Protein 1B77 (pdb70)

Structure (mmCIF, N/CA/C/O backbone):
data_1B77
#
_entry.id   1B77
#
_cell.length_a   65.900
_cell.length_b   87.600
_cell.length_c   138.200
_cell.angle_alpha   90.00
_cell.angle_beta   90.00
_cell.angle_gamma   90.00
#
_symmetry.space_group_name_H-M   'P 21 21 21'
#
loop_
_entity.id
_entity.type
_entity.pdbx_description
1 polymer 'PROTEIN (SLIDING CLAMP)'
2 water water
#
loop_
_atom_site.group_PDB
_atom_site.id
_atom_site.type_symbol
_atom_site.label_atom_id
_atom_site.label_alt_id
_atom_site.label_comp_id
_atom_site.label_asym_id
_atom_site.label_entity_id
_atom_site.label_seq_id
_atom_site.pdbx_PDB_ins_code
_atom_site.Cartn_x
_atom_site.Cartn_y
_atom_site.Cartn_z
_atom_site.occupancy
_atom_site.B_iso_or_equiv
_atom_site.auth_seq_id
_atom_site.auth_comp_id
_atom_site.auth_asym_id
_atom_site.auth_atom_id
_atom_site.pdbx_PDB_model_num
ATOM 1 N N . MET A 1 1 ? 23.505 26.478 155.892 1.00 40.19 1 MET A N 1
ATOM 2 C CA . MET A 1 1 ? 22.684 27.632 156.353 1.00 40.16 1 MET A CA 1
ATOM 3 C C . MET A 1 1 ? 22.169 28.441 155.171 1.00 39.84 1 MET A C 1
ATOM 4 O O . MET A 1 1 ? 22.648 28.295 154.049 1.00 39.28 1 MET A O 1
ATOM 9 N N . LYS A 1 2 ? 21.192 29.300 155.439 1.00 39.62 2 LYS A N 1
ATOM 10 C CA . LYS A 1 2 ? 20.625 30.153 154.412 1.00 39.47 2 LYS A CA 1
ATOM 11 C C . LYS A 1 2 ? 20.581 31.591 154.902 1.00 39.19 2 LYS A C 1
ATOM 12 O O . LYS A 1 2 ? 20.380 31.845 156.085 1.00 39.23 2 LYS A O 1
ATOM 18 N N . LEU A 1 3 ? 20.789 32.533 153.991 1.00 38.82 3 LEU A N 1
ATOM 19 C CA . LEU A 1 3 ? 20.743 33.941 154.344 1.00 38.48 3 LEU A CA 1
ATOM 20 C C . LEU A 1 3 ? 19.609 34.624 153.594 1.00 38.24 3 LEU A C 1
ATOM 21 O O . LEU A 1 3 ? 19.603 34.664 152.366 1.00 37.86 3 LEU A O 1
ATOM 26 N N . SER A 1 4 ? 18.645 35.148 154.342 1.00 38.19 4 SER A N 1
ATOM 27 C CA . SER A 1 4 ? 17.509 35.845 153.751 1.00 38.33 4 SER A CA 1
ATOM 28 C C . SER A 1 4 ? 17.940 37.262 153.382 1.00 38.37 4 SER A C 1
ATOM 29 O O . SER A 1 4 ? 18.992 37.733 153.822 1.00 38.16 4 SER A O 1
ATOM 32 N N . LYS A 1 5 ? 17.123 37.937 152.578 1.00 38.54 5 LYS A N 1
ATOM 33 C CA . LYS A 1 5 ? 17.424 39.296 152.143 1.00 38.58 5 LYS A CA 1
ATOM 34 C C . LYS A 1 5 ? 17.490 40.299 153.293 1.00 37.69 5 LYS A C 1
ATOM 35 O O . LYS A 1 5 ? 18.241 41.273 153.228 1.00 37.55 5 LYS A O 1
ATOM 41 N N . ASP A 1 6 ? 16.700 40.072 154.338 1.00 36.76 6 ASP A N 1
ATOM 42 C CA . ASP A 1 6 ? 16.715 40.963 155.497 1.00 35.86 6 ASP A CA 1
ATOM 43 C C . ASP A 1 6 ? 18.065 40.850 156.201 1.00 34.83 6 ASP A C 1
ATOM 44 O O . ASP A 1 6 ? 18.686 41.855 156.560 1.00 34.58 6 ASP A O 1
ATOM 49 N N . THR A 1 7 ? 18.500 39.611 156.411 1.00 33.23 7 THR A N 1
ATOM 50 C CA . THR A 1 7 ? 19.779 39.359 157.047 1.00 31.73 7 THR A CA 1
ATOM 51 C C . THR A 1 7 ? 20.879 39.956 156.176 1.00 30.60 7 THR A C 1
ATOM 52 O O . THR A 1 7 ? 21.751 40.661 156.668 1.00 30.19 7 THR A O 1
ATOM 56 N N . ILE A 1 8 ? 20.811 39.677 154.876 1.00 29.44 8 ILE A N 1
ATOM 57 C CA . ILE A 1 8 ? 21.784 40.178 153.916 1.00 28.25 8 ILE A CA 1
ATOM 58 C C . ILE A 1 8 ? 21.882 41.695 153.948 1.00 27.47 8 ILE A C 1
ATOM 59 O O . ILE A 1 8 ? 22.976 42.257 153.855 1.00 26.92 8 ILE A O 1
ATOM 64 N N . ALA A 1 9 ? 20.739 42.360 154.078 1.00 26.58 9 ALA A N 1
ATOM 65 C CA . ALA A 1 9 ? 20.726 43.817 154.120 1.00 25.96 9 ALA A CA 1
ATOM 66 C C . ALA A 1 9 ? 21.434 44.333 155.371 1.00 25.55 9 ALA A C 1
ATOM 67 O O . ALA A 1 9 ? 22.129 45.345 155.318 1.00 25.34 9 ALA A O 1
ATOM 69 N N . ILE A 1 10 ? 21.271 43.643 156.495 1.00 24.83 10 ILE A N 1
ATOM 70 C CA . ILE A 1 10 ? 21.934 44.097 157.706 1.00 24.58 10 ILE A CA 1
ATOM 71 C C . ILE A 1 10 ? 23.426 43.810 157.616 1.00 24.16 10 ILE A C 1
ATOM 72 O O . ILE A 1 10 ? 24.246 44.603 158.091 1.00 23.92 10 ILE A O 1
ATOM 77 N N . LEU A 1 11 ? 23.782 42.687 156.998 1.00 23.10 11 LEU A N 1
ATOM 78 C CA . LEU A 1 11 ? 25.190 42.340 156.839 1.00 22.68 11 LEU A CA 1
ATOM 79 C C . LEU A 1 11 ? 25.894 43.356 155.946 1.00 22.47 11 LEU A C 1
ATOM 80 O O . LEU A 1 11 ? 27.093 43.605 156.092 1.00 22.42 11 LEU A O 1
ATOM 85 N N . LYS A 1 12 ? 25.142 43.938 155.019 1.00 22.39 12 LYS A N 1
ATOM 86 C CA . LYS A 1 12 ? 25.696 44.933 154.117 1.00 22.76 12 LYS A CA 1
ATOM 87 C C . LYS A 1 12 ? 25.999 46.216 154.905 1.00 22.42 12 LYS A C 1
ATOM 88 O O . LYS A 1 12 ? 26.977 46.904 154.616 1.00 21.92 12 LYS A O 1
ATOM 94 N N . ASN A 1 13 ? 25.176 46.535 155.904 1.00 21.73 13 ASN A N 1
ATOM 95 C CA . ASN A 1 13 ? 25.435 47.722 156.723 1.00 21.77 13 ASN A CA 1
ATOM 96 C C . ASN A 1 13 ? 26.693 47.462 157.555 1.00 21.78 13 ASN A C 1
ATOM 97 O O . ASN A 1 13 ? 27.517 48.353 157.737 1.00 22.01 13 ASN A O 1
ATOM 102 N N . PHE A 1 14 ? 26.839 46.231 158.040 1.00 21.51 14 PHE A N 1
ATOM 103 C CA . PHE A 1 14 ? 28.009 45.838 158.830 1.00 21.51 14 PHE A CA 1
ATOM 104 C C . PHE A 1 14 ? 29.310 45.946 158.013 1.00 21.21 14 PHE A C 1
ATOM 105 O O . PHE A 1 14 ? 30.331 46.420 158.521 1.00 21.24 14 PHE A O 1
ATOM 113 N N . ALA A 1 15 ? 29.274 45.522 156.750 1.00 20.65 15 ALA A N 1
ATOM 114 C CA . ALA A 1 15 ? 30.460 45.583 155.894 1.00 20.57 15 ALA A CA 1
ATOM 115 C C . ALA A 1 15 ? 30.969 47.012 155.718 1.00 21.10 15 ALA A C 1
ATOM 116 O O . ALA A 1 15 ? 32.141 47.224 155.400 1.00 21.14 15 ALA A O 1
ATOM 118 N N . SER A 1 16 ? 30.096 47.996 155.911 1.00 21.11 16 SER A N 1
ATOM 119 C CA . SER A 1 16 ? 30.523 49.377 155.780 1.00 21.57 16 SER A CA 1
ATOM 120 C C . SER A 1 16 ? 31.245 49.787 157.071 1.00 21.36 16 SER A C 1
ATOM 121 O O . SER A 1 16 ? 31.946 50.797 157.110 1.00 21.38 16 SER A O 1
ATOM 124 N N . ILE A 1 17 ? 31.065 49.002 158.129 1.00 21.21 17 ILE A N 1
ATOM 125 C CA . ILE A 1 17 ? 31.733 49.292 159.395 1.00 20.82 17 ILE A CA 1
ATOM 126 C C . ILE A 1 17 ? 33.098 48.604 159.431 1.00 20.67 17 ILE A C 1
ATOM 127 O O . ILE A 1 17 ? 34.074 49.172 159.912 1.00 20.57 17 ILE A O 1
ATOM 132 N N . ASN A 1 18 ? 33.143 47.379 158.920 1.00 20.55 18 ASN A N 1
ATOM 133 C CA . ASN A 1 18 ? 34.364 46.568 158.855 1.00 20.97 18 ASN A CA 1
ATOM 134 C C . ASN A 1 18 ? 34.163 45.710 157.600 1.00 21.07 18 ASN A C 1
ATOM 135 O O . ASN A 1 18 ? 33.175 44.982 157.495 1.00 21.11 18 ASN A O 1
ATOM 140 N N . SER A 1 19 ? 35.084 45.802 156.647 1.00 21.48 19 SER A N 1
ATOM 141 C CA . SER A 1 19 ? 34.965 45.042 155.405 1.00 21.59 19 SER A CA 1
ATOM 142 C C . SER A 1 19 ? 34.975 43.528 155.612 1.00 21.61 19 SER A C 1
ATOM 143 O O . SER A 1 19 ? 34.593 42.767 154.713 1.00 22.28 19 SER A O 1
ATOM 146 N N . GLY A 1 20 ? 35.413 43.086 156.785 1.00 21.25 20 GLY A N 1
ATOM 147 C CA . GLY A 1 20 ? 35.447 41.662 157.056 1.00 20.96 20 GLY A CA 1
ATOM 148 C C . GLY A 1 20 ? 34.595 41.325 158.259 1.00 20.94 20 GLY A C 1
ATOM 149 O O . GLY A 1 20 ? 34.125 42.222 158.955 1.00 21.25 20 GLY A O 1
ATOM 150 N N . ILE A 1 21 ? 34.374 40.043 158.510 1.00 20.44 21 ILE A N 1
ATOM 151 C CA . ILE A 1 21 ? 33.570 39.663 159.662 1.00 20.63 21 ILE A CA 1
ATOM 152 C C . ILE A 1 21 ? 33.754 38.208 160.079 1.00 20.66 21 ILE A C 1
ATOM 153 O O . ILE A 1 21 ? 34.211 37.368 159.300 1.00 19.77 21 ILE A O 1
ATOM 158 N N . LEU A 1 22 ? 33.428 37.920 161.330 1.00 21.08 22 LEU A N 1
ATOM 159 C CA . LEU A 1 22 ? 33.494 36.549 161.804 1.00 21.92 22 LEU A CA 1
ATOM 160 C C . LEU A 1 22 ? 32.054 36.157 162.114 1.00 22.36 22 LEU A C 1
ATOM 161 O O . LEU A 1 22 ? 31.405 36.784 162.950 1.00 21.96 22 LEU A O 1
ATOM 166 N N . LEU A 1 23 ? 31.543 35.149 161.416 1.00 22.95 23 LEU A N 1
ATOM 167 C CA . LEU A 1 23 ? 30.185 34.682 161.668 1.00 23.74 23 LEU A CA 1
ATOM 168 C C . LEU A 1 23 ? 30.296 33.497 162.619 1.00 24.60 23 LEU A C 1
ATOM 169 O O . LEU A 1 23 ? 31.144 32.625 162.424 1.00 24.71 23 LEU A O 1
ATOM 174 N N . SER A 1 24 ? 29.449 33.484 163.646 1.00 25.22 24 SER A N 1
ATOM 175 C CA . SER A 1 24 ? 29.437 32.414 164.645 1.00 26.15 24 SER A CA 1
ATOM 176 C C . SER A 1 24 ? 28.069 31.748 164.677 1.00 26.44 24 SER A C 1
ATOM 177 O O . SER A 1 24 ? 27.040 32.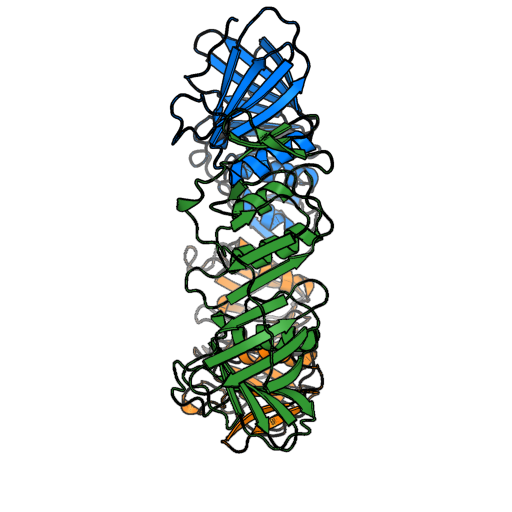399 164.474 1.00 26.42 24 SER A O 1
ATOM 180 N N . GLN A 1 25 ? 28.060 30.448 164.938 1.00 26.81 25 GLN A N 1
ATOM 181 C CA . GLN A 1 25 ? 26.810 29.703 164.990 1.00 27.46 25 GLN A CA 1
ATOM 182 C C . GLN A 1 25 ? 25.807 30.369 165.937 1.00 27.32 25 GLN A C 1
ATOM 183 O O . GLN A 1 25 ? 26.172 30.834 167.016 1.00 27.04 25 GLN A O 1
ATOM 189 N N . GLY A 1 26 ? 24.548 30.422 165.509 1.00 27.43 26 GLY A N 1
ATOM 190 C CA . GLY A 1 26 ? 23.500 31.041 166.298 1.00 27.40 26 GLY A CA 1
ATOM 191 C C . GLY A 1 26 ? 22.692 31.973 165.424 1.00 27.74 26 GLY A C 1
ATOM 192 O O . GLY A 1 26 ? 22.884 31.995 164.213 1.00 27.79 26 GLY A O 1
ATOM 193 N N . LYS A 1 27 ? 21.780 32.736 166.021 1.00 27.84 27 LYS A N 1
ATOM 194 C CA . LYS A 1 27 ? 20.981 33.684 165.251 1.00 27.83 27 LYS A CA 1
ATOM 195 C C . LYS A 1 27 ? 21.418 35.076 165.616 1.00 27.25 27 LYS A C 1
ATOM 196 O O . LYS A 1 27 ? 20.599 35.984 165.696 1.00 27.12 27 LYS A O 1
ATOM 202 N N . PHE A 1 28 ? 22.725 35.238 165.805 1.00 26.69 28 PHE A N 1
ATOM 203 C CA . PHE A 1 28 ? 23.282 36.515 166.209 1.00 26.18 28 PHE A CA 1
ATOM 204 C C . PHE A 1 28 ? 24.541 36.915 165.414 1.00 26.03 28 PHE A C 1
ATOM 205 O O . PHE A 1 28 ? 25.417 36.092 165.130 1.00 25.57 28 PHE A O 1
ATOM 213 N N . ILE A 1 29 ? 24.613 38.193 165.055 1.00 25.52 29 ILE A N 1
ATOM 214 C CA . ILE A 1 29 ? 25.755 38.714 164.325 1.00 25.26 29 ILE A CA 1
ATOM 215 C C . ILE A 1 29 ? 26.247 40.012 164.959 1.00 25.48 29 ILE A C 1
ATOM 216 O O . ILE A 1 29 ? 25.470 40.776 165.548 1.00 25.41 29 ILE A O 1
ATOM 221 N N . MET A 1 30 ? 27.547 40.245 164.855 1.00 25.54 30 MET A N 1
ATOM 222 C CA . MET A 1 30 ? 28.144 41.454 165.387 1.00 25.83 30 MET A CA 1
ATOM 223 C C . MET A 1 30 ? 29.451 41.755 164.665 1.00 25.98 30 MET A C 1
ATOM 224 O O . MET A 1 30 ? 30.060 40.879 164.048 1.00 25.29 30 MET A O 1
ATOM 229 N N . THR A 1 31 ? 29.874 43.007 164.748 1.00 26.09 31 THR A N 1
ATOM 230 C CA . THR A 1 31 ? 31.108 43.421 164.118 1.00 26.43 31 THR A CA 1
ATOM 231 C C . THR A 1 31 ? 31.612 44.658 164.838 1.00 26.63 31 THR A C 1
ATOM 232 O O . THR A 1 31 ? 30.877 45.301 165.597 1.00 26.37 31 THR A O 1
ATOM 236 N N . ARG A 1 32 ? 32.874 44.982 164.609 1.00 26.53 32 ARG A N 1
ATOM 237 C CA . ARG A 1 32 ? 33.464 46.158 165.216 1.00 26.73 32 ARG A CA 1
ATOM 238 C C . ARG A 1 32 ? 34.517 46.697 164.259 1.00 25.93 32 ARG A C 1
ATOM 239 O O . ARG A 1 32 ? 35.236 45.924 163.625 1.00 25.72 32 ARG A O 1
ATOM 247 N N . ALA A 1 33 ? 34.594 48.020 164.151 1.00 25.01 33 ALA A N 1
ATOM 248 C CA . ALA A 1 33 ? 35.548 48.662 163.259 1.00 24.56 33 ALA A CA 1
ATOM 249 C C . ALA A 1 33 ? 36.994 48.368 163.659 1.00 24.62 33 ALA A C 1
ATOM 250 O O . ALA A 1 33 ? 37.297 48.121 164.829 1.00 24.50 33 ALA A O 1
ATOM 252 N N . VAL A 1 34 ? 37.877 48.383 162.671 1.00 24.61 34 VAL A N 1
ATOM 253 C CA . VAL A 1 34 ? 39.286 48.143 162.912 1.00 24.52 34 VAL A CA 1
ATOM 254 C C . VAL A 1 34 ? 39.811 49.141 163.937 1.00 24.61 34 VAL A C 1
ATOM 255 O O . VAL A 1 34 ? 40.605 48.784 164.798 1.00 24.52 34 VAL A O 1
ATOM 259 N N . ASN A 1 35 ? 39.355 50.390 163.851 1.00 25.03 35 ASN A N 1
ATOM 260 C CA . ASN A 1 35 ? 39.802 51.436 164.772 1.00 25.29 35 ASN A CA 1
ATOM 261 C C . ASN A 1 35 ? 39.010 51.445 166.079 1.00 26.13 35 ASN A C 1
ATOM 262 O O . ASN A 1 35 ? 39.188 52.331 166.916 1.00 26.11 35 ASN A O 1
ATOM 267 N N . GLY A 1 36 ? 38.133 50.457 166.244 1.00 26.86 36 GLY A N 1
ATOM 268 C CA . GLY A 1 36 ? 37.351 50.335 167.464 1.00 27.48 36 GLY A CA 1
ATOM 269 C C . GLY A 1 36 ? 36.315 51.389 167.804 1.00 28.14 36 GLY A C 1
ATOM 270 O O . GLY A 1 36 ? 35.708 51.320 168.875 1.00 28.51 36 GLY A O 1
ATOM 271 N N . THR A 1 37 ? 36.087 52.351 166.917 1.00 28.76 37 THR A N 1
ATOM 272 C CA . THR A 1 37 ? 35.117 53.412 167.174 1.00 29.49 37 THR A CA 1
ATOM 273 C C . THR A 1 37 ? 33.640 53.009 167.069 1.00 29.72 37 THR A C 1
ATOM 274 O O . THR A 1 37 ? 32.799 53.515 167.816 1.00 30.54 37 THR A O 1
ATOM 278 N N . THR A 1 38 ? 33.322 52.104 166.148 1.00 29.45 38 THR A N 1
ATOM 279 C CA . THR A 1 38 ? 31.938 51.684 165.955 1.00 28.85 38 THR A CA 1
ATOM 280 C C . THR A 1 38 ? 31.674 50.186 166.118 1.00 28.03 38 THR A C 1
ATOM 281 O O . THR A 1 38 ? 32.378 49.354 165.550 1.00 27.97 38 THR A O 1
ATOM 285 N N . TYR A 1 39 ? 30.644 49.855 166.892 1.00 27.11 39 TYR A N 1
ATOM 286 C CA . TYR A 1 39 ? 30.245 48.463 167.126 1.00 26.64 39 TYR A CA 1
ATOM 287 C C . TYR A 1 39 ? 28.802 48.262 166.655 1.00 26.48 39 TYR A C 1
ATOM 288 O O . TYR A 1 39 ? 27.977 49.166 166.772 1.00 26.64 39 TYR A O 1
ATOM 297 N N . ALA A 1 40 ? 28.498 47.078 166.133 1.00 26.04 40 ALA A N 1
ATOM 298 C CA . ALA A 1 40 ? 27.149 46.772 165.676 1.00 25.99 40 ALA A CA 1
ATOM 299 C C . ALA A 1 40 ? 26.791 45.322 165.974 1.00 26.33 40 ALA A C 1
ATOM 300 O O . ALA A 1 40 ? 27.646 44.429 165.918 1.00 25.78 40 ALA A O 1
ATOM 302 N N . GLU A 1 41 ? 25.519 45.096 166.289 1.00 26.62 41 GLU A N 1
ATOM 303 C CA . GLU A 1 41 ? 25.033 43.761 166.588 1.00 27.33 41 GLU A CA 1
ATOM 304 C C . GLU A 1 41 ? 23.556 43.661 166.257 1.00 27.70 41 GLU A C 1
ATOM 305 O O . GLU A 1 41 ? 22.833 44.662 166.251 1.00 27.14 41 GLU A O 1
ATOM 311 N N . ALA A 1 42 ? 23.107 42.441 165.997 1.00 28.21 42 ALA A N 1
ATOM 312 C CA . ALA A 1 42 ? 21.713 42.229 165.661 1.00 29.05 42 ALA A CA 1
ATOM 313 C C . ALA A 1 42 ? 21.305 40.773 165.733 1.00 29.62 42 ALA A C 1
ATOM 314 O O . ALA A 1 42 ? 22.110 39.877 165.472 1.00 29.61 42 ALA A O 1
ATOM 316 N N . ASN A 1 43 ? 20.043 40.554 166.092 1.00 30.55 43 ASN A N 1
ATOM 317 C CA . ASN A 1 43 ? 19.464 39.218 166.148 1.00 31.31 43 ASN A CA 1
ATOM 318 C C . ASN A 1 43 ? 18.870 39.016 164.764 1.00 31.53 43 ASN A C 1
ATOM 319 O O . ASN A 1 43 ? 18.220 39.913 164.237 1.00 31.43 43 ASN A O 1
ATOM 324 N N . ILE A 1 44 ? 19.103 37.850 164.174 1.00 32.18 44 ILE A N 1
ATOM 325 C CA . ILE A 1 44 ? 18.593 37.562 162.839 1.00 32.88 44 ILE A CA 1
ATOM 326 C C . ILE A 1 44 ? 17.658 36.358 162.847 1.00 33.50 44 ILE A C 1
ATOM 327 O O . ILE A 1 44 ? 17.622 35.598 163.816 1.00 33.78 44 ILE A O 1
ATOM 332 N N . SER A 1 45 ? 16.906 36.181 161.765 1.00 34.14 45 SER A N 1
ATOM 333 C CA . SER A 1 45 ? 15.963 35.071 161.678 1.00 35.12 45 SER A CA 1
ATOM 334 C C . SER A 1 45 ? 16.584 33.812 161.082 1.00 35.26 45 SER A C 1
ATOM 335 O O . SER A 1 45 ? 15.957 32.749 161.072 1.00 35.61 45 SER A O 1
ATOM 338 N N . ASP A 1 46 ? 17.811 33.935 160.584 1.00 35.19 46 ASP A N 1
ATOM 339 C CA . ASP A 1 46 ? 18.517 32.804 159.995 1.00 35.18 46 ASP A CA 1
ATOM 340 C C . ASP A 1 46 ? 19.450 32.183 161.021 1.00 35.29 46 ASP A C 1
ATOM 341 O O . ASP A 1 46 ? 19.962 32.870 161.909 1.00 35.75 46 ASP A O 1
ATOM 346 N N . GLU A 1 47 ? 19.682 30.882 160.897 1.00 35.25 47 GLU A N 1
ATOM 347 C CA . GLU A 1 47 ? 20.559 30.196 161.829 1.00 35.14 47 GLU A CA 1
ATOM 348 C C . GLU A 1 47 ? 21.919 29.925 161.202 1.00 34.64 47 GLU A C 1
ATOM 349 O O . GLU A 1 47 ? 22.006 29.216 160.205 1.00 34.97 47 GLU A O 1
ATOM 355 N N . ILE A 1 48 ? 22.976 30.495 161.773 1.00 33.83 48 ILE A N 1
ATOM 356 C CA . ILE A 1 48 ? 24.320 30.260 161.257 1.00 33.13 48 ILE A CA 1
ATOM 357 C C . ILE A 1 48 ? 24.751 28.896 161.801 1.00 32.90 48 ILE A C 1
ATOM 358 O O . ILE A 1 48 ? 24.798 28.702 163.019 1.00 32.25 48 ILE A O 1
ATOM 363 N N . ASP A 1 49 ? 25.064 27.958 160.906 1.00 32.66 49 ASP A N 1
ATOM 364 C CA . ASP A 1 49 ? 25.432 26.607 161.327 1.00 32.35 49 ASP A CA 1
ATOM 365 C C . ASP A 1 49 ? 26.890 26.188 161.215 1.00 32.15 49 ASP A C 1
ATOM 366 O O . ASP A 1 49 ? 27.207 25.004 161.278 1.00 32.54 49 ASP A O 1
ATOM 371 N N . PHE A 1 50 ? 27.782 27.149 161.030 1.00 31.62 50 PHE A N 1
ATOM 372 C CA . PHE A 1 50 ? 29.208 26.856 161.001 1.00 30.89 50 PHE A CA 1
ATOM 373 C C . PHE A 1 50 ? 29.951 28.163 161.202 1.00 30.34 50 PHE A C 1
ATOM 374 O O . PHE A 1 50 ? 29.449 29.228 160.843 1.00 30.17 50 PHE A O 1
ATOM 382 N N . ASP A 1 51 ? 31.121 28.093 161.821 1.00 29.72 51 ASP A N 1
ATOM 383 C CA . ASP A 1 51 ? 31.902 29.293 162.065 1.00 29.31 51 ASP A CA 1
ATOM 384 C C . ASP A 1 51 ? 32.870 29.528 160.913 1.00 28.81 51 ASP A C 1
ATOM 385 O O . ASP A 1 51 ? 33.532 28.601 160.435 1.00 28.63 51 ASP A O 1
ATOM 390 N N . VAL A 1 52 ? 32.936 30.771 160.452 1.00 27.91 52 VAL A N 1
ATOM 391 C CA . VAL A 1 52 ? 33.817 31.095 159.343 1.00 27.02 52 VAL A CA 1
ATOM 392 C C . VAL A 1 52 ? 34.062 32.593 159.266 1.00 26.47 52 VAL A C 1
ATOM 393 O O . VAL A 1 52 ? 33.163 33.400 159.500 1.00 26.10 52 VAL A O 1
ATOM 397 N N . ALA A 1 53 ? 35.298 32.952 158.948 1.00 25.80 53 ALA A N 1
ATOM 398 C CA . ALA A 1 53 ? 35.676 34.341 158.833 1.00 25.19 53 ALA A CA 1
ATOM 399 C C . ALA A 1 53 ? 35.664 34.751 157.368 1.00 24.66 53 ALA A C 1
ATOM 400 O O . ALA A 1 53 ? 36.129 34.013 156.501 1.00 25.24 53 ALA A O 1
ATOM 402 N N . LEU A 1 54 ? 35.130 35.932 157.099 1.00 23.67 54 LEU A N 1
ATOM 403 C CA . LEU A 1 54 ? 35.071 36.466 155.745 1.00 22.87 54 LEU A CA 1
ATOM 404 C C . LEU A 1 54 ? 35.931 37.730 155.671 1.00 22.46 54 LEU A C 1
ATOM 405 O O . LEU A 1 54 ? 35.745 38.660 156.456 1.00 22.36 54 LEU A O 1
ATOM 410 N N . TYR A 1 55 ? 36.876 37.744 154.736 1.00 21.93 55 TYR A N 1
ATOM 411 C CA . TYR A 1 55 ? 37.784 38.876 154.542 1.00 21.90 55 TYR A CA 1
ATOM 412 C C . TYR A 1 55 ? 37.085 40.026 153.814 1.00 21.71 55 TYR A C 1
ATOM 413 O O . TYR A 1 55 ? 37.294 41.192 154.144 1.00 21.67 55 TYR A O 1
ATOM 422 N N . ASP A 1 56 ? 36.263 39.688 152.823 1.00 21.17 56 ASP A N 1
ATOM 423 C CA . ASP A 1 56 ? 35.549 40.685 152.026 1.00 21.44 56 ASP A CA 1
ATOM 424 C C . ASP A 1 56 ? 34.053 40.393 152.036 1.00 21.51 56 ASP A C 1
ATOM 425 O O . ASP A 1 56 ? 33.500 39.877 151.064 1.00 21.16 56 ASP A O 1
ATOM 430 N N . LEU A 1 57 ? 33.409 40.738 153.144 1.00 21.82 57 LEU A N 1
ATOM 431 C CA . LEU A 1 57 ? 31.986 40.509 153.331 1.00 22.29 57 LEU A CA 1
ATOM 432 C C . LEU A 1 57 ? 31.114 41.111 152.239 1.00 22.94 57 LEU A C 1
ATOM 433 O O . LEU A 1 57 ? 30.169 40.475 151.774 1.00 23.10 57 LEU A O 1
ATOM 438 N N . ASN A 1 58 ? 31.425 42.329 151.817 1.00 23.31 58 ASN A N 1
ATOM 439 C CA . ASN A 1 58 ? 30.601 42.959 150.799 1.00 24.42 58 ASN A CA 1
ATOM 440 C C . ASN A 1 58 ? 30.543 42.204 149.481 1.00 24.19 58 ASN A C 1
ATOM 441 O O . ASN A 1 58 ? 29.460 42.043 148.913 1.00 24.04 58 ASN A O 1
ATOM 446 N N . SER A 1 59 ? 31.700 41.749 148.992 1.00 24.03 59 SER A N 1
ATOM 447 C CA . SER A 1 59 ? 31.749 41.010 147.727 1.00 23.96 59 SER A CA 1
ATOM 448 C C . SER A 1 59 ? 31.062 39.655 147.870 1.00 23.71 59 SER A C 1
ATOM 449 O O . SER A 1 59 ? 30.491 39.133 146.913 1.00 23.97 59 SER A O 1
ATOM 452 N N . PHE A 1 60 ? 31.136 39.081 149.065 1.00 23.65 60 PHE A N 1
ATOM 453 C CA . PHE A 1 60 ? 30.483 37.806 149.346 1.00 23.30 60 PHE A CA 1
ATOM 454 C C . PHE A 1 60 ? 28.975 38.013 149.193 1.00 23.50 60 PHE A C 1
ATOM 455 O O . PHE A 1 60 ? 28.308 37.283 148.458 1.00 23.50 60 PHE A O 1
ATOM 463 N N . LEU A 1 61 ? 28.442 39.014 149.892 1.00 23.65 61 LEU A N 1
ATOM 464 C CA . LEU A 1 61 ? 27.015 39.321 149.822 1.00 24.01 61 LEU A CA 1
ATOM 465 C C . LEU A 1 61 ? 26.560 39.573 148.382 1.00 24.21 61 LEU A C 1
ATOM 466 O O . LEU A 1 61 ? 25.512 39.075 147.966 1.00 24.08 61 LEU A O 1
ATOM 471 N N . SER A 1 62 ? 27.345 40.337 147.624 1.00 24.34 62 SER A N 1
ATOM 472 C CA . SER A 1 62 ? 26.997 40.615 146.231 1.00 25.03 62 SER A CA 1
ATOM 473 C C . SER A 1 62 ? 26.887 39.309 145.443 1.00 25.47 62 SER A C 1
ATOM 474 O O . SER A 1 62 ? 26.010 39.149 144.596 1.00 25.33 62 SER A O 1
ATOM 477 N N . ILE A 1 63 ? 27.781 38.372 145.731 1.00 25.84 63 ILE A N 1
ATOM 478 C CA . ILE A 1 63 ? 27.753 37.086 145.052 1.00 26.62 63 ILE A CA 1
ATOM 479 C C . ILE A 1 63 ? 26.448 36.324 145.332 1.00 26.63 63 ILE A C 1
ATOM 480 O O . ILE A 1 63 ? 25.954 35.587 144.475 1.00 26.05 63 ILE A O 1
ATOM 485 N N . LEU A 1 64 ? 25.885 36.511 146.522 1.00 26.76 64 LEU A N 1
ATOM 486 C CA . LEU A 1 64 ? 24.645 35.820 146.869 1.00 27.28 64 LEU A CA 1
ATOM 487 C C . LEU A 1 64 ? 23.485 36.350 146.037 1.00 27.47 64 LEU A C 1
ATOM 488 O O . LEU A 1 64 ? 22.488 35.662 145.836 1.00 27.58 64 LEU A O 1
ATOM 493 N N . SER A 1 65 ? 23.620 37.570 145.541 1.00 27.91 65 SER A N 1
ATOM 494 C CA . SER A 1 65 ? 22.555 38.160 144.741 1.00 28.79 65 SER A CA 1
ATOM 495 C C . SER A 1 65 ? 22.449 37.486 143.374 1.00 29.01 65 SER A C 1
ATOM 496 O O . SER A 1 65 ? 21.435 37.628 142.693 1.00 29.00 65 SER A O 1
ATOM 499 N N . LEU A 1 66 ? 23.487 36.743 142.991 1.00 29.65 66 LEU A N 1
ATOM 500 C CA . LEU A 1 66 ? 23.531 36.066 141.694 1.00 30.37 66 LEU A CA 1
ATOM 501 C C . LEU A 1 66 ? 23.023 34.629 141.695 1.00 31.22 66 LEU A C 1
ATOM 502 O O . LEU A 1 66 ? 22.984 33.992 140.646 1.00 31.26 66 LEU A O 1
ATOM 507 N N . VAL A 1 67 ? 22.648 34.110 142.863 1.00 32.45 67 VAL A N 1
ATOM 508 C CA . VAL A 1 67 ? 22.144 32.736 142.958 1.00 33.43 67 VAL A CA 1
ATOM 509 C C . VAL A 1 67 ? 20.732 32.685 143.547 1.00 34.45 67 VAL A C 1
ATOM 510 O O . VAL A 1 67 ? 20.203 33.701 143.995 1.00 34.47 67 VAL A O 1
ATOM 514 N N . SER A 1 68 ? 20.126 31.501 143.544 1.00 35.57 68 SER A N 1
ATOM 515 C CA . SER A 1 68 ? 18.780 31.333 144.086 1.00 37.07 68 SER A CA 1
ATOM 516 C C . SER A 1 68 ? 18.718 31.827 145.526 1.00 37.98 68 SER A C 1
ATOM 517 O O . SER A 1 68 ? 19.610 31.537 146.332 1.00 38.01 68 SER A O 1
ATOM 520 N N . ASP A 1 69 ? 17.657 32.563 145.846 1.00 38.96 69 ASP A N 1
ATOM 521 C CA . ASP A 1 69 ? 17.472 33.110 147.185 1.00 40.24 69 ASP A CA 1
ATOM 522 C C . ASP A 1 69 ? 17.549 32.049 148.286 1.00 40.64 69 ASP A C 1
ATOM 523 O O . ASP A 1 69 ? 17.807 32.374 149.444 1.00 40.91 69 ASP A O 1
ATOM 528 N N . ASP A 1 70 ? 17.327 30.787 147.934 1.00 40.90 70 ASP A N 1
ATOM 529 C CA . ASP A 1 70 ? 17.377 29.722 148.925 1.00 41.27 70 ASP A CA 1
ATOM 530 C C . ASP A 1 70 ? 18.651 28.890 148.799 1.00 41.17 70 ASP A C 1
ATOM 531 O O . ASP A 1 70 ? 18.717 27.755 149.282 1.00 41.19 70 ASP A O 1
ATOM 536 N N . ALA A 1 71 ? 19.664 29.459 148.154 1.00 40.53 71 ALA A N 1
ATOM 537 C CA . ALA A 1 71 ? 20.927 28.759 147.985 1.00 39.98 71 ALA A CA 1
ATOM 538 C C . ALA A 1 71 ? 21.446 28.325 149.354 1.00 39.50 71 ALA A C 1
ATOM 539 O O . ALA A 1 71 ? 21.496 29.117 150.294 1.00 39.64 71 ALA A O 1
ATOM 541 N N . GLU A 1 72 ? 21.820 27.057 149.459 1.00 38.88 72 GLU A N 1
ATOM 542 C CA . GLU A 1 72 ? 22.329 26.510 150.704 1.00 38.45 72 GLU A CA 1
ATOM 543 C C . GLU A 1 72 ? 23.826 26.781 150.776 1.00 37.97 72 GLU A C 1
ATOM 544 O O . GLU A 1 72 ? 24.561 26.498 149.828 1.00 37.76 72 GLU A O 1
ATOM 550 N N . ILE A 1 73 ? 24.279 27.346 151.888 1.00 37.37 73 ILE A N 1
ATOM 551 C CA . ILE A 1 73 ? 25.699 27.623 152.043 1.00 36.95 73 ILE A CA 1
ATOM 552 C C . ILE A 1 73 ? 26.273 26.862 153.230 1.00 36.67 73 ILE A C 1
ATOM 553 O O . ILE A 1 73 ? 25.680 26.830 154.306 1.00 36.46 73 ILE A O 1
ATOM 558 N N . SER A 1 74 ? 27.433 26.248 153.017 1.00 36.26 74 SER A N 1
ATOM 559 C CA . SER A 1 74 ? 28.093 25.457 154.046 1.00 36.22 74 SER A CA 1
ATOM 560 C C . SER A 1 74 ? 29.597 25.461 153.827 1.00 36.28 74 SER A C 1
ATOM 561 O O . SER A 1 74 ? 30.094 26.060 152.871 1.00 35.80 74 SER A O 1
ATOM 564 N N . MET A 1 75 ? 30.322 24.784 154.709 1.00 36.39 75 MET A N 1
ATOM 565 C CA . MET A 1 75 ? 31.765 24.721 154.579 1.00 37.09 75 MET A CA 1
ATOM 566 C C . MET A 1 75 ? 32.160 23.543 153.693 1.00 36.87 75 MET A C 1
ATOM 567 O O . MET A 1 75 ? 31.720 22.417 153.892 1.00 36.60 75 MET A O 1
ATOM 572 N N . HIS A 1 76 ? 32.993 23.825 152.704 1.00 36.89 76 HIS A N 1
ATOM 573 C CA . HIS A 1 76 ? 33.440 22.813 151.764 1.00 36.90 76 HIS A CA 1
ATOM 574 C C . HIS A 1 76 ? 34.566 21.950 152.322 1.00 37.06 76 HIS A C 1
ATOM 575 O O . HIS A 1 76 ? 35.171 22.267 153.344 1.00 36.91 76 HIS A O 1
ATOM 582 N N . THR A 1 77 ? 34.849 20.866 151.611 1.00 37.36 77 THR A N 1
ATOM 583 C CA . THR A 1 77 ? 35.893 19.920 151.975 1.00 37.83 77 THR A CA 1
ATOM 584 C C . THR A 1 77 ? 37.260 20.556 152.198 1.00 37.74 77 THR A C 1
ATOM 585 O O . THR A 1 77 ? 38.049 20.061 153.002 1.00 37.71 77 THR A O 1
ATOM 589 N N . ASP A 1 78 ? 37.549 21.644 151.491 1.00 37.74 78 ASP A N 1
ATOM 590 C CA . ASP A 1 78 ? 38.846 22.300 151.639 1.00 37.61 78 ASP A CA 1
ATOM 591 C C . ASP A 1 78 ? 38.906 23.384 152.720 1.00 37.43 78 ASP A C 1
ATOM 592 O O . ASP A 1 78 ? 39.920 24.069 152.860 1.00 37.70 78 ASP A O 1
ATOM 597 N N . GLY A 1 79 ? 37.835 23.529 153.496 1.00 37.02 79 GLY A N 1
ATOM 598 C CA . GLY A 1 79 ? 37.814 24.543 154.539 1.00 36.17 79 GLY A CA 1
ATOM 599 C C . GLY A 1 79 ? 37.226 25.868 154.072 1.00 35.73 79 GLY A C 1
ATOM 600 O O . GLY A 1 79 ? 37.057 26.793 154.866 1.00 36.01 79 GLY A O 1
ATOM 601 N N . ASN A 1 80 ? 36.921 25.961 152.779 1.00 35.03 80 ASN A N 1
ATOM 602 C CA . ASN A 1 80 ? 36.338 27.169 152.200 1.00 34.35 80 ASN A CA 1
ATOM 603 C C . ASN A 1 80 ? 34.825 27.074 152.201 1.00 33.46 80 ASN A C 1
ATOM 604 O O . ASN A 1 80 ? 34.264 26.067 152.623 1.00 33.71 80 ASN A O 1
ATOM 609 N N . ILE A 1 81 ? 34.167 28.117 151.714 1.00 32.23 81 ILE A N 1
ATOM 610 C CA . ILE A 1 81 ? 32.715 28.149 151.689 1.00 31.19 81 ILE A CA 1
ATOM 611 C C . ILE A 1 81 ? 32.123 27.682 150.376 1.00 30.93 81 ILE A C 1
ATOM 612 O O . ILE A 1 81 ? 32.609 28.048 149.302 1.00 30.85 81 ILE A O 1
ATOM 617 N N . LYS A 1 82 ? 31.056 26.893 150.471 1.00 30.50 82 LYS A N 1
ATOM 618 C CA . LYS A 1 82 ? 30.354 26.399 149.299 1.00 30.28 82 LYS A CA 1
ATOM 619 C C . LYS A 1 82 ? 28.938 26.964 149.236 1.00 29.75 82 LYS A C 1
ATOM 620 O O . LYS A 1 82 ? 28.209 26.947 150.222 1.00 29.52 82 LYS A O 1
ATOM 626 N N . ILE A 1 83 ? 28.559 27.461 148.065 1.00 29.23 83 ILE A N 1
ATOM 627 C CA . ILE A 1 83 ? 27.230 28.015 147.857 1.00 28.77 83 ILE A CA 1
ATOM 628 C C . ILE A 1 83 ? 26.544 27.154 146.803 1.00 29.23 83 ILE A C 1
ATOM 629 O O . ILE A 1 83 ? 26.861 27.236 145.609 1.00 28.95 83 ILE A O 1
ATOM 634 N N . ALA A 1 84 ? 25.608 26.323 147.255 1.00 29.15 84 ALA A N 1
ATOM 635 C CA . ALA A 1 84 ? 24.890 25.409 146.374 1.00 29.54 84 ALA A CA 1
ATOM 636 C C . ALA A 1 84 ? 23.644 26.007 145.735 1.00 29.75 84 ALA A C 1
ATOM 637 O O . ALA A 1 84 ? 22.676 26.330 146.423 1.00 29.73 84 ALA A O 1
ATOM 639 N N . ASP A 1 85 ? 23.679 26.144 144.412 1.00 29.91 85 ASP A N 1
ATOM 640 C CA . ASP A 1 85 ? 22.551 26.694 143.656 1.00 30.32 85 ASP A CA 1
ATOM 641 C C . ASP A 1 85 ? 21.918 25.563 142.827 1.00 30.04 85 ASP A C 1
ATOM 642 O O . ASP A 1 85 ? 22.412 24.437 142.840 1.00 29.76 85 ASP A O 1
ATOM 647 N N . THR A 1 86 ? 20.833 25.855 142.114 1.00 30.20 86 THR A N 1
ATOM 648 C CA . THR A 1 86 ? 20.142 24.835 141.319 1.00 30.29 86 THR A CA 1
ATOM 649 C C . THR A 1 86 ? 21.054 23.965 140.439 1.00 30.23 86 THR A C 1
ATOM 650 O O . THR A 1 86 ? 21.157 22.760 140.662 1.00 30.06 86 THR A O 1
ATOM 654 N N . ARG A 1 87 ? 21.710 24.563 139.446 1.00 30.38 87 ARG A N 1
ATOM 655 C CA . ARG A 1 87 ? 22.599 23.800 138.562 1.00 30.27 87 ARG A CA 1
ATOM 656 C C . ARG A 1 87 ? 24.062 24.213 138.679 1.00 29.27 87 ARG A C 1
ATOM 657 O O . ARG A 1 87 ? 24.892 23.779 137.884 1.00 28.94 87 ARG A O 1
ATOM 665 N N . SER A 1 88 ? 24.386 25.056 139.645 1.00 28.19 88 SER A N 1
ATOM 666 C CA . SER A 1 88 ? 25.759 25.509 139.780 1.00 27.34 88 SER A CA 1
ATOM 667 C C . SER A 1 88 ? 26.204 25.580 141.223 1.00 27.10 88 SER A C 1
ATOM 668 O O . SER A 1 88 ? 25.399 25.419 142.147 1.00 27.31 88 SER A O 1
ATOM 671 N N . THR A 1 89 ? 27.494 25.835 141.405 1.00 26.59 89 THR A N 1
ATOM 672 C CA . THR A 1 89 ? 28.091 25.936 142.728 1.00 26.25 89 THR A CA 1
ATOM 673 C C . THR A 1 89 ? 29.099 27.092 142.731 1.00 26.25 89 THR A C 1
ATOM 674 O O . THR A 1 89 ? 29.844 27.290 141.769 1.00 26.32 89 THR A O 1
ATOM 678 N N . VAL A 1 90 ? 29.106 27.866 143.806 1.00 26.02 90 VAL A N 1
ATOM 679 C CA . VAL A 1 90 ? 30.043 28.968 143.931 1.00 25.95 90 VAL A CA 1
ATOM 680 C C 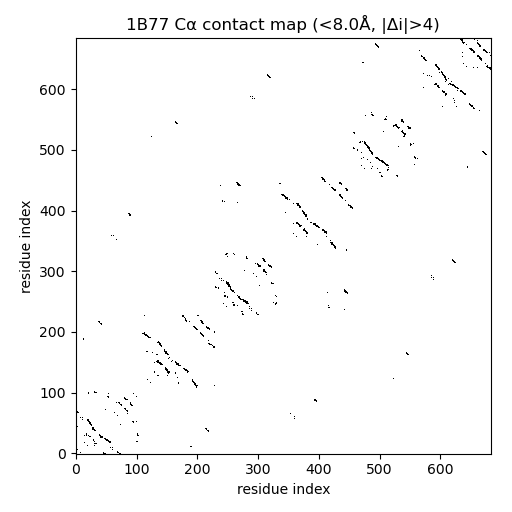. VAL A 1 90 ? 30.881 28.725 145.172 1.00 26.30 90 VAL A C 1
ATOM 681 O O . VAL A 1 90 ? 30.342 28.491 146.251 1.00 26.43 90 VAL A O 1
ATOM 685 N N . TYR A 1 91 ? 32.200 28.770 145.023 1.00 26.66 91 TYR A N 1
ATOM 686 C CA . TYR A 1 91 ? 33.079 28.590 146.165 1.00 26.93 91 TYR A CA 1
ATOM 687 C C . TYR A 1 91 ? 33.636 29.955 146.540 1.00 27.00 91 TYR A C 1
ATOM 688 O O . TYR A 1 91 ? 33.996 30.743 145.666 1.00 27.28 91 TYR A O 1
ATOM 697 N N . TRP A 1 92 ? 33.684 30.241 147.839 1.00 26.57 92 TRP A N 1
ATOM 698 C CA . TRP A 1 92 ? 34.197 31.516 148.325 1.00 26.18 92 TRP A CA 1
ATOM 699 C C . TRP A 1 92 ? 35.241 31.244 149.405 1.00 25.95 92 TRP A C 1
ATOM 700 O O . TRP A 1 92 ? 35.054 30.390 150.266 1.00 25.91 92 TRP A O 1
ATOM 711 N N . PRO A 1 93 ? 36.363 31.969 149.370 1.00 25.66 93 PRO A N 1
ATOM 712 C CA . PRO A 1 93 ? 37.405 31.745 150.371 1.00 25.36 93 PRO A CA 1
ATOM 713 C C . PRO A 1 93 ? 37.056 32.045 151.823 1.00 25.34 93 PRO A C 1
ATOM 714 O O . PRO A 1 93 ? 36.405 33.044 152.132 1.00 24.67 93 PRO A O 1
ATOM 718 N N . ALA A 1 94 ? 37.503 31.149 152.699 1.00 25.30 94 ALA A N 1
ATOM 719 C CA . ALA A 1 94 ? 37.326 31.283 154.138 1.00 25.32 94 ALA A CA 1
ATOM 720 C C . ALA A 1 94 ? 38.614 31.945 154.598 1.00 25.22 94 ALA A C 1
ATOM 721 O O . ALA A 1 94 ? 39.702 31.461 154.295 1.00 25.59 94 ALA A O 1
ATOM 723 N N . ALA A 1 95 ? 38.501 33.047 155.325 1.00 24.92 95 ALA A N 1
ATOM 724 C CA . ALA A 1 95 ? 39.678 33.764 155.779 1.00 24.53 95 ALA A CA 1
ATOM 725 C C . ALA A 1 95 ? 40.266 33.232 157.081 1.00 24.55 95 ALA A C 1
ATOM 726 O O . ALA A 1 95 ? 39.563 32.669 157.919 1.00 23.92 95 ALA A O 1
ATOM 728 N N . ASP A 1 96 ? 41.571 33.393 157.243 1.00 24.33 96 ASP A N 1
ATOM 729 C CA . ASP A 1 96 ? 42.174 32.968 158.483 1.00 24.90 96 ASP A CA 1
ATOM 730 C C . ASP A 1 96 ? 41.807 34.097 159.435 1.00 25.16 96 ASP A C 1
ATOM 731 O O . ASP A 1 96 ? 41.959 35.275 159.092 1.00 25.17 96 ASP A O 1
ATOM 736 N N . LYS A 1 97 ? 41.314 33.735 160.615 1.00 25.35 97 LYS A N 1
ATOM 737 C CA . LYS A 1 97 ? 40.907 34.705 161.625 1.00 25.76 97 LYS A CA 1
ATOM 738 C C . LYS A 1 97 ? 41.884 35.855 161.823 1.00 25.31 97 LYS A C 1
ATOM 739 O O . LYS A 1 97 ? 41.465 36.986 162.045 1.00 25.31 97 LYS A O 1
ATOM 745 N N . SER A 1 98 ? 43.181 35.572 161.750 1.00 24.81 98 SER A N 1
ATOM 746 C CA . SER A 1 98 ? 44.173 36.613 161.986 1.00 24.63 98 SER A CA 1
ATOM 747 C C . SER A 1 98 ? 44.178 37.761 160.993 1.00 24.59 98 SER A C 1
ATOM 748 O O . SER A 1 98 ? 44.809 38.782 161.257 1.00 24.75 98 SER A O 1
ATOM 751 N N . THR A 1 99 ? 43.477 37.612 159.867 1.00 24.51 99 THR A N 1
ATOM 752 C CA . THR A 1 99 ? 43.454 38.667 158.844 1.00 24.30 99 THR A CA 1
ATOM 753 C C . THR A 1 99 ? 42.256 39.606 158.880 1.00 24.30 99 THR A C 1
ATOM 754 O O . THR A 1 99 ? 42.070 40.408 157.962 1.00 24.42 99 THR A O 1
ATOM 758 N N . ILE A 1 100 ? 41.435 39.498 159.917 1.00 24.28 100 ILE A N 1
ATOM 759 C CA . ILE A 1 100 ? 40.283 40.382 160.071 1.00 24.38 100 ILE A CA 1
ATOM 760 C C . ILE A 1 100 ? 40.189 40.769 161.534 1.00 24.79 100 ILE A C 1
ATOM 761 O O . ILE A 1 100 ? 40.709 40.060 162.393 1.00 24.59 100 ILE A O 1
ATOM 766 N N . VAL A 1 101 ? 39.539 41.894 161.820 1.00 25.10 101 VAL A N 1
ATOM 767 C CA . VAL A 1 101 ? 39.377 42.334 163.201 1.00 25.71 101 VAL A CA 1
ATOM 768 C C . VAL A 1 101 ? 37.937 42.055 163.594 1.00 26.37 101 VAL A C 1
ATOM 769 O O . VAL A 1 101 ? 37.018 42.356 162.831 1.00 26.27 101 VAL A O 1
ATOM 773 N N . PHE A 1 102 ? 37.734 41.481 164.775 1.00 27.18 102 PHE A N 1
ATOM 774 C CA . PHE A 1 102 ? 36.387 41.139 165.211 1.00 28.32 102 PHE A CA 1
ATOM 775 C C . PHE A 1 102 ? 36.222 41.133 166.728 1.00 29.63 102 PHE A C 1
ATOM 776 O O . PHE A 1 102 ? 37.187 40.945 167.467 1.00 29.97 102 PHE A O 1
ATOM 784 N N . PRO A 1 103 ? 34.988 41.337 167.209 1.00 30.75 103 PRO A N 1
ATOM 785 C CA . PRO A 1 103 ? 34.663 41.349 168.639 1.00 31.98 103 PRO A CA 1
ATOM 786 C C . PRO A 1 103 ? 34.727 39.911 169.165 1.00 33.37 103 PRO A C 1
ATOM 787 O O . PRO A 1 103 ? 34.122 39.013 168.574 1.00 33.33 103 PRO A O 1
ATOM 791 N N . ASN A 1 104 ? 35.445 39.677 170.261 1.00 35.16 104 ASN A N 1
ATOM 792 C CA . ASN A 1 104 ? 35.530 38.314 170.805 1.00 37.10 104 ASN A CA 1
ATOM 793 C C . ASN A 1 104 ? 34.297 38.002 171.653 1.00 37.52 104 ASN A C 1
ATOM 794 O O . ASN A 1 104 ? 34.010 36.847 171.956 1.00 37.52 104 ASN A O 1
ATOM 799 N N . LYS A 1 105 ? 33.565 39.051 172.013 1.00 38.17 105 LYS A N 1
ATOM 800 C CA . LYS A 1 105 ? 32.361 38.921 172.816 1.00 38.92 105 LYS A CA 1
ATOM 801 C C . LYS A 1 105 ? 31.510 40.175 172.624 1.00 39.14 105 LYS A C 1
ATOM 802 O O . LYS A 1 105 ? 32.036 41.270 172.429 1.00 39.33 105 LYS A O 1
ATOM 808 N N . PRO A 1 106 ? 30.182 40.031 172.668 1.00 39.34 106 PRO A N 1
ATOM 809 C CA . PRO A 1 106 ? 29.300 41.188 172.494 1.00 39.58 106 PRO A CA 1
ATOM 810 C C . PRO A 1 106 ? 29.537 42.279 173.530 1.00 39.81 106 PRO A C 1
ATOM 811 O O . PRO A 1 106 ? 30.080 42.023 174.601 1.00 39.78 106 PRO A O 1
ATOM 815 N N . ILE A 1 107 ? 29.130 43.499 173.204 1.00 40.14 107 ILE A N 1
ATOM 816 C CA . ILE A 1 107 ? 29.302 44.612 174.121 1.00 40.36 107 ILE A CA 1
ATOM 817 C C . ILE A 1 107 ? 28.122 44.710 175.071 1.00 40.62 107 ILE A C 1
ATOM 818 O O . ILE A 1 107 ? 26.962 44.635 174.657 1.00 40.83 107 ILE A O 1
ATOM 823 N N . GLN A 1 108 ? 28.423 44.858 176.353 1.00 40.70 108 GLN A N 1
ATOM 824 C CA . GLN A 1 108 ? 27.383 45.005 177.359 1.00 40.90 108 GLN A CA 1
ATOM 825 C C . GLN A 1 108 ? 27.428 46.484 177.724 1.00 40.17 108 GLN A C 1
ATOM 826 O O . GLN A 1 108 ? 28.290 46.917 178.485 1.00 40.18 108 GLN A O 1
ATOM 832 N N . PHE A 1 109 ? 26.513 47.254 177.144 1.00 39.41 109 PHE A N 1
ATOM 833 C CA . PHE A 1 109 ? 26.461 48.698 177.362 1.00 38.60 109 PHE A CA 1
ATOM 834 C C . PHE A 1 109 ? 26.019 49.082 178.774 1.00 38.54 109 PHE A C 1
ATOM 835 O O . PHE A 1 109 ? 25.026 48.572 179.286 1.00 38.17 109 PHE A O 1
ATOM 843 N N . PRO A 1 110 ? 26.757 49.992 179.418 1.00 38.56 110 PRO A N 1
ATOM 844 C CA . PRO A 1 110 ? 26.403 50.425 180.778 1.00 38.66 110 PRO A CA 1
ATOM 845 C C . PRO A 1 110 ? 25.045 51.116 180.867 1.00 38.45 110 PRO A C 1
ATOM 846 O O . PRO A 1 110 ? 24.442 51.456 179.851 1.00 38.50 110 PRO A O 1
ATOM 850 N N . VAL A 1 111 ? 24.558 51.315 182.091 1.00 38.25 111 VAL A N 1
ATOM 851 C CA . VAL A 1 111 ? 23.277 51.987 182.286 1.00 37.80 111 VAL A CA 1
ATOM 852 C C . VAL A 1 111 ? 23.422 53.420 181.778 1.00 37.34 111 VAL A C 1
ATOM 853 O O . VAL A 1 111 ? 24.375 54.121 182.123 1.00 37.07 111 VAL A O 1
ATOM 857 N N . ALA A 1 112 ? 22.473 53.850 180.957 1.00 37.02 112 ALA A N 1
ATOM 858 C CA . ALA A 1 112 ? 22.518 55.179 180.359 1.00 36.74 112 ALA A CA 1
ATOM 859 C C . ALA A 1 112 ? 22.449 56.352 181.330 1.00 36.37 112 ALA A C 1
ATOM 860 O O . ALA A 1 112 ? 21.766 56.300 182.352 1.00 36.46 112 ALA A O 1
ATOM 862 N N . SER A 1 113 ? 23.170 57.414 180.991 1.00 35.81 113 SER A N 1
ATOM 863 C CA . SER A 1 113 ? 23.193 58.617 181.800 1.00 35.23 113 SER A CA 1
ATOM 864 C C . SER A 1 113 ? 21.989 59.445 181.379 1.00 35.09 113 SER A C 1
ATOM 865 O O . SER A 1 113 ? 21.376 60.125 182.200 1.00 34.73 113 SER A O 1
ATOM 868 N N . VAL A 1 114 ? 21.661 59.388 180.087 1.00 34.74 114 VAL A N 1
ATOM 869 C CA . VAL A 1 114 ? 20.511 60.110 179.539 1.00 34.28 114 VAL A CA 1
ATOM 870 C C . VAL A 1 114 ? 19.981 59.352 178.331 1.00 34.15 114 VAL A C 1
ATOM 871 O O . VAL A 1 114 ? 20.756 58.769 177.567 1.00 34.66 114 VAL A O 1
ATOM 875 N N . ILE A 1 115 ? 18.668 59.381 178.140 1.00 33.44 115 ILE A N 1
ATOM 876 C CA . ILE A 1 115 ? 18.059 58.701 177.007 1.00 32.88 115 ILE A CA 1
ATOM 877 C C . ILE A 1 115 ? 17.277 59.671 176.140 1.00 32.74 115 ILE A C 1
ATOM 878 O O . ILE A 1 115 ? 16.539 60.508 176.648 1.00 32.89 115 ILE A O 1
ATOM 883 N N . THR A 1 116 ? 17.449 59.562 174.828 1.00 32.48 116 THR A N 1
ATOM 884 C CA . THR A 1 116 ? 16.713 60.400 173.882 1.00 32.53 116 THR A CA 1
ATOM 885 C C . THR A 1 116 ? 16.397 59.519 172.682 1.00 32.40 116 THR A C 1
ATOM 886 O O . THR A 1 116 ? 16.508 58.295 172.768 1.00 32.12 116 THR A O 1
ATOM 890 N N . GLU A 1 117 ? 16.002 60.128 171.569 1.00 32.56 117 GLU A N 1
ATOM 891 C CA . GLU A 1 117 ? 15.680 59.356 170.383 1.00 32.29 117 GLU A CA 1
ATOM 892 C C . GLU A 1 117 ? 15.649 60.212 169.130 1.00 31.59 117 GLU A C 1
ATOM 893 O O . GLU A 1 117 ? 15.419 61.413 169.192 1.00 31.25 117 GLU A O 1
ATOM 899 N N . ILE A 1 118 ? 15.889 59.580 167.990 1.00 30.74 118 ILE A N 1
ATOM 900 C CA . ILE A 1 118 ? 15.882 60.276 166.714 1.00 30.08 118 ILE A CA 1
ATOM 901 C C . ILE A 1 118 ? 15.000 59.495 165.737 1.00 29.95 118 ILE A C 1
ATOM 902 O O . ILE A 1 118 ? 15.104 58.273 165.635 1.00 29.13 118 ILE A O 1
ATOM 907 N N . LYS A 1 119 ? 14.118 60.209 165.045 1.00 29.74 119 LYS A N 1
ATOM 908 C CA . LYS A 1 119 ? 13.209 59.592 164.086 1.00 29.84 119 LYS A CA 1
ATOM 909 C C . LYS A 1 119 ? 13.919 59.355 162.761 1.00 29.77 119 LYS A C 1
ATOM 910 O O . LYS A 1 119 ? 14.928 60.000 162.469 1.00 29.34 119 LYS A O 1
ATOM 916 N N . ALA A 1 120 ? 13.371 58.443 161.962 1.00 29.74 120 ALA A N 1
ATOM 917 C CA . ALA A 1 120 ? 13.928 58.084 160.660 1.00 30.22 120 ALA A CA 1
ATOM 918 C C . ALA A 1 120 ? 14.241 59.256 159.721 1.00 30.73 120 ALA A C 1
ATOM 919 O O . ALA A 1 120 ? 15.334 59.319 159.163 1.00 30.76 120 ALA A O 1
ATOM 921 N N . GLU A 1 121 ? 13.300 60.179 159.534 1.00 31.43 121 GLU A N 1
ATOM 922 C CA . GLU A 1 121 ? 13.548 61.314 158.637 1.00 32.23 121 GLU A CA 1
ATOM 923 C C . GLU A 1 121 ? 14.605 62.258 159.206 1.00 31.97 121 GLU A C 1
ATOM 924 O O . GLU A 1 121 ? 15.478 62.748 158.480 1.00 31.95 121 GLU A O 1
ATOM 930 N N . ASP A 1 122 ? 14.515 62.520 160.505 1.00 31.60 122 ASP A N 1
ATOM 931 C CA . ASP A 1 122 ? 15.477 63.384 161.171 1.00 31.55 122 ASP A CA 1
ATOM 932 C C . ASP A 1 122 ? 16.887 62.810 160.984 1.00 30.91 122 ASP A C 1
ATOM 933 O O . ASP A 1 122 ? 17.810 63.536 160.620 1.00 30.67 122 ASP A O 1
ATOM 938 N N . LEU A 1 123 ? 17.048 61.509 161.219 1.00 30.41 123 LEU A N 1
ATOM 939 C CA . LEU A 1 123 ? 18.349 60.865 161.039 1.00 30.13 123 LEU A CA 1
ATOM 940 C C . LEU A 1 123 ? 18.775 61.020 159.584 1.00 29.98 123 LEU A C 1
ATOM 941 O O . LEU A 1 123 ? 19.907 61.403 159.285 1.00 29.50 123 LEU A O 1
ATOM 946 N N . GLN A 1 124 ? 17.850 60.719 158.681 1.00 29.99 124 GLN A N 1
ATOM 947 C CA . GLN A 1 124 ? 18.103 60.827 157.258 1.00 30.34 124 GLN A CA 1
ATOM 948 C C . GLN A 1 124 ? 18.551 62.247 156.883 1.00 30.53 124 GLN A C 1
ATOM 949 O O . GLN A 1 124 ? 19.461 62.417 156.067 1.00 30.58 124 GLN A O 1
ATOM 955 N N . GLN A 1 125 ? 17.921 63.265 157.473 1.00 30.37 125 GLN A N 1
ATOM 956 C CA . GLN A 1 125 ? 18.295 64.645 157.165 1.00 30.36 125 GLN A CA 1
ATOM 957 C C . GLN A 1 125 ? 19.678 64.989 157.698 1.00 30.42 125 GLN A C 1
ATOM 958 O O . GLN A 1 125 ? 20.465 65.644 157.014 1.00 30.41 125 GLN A O 1
ATOM 964 N N . LEU A 1 126 ? 19.963 64.563 158.924 1.00 30.52 126 LEU A N 1
ATOM 965 C CA . LEU A 1 126 ? 21.265 64.821 159.534 1.00 31.08 126 LEU A CA 1
ATOM 966 C C . LEU A 1 126 ? 22.381 64.247 158.655 1.00 31.63 126 LEU A C 1
ATOM 967 O O . LEU A 1 126 ? 23.389 64.902 158.404 1.00 31.23 126 LEU A O 1
ATOM 972 N N . LEU A 1 127 ? 22.191 63.017 158.193 1.00 32.43 127 LEU A N 1
ATOM 973 C CA . LEU A 1 127 ? 23.180 62.363 157.348 1.00 33.95 127 LEU A CA 1
ATOM 974 C C . LEU A 1 127 ? 23.263 63.009 155.960 1.00 34.74 127 LEU A C 1
ATOM 975 O O . LEU A 1 127 ? 24.349 63.164 155.404 1.00 34.74 127 LEU A O 1
ATOM 980 N N . ARG A 1 128 ? 22.115 63.396 155.414 1.00 36.00 128 ARG A N 1
ATOM 981 C CA . ARG A 1 128 ? 22.067 64.016 154.095 1.00 37.09 128 ARG A CA 1
ATOM 982 C C . ARG A 1 128 ? 22.759 65.373 154.084 1.00 37.59 128 ARG A C 1
ATOM 983 O O . ARG A 1 128 ? 23.626 65.630 153.253 1.00 37.70 128 ARG A O 1
ATOM 991 N N . VAL A 1 129 ? 22.371 66.247 155.006 1.00 38.16 129 VAL A N 1
ATOM 992 C CA . VAL A 1 129 ? 22.941 67.585 155.048 1.00 38.91 129 VAL A CA 1
ATOM 993 C C . VAL A 1 129 ? 24.377 67.655 155.587 1.00 39.37 129 VAL A C 1
ATOM 994 O O . VAL A 1 129 ? 25.144 68.538 155.201 1.00 39.21 129 VAL A O 1
ATOM 998 N N . SER A 1 130 ? 24.750 66.730 156.465 1.00 39.89 130 SER A N 1
ATOM 999 C CA . SER A 1 130 ? 26.106 66.736 157.009 1.00 40.52 130 SER A CA 1
ATOM 1000 C C . SER A 1 130 ? 27.148 66.714 155.894 1.00 40.88 130 SER A C 1
ATOM 1001 O O . SER A 1 130 ? 28.140 67.439 155.940 1.00 40.87 130 SER A O 1
ATOM 1004 N N . ARG A 1 131 ? 26.914 65.881 154.887 1.00 41.39 131 ARG A N 1
ATOM 1005 C CA . ARG A 1 131 ? 27.831 65.770 153.763 1.00 41.59 131 ARG A CA 1
ATOM 1006 C C . ARG A 1 131 ? 27.904 67.048 152.928 1.00 41.20 131 ARG A C 1
ATOM 1007 O O . ARG A 1 131 ? 28.958 67.392 152.400 1.00 41.19 131 ARG A O 1
ATOM 1015 N N . GLY A 1 132 ? 26.781 67.750 152.814 1.00 40.94 132 GLY A N 1
ATOM 1016 C CA . GLY A 1 132 ? 26.744 68.972 152.025 1.00 40.20 132 GLY A CA 1
ATOM 1017 C C . GLY A 1 132 ? 27.325 70.213 152.679 1.00 39.77 132 GLY A C 1
ATOM 1018 O O . GLY A 1 132 ? 27.656 71.180 151.989 1.00 39.64 132 GLY A O 1
ATOM 1019 N N . LEU A 1 133 ? 27.444 70.194 154.006 1.00 39.36 133 LEU A N 1
ATOM 1020 C CA . LEU A 1 133 ? 27.989 71.325 154.757 1.00 39.01 133 LEU A CA 1
ATOM 1021 C C . LEU A 1 133 ? 29.311 70.946 155.417 1.00 38.63 133 LEU A C 1
ATOM 1022 O O . LEU A 1 133 ? 29.785 71.641 156.312 1.00 38.66 133 LEU A O 1
ATOM 1027 N N . GLN A 1 134 ? 29.895 69.844 154.966 1.00 38.28 134 GLN A N 1
ATOM 1028 C CA . GLN A 1 134 ? 31.152 69.340 155.508 1.00 38.23 134 GLN A CA 1
ATOM 1029 C C . GLN A 1 134 ? 31.114 69.217 157.022 1.00 37.72 134 GLN A C 1
ATOM 1030 O O . GLN A 1 134 ? 32.052 69.620 157.712 1.00 37.60 134 GLN A O 1
ATOM 1036 N N . ILE A 1 135 ? 30.017 68.680 157.543 1.00 37.09 135 ILE A N 1
ATOM 1037 C CA . ILE A 1 135 ? 29.902 68.484 158.979 1.00 36.35 135 ILE A CA 1
ATOM 1038 C C . ILE A 1 135 ? 30.618 67.171 159.266 1.00 35.83 135 ILE A C 1
ATOM 1039 O O . ILE A 1 135 ? 30.187 66.112 158.813 1.00 35.67 135 ILE A O 1
ATOM 1044 N N . ASP A 1 136 ? 31.724 67.247 159.998 1.00 35.41 136 ASP A N 1
ATOM 1045 C CA . ASP A 1 136 ? 32.499 66.058 160.323 1.00 34.87 136 ASP A CA 1
ATOM 1046 C C . ASP A 1 136 ? 32.338 65.642 161.783 1.00 34.47 136 ASP A C 1
ATOM 1047 O O . ASP A 1 136 ? 32.872 64.611 162.208 1.00 34.29 136 ASP A O 1
ATOM 1052 N N . THR A 1 137 ? 31.598 66.434 162.550 1.00 33.59 137 THR A N 1
ATOM 1053 C CA . THR A 1 137 ? 31.395 66.131 163.956 1.00 33.29 137 THR A CA 1
ATOM 1054 C C . THR A 1 137 ? 30.099 66.732 164.470 1.00 32.91 137 THR A C 1
ATOM 1055 O O . THR A 1 137 ? 29.736 67.852 164.110 1.00 32.91 137 THR A O 1
ATOM 1059 N N . ILE A 1 138 ? 29.398 65.981 165.310 1.00 32.27 138 ILE A N 1
ATOM 1060 C CA . ILE A 1 138 ? 28.157 66.465 165.895 1.00 31.94 138 ILE A CA 1
ATOM 1061 C C . ILE A 1 138 ? 28.296 66.430 167.409 1.00 31.95 138 ILE A C 1
ATOM 1062 O O . ILE A 1 138 ? 29.137 65.711 167.947 1.00 31.88 138 ILE A O 1
ATOM 1067 N N . ALA A 1 139 ? 27.472 67.217 168.087 1.00 32.00 139 ALA A N 1
ATOM 1068 C CA . ALA A 1 139 ? 27.473 67.265 169.539 1.00 32.38 139 ALA A CA 1
ATOM 1069 C C . ALA A 1 139 ? 26.037 67.180 170.047 1.00 32.57 139 ALA A C 1
ATOM 1070 O O . ALA A 1 139 ? 25.175 67.955 169.631 1.00 32.57 139 ALA A O 1
ATOM 1072 N N . ILE A 1 140 ? 25.779 66.224 170.930 1.00 32.94 140 ILE A N 1
ATOM 1073 C CA . ILE A 1 140 ? 24.448 66.058 171.503 1.00 33.52 140 ILE A CA 1
ATOM 1074 C C . ILE A 1 140 ? 24.502 66.731 172.869 1.00 34.19 140 ILE A C 1
ATOM 1075 O O . ILE A 1 140 ? 25.262 66.320 173.750 1.00 34.11 140 ILE A O 1
ATOM 1080 N N . THR A 1 141 ? 23.707 67.781 173.039 1.00 35.06 141 THR A N 1
ATOM 1081 C CA . THR A 1 141 ? 23.729 68.530 174.285 1.00 36.05 141 THR A CA 1
ATOM 1082 C C . THR A 1 141 ? 22.358 68.944 174.818 1.00 36.95 141 THR A C 1
ATOM 1083 O O . THR A 1 141 ? 21.350 68.891 174.105 1.00 36.97 141 THR A O 1
ATOM 1087 N N . ASN A 1 142 ? 22.333 69.355 176.083 1.00 37.84 142 ASN A N 1
ATOM 1088 C CA . ASN A 1 142 ? 21.095 69.802 176.714 1.00 39.09 142 ASN A CA 1
ATOM 1089 C C . ASN A 1 142 ? 20.975 71.301 176.511 1.00 39.49 142 ASN A C 1
ATOM 1090 O O . ASN A 1 142 ? 21.890 72.057 176.838 1.00 39.78 142 ASN A O 1
ATOM 1095 N N . LYS A 1 143 ? 19.845 71.729 175.961 1.00 40.02 143 LYS A N 1
ATOM 1096 C CA . LYS A 1 143 ? 19.624 73.138 175.697 1.00 40.53 143 LYS A CA 1
ATOM 1097 C C . LYS A 1 143 ? 18.151 73.519 175.779 1.00 40.81 143 LYS A C 1
ATOM 1098 O O . LYS A 1 143 ? 17.298 72.864 175.184 1.00 40.45 143 LYS A O 1
ATOM 1104 N N . ASP A 1 144 ? 17.873 74.589 176.522 1.00 41.45 144 ASP A N 1
ATOM 1105 C CA . ASP A 1 144 ? 16.522 75.122 176.695 1.00 41.82 144 ASP A CA 1
ATOM 1106 C C . ASP A 1 144 ? 15.437 74.082 176.946 1.00 41.86 144 ASP A C 1
ATOM 1107 O O . ASP A 1 144 ? 14.351 74.149 176.358 1.00 41.94 144 ASP A O 1
ATOM 1112 N N . GLY A 1 145 ? 15.727 73.130 177.828 1.00 41.57 145 GLY A N 1
ATOM 1113 C CA . GLY A 1 145 ? 14.753 72.097 178.147 1.00 41.40 145 GLY A CA 1
ATOM 1114 C C . GLY A 1 145 ? 14.597 71.029 177.078 1.00 40.86 145 GLY A C 1
ATOM 1115 O O . GLY A 1 145 ? 13.613 70.288 177.070 1.00 40.93 145 GLY A O 1
ATOM 1116 N N . LYS A 1 146 ? 15.570 70.948 176.176 1.00 40.21 146 LYS A N 1
ATOM 1117 C CA . LYS A 1 146 ? 15.538 69.961 175.107 1.00 39.52 146 LYS A CA 1
ATOM 1118 C C . LYS A 1 146 ? 16.916 69.367 174.848 1.00 38.87 146 LYS A C 1
ATOM 1119 O O . LYS A 1 146 ? 17.936 69.935 175.245 1.00 38.85 146 LYS A O 1
ATOM 1125 N N . ILE A 1 147 ? 16.942 68.201 174.209 1.00 38.03 147 ILE A N 1
ATOM 1126 C CA . ILE A 1 147 ? 18.203 67.569 173.863 1.00 37.14 147 ILE A CA 1
ATOM 1127 C C . ILE A 1 147 ? 18.362 67.971 172.413 1.00 36.68 147 ILE A C 1
ATOM 1128 O O . ILE A 1 147 ? 17.421 67.837 171.627 1.00 36.43 147 ILE A O 1
ATOM 1133 N N . VAL A 1 148 ? 19.530 68.492 172.058 1.00 35.95 148 VAL A N 1
ATOM 1134 C CA . VAL A 1 148 ? 19.756 68.907 170.686 1.00 35.46 148 VAL A CA 1
ATOM 1135 C C . VAL A 1 148 ? 21.051 68.364 170.105 1.00 35.05 148 VAL A C 1
ATOM 1136 O O . VAL A 1 148 ? 21.988 68.043 170.832 1.00 35.12 148 VAL A O 1
ATOM 1140 N N . ILE A 1 149 ? 21.075 68.250 168.782 1.00 34.69 149 ILE A N 1
ATOM 1141 C CA . ILE A 1 149 ? 22.247 67.784 168.053 1.00 34.16 149 ILE A CA 1
ATOM 1142 C C . ILE A 1 149 ? 22.751 68.938 167.207 1.00 34.00 149 ILE A C 1
ATOM 1143 O O . ILE A 1 149 ? 22.032 69.425 166.337 1.00 34.09 149 ILE A O 1
ATOM 1148 N N . ASN A 1 150 ? 23.974 69.388 167.477 1.00 33.97 150 ASN A N 1
ATOM 1149 C CA . ASN A 1 150 ? 24.578 70.469 166.706 1.00 33.58 150 ASN A CA 1
ATOM 1150 C C . ASN A 1 150 ? 25.655 69.871 165.810 1.00 33.53 150 ASN A C 1
ATOM 1151 O O . ASN A 1 150 ? 26.415 69.000 166.242 1.00 33.36 150 ASN A O 1
ATOM 1156 N N . GLY A 1 151 ? 25.713 70.331 164.562 1.00 33.62 151 GLY A N 1
ATOM 1157 C CA . GLY A 1 151 ? 26.705 69.823 163.630 1.00 33.58 151 GLY A CA 1
ATOM 1158 C C . GLY A 1 151 ? 27.768 70.863 163.349 1.00 33.91 151 GLY A C 1
ATOM 1159 O O . GLY A 1 151 ? 27.450 72.027 163.110 1.00 33.35 151 GLY A O 1
ATOM 1160 N N . TYR A 1 152 ? 29.032 70.447 163.371 1.00 34.58 152 TYR A N 1
ATOM 1161 C CA . TYR A 1 152 ? 30.137 71.367 163.133 1.00 35.32 152 TYR A CA 1
ATOM 1162 C C . TYR A 1 152 ? 31.145 70.855 162.114 1.00 36.48 152 TYR A C 1
ATOM 1163 O O . TYR A 1 152 ? 31.115 69.695 161.706 1.00 36.33 152 TYR A O 1
ATOM 1172 N N . ASN A 1 153 ? 32.046 71.748 161.715 1.00 37.77 153 ASN A N 1
ATOM 1173 C CA . ASN A 1 153 ? 33.120 71.399 160.797 1.00 39.28 153 ASN A CA 1
ATOM 1174 C C . ASN A 1 153 ? 34.380 71.565 161.635 1.00 40.09 153 ASN A C 1
ATOM 1175 O O . ASN A 1 153 ? 34.985 72.637 161.659 1.00 40.06 153 ASN A O 1
ATOM 1180 N N . LYS A 1 154 ? 34.739 70.499 162.343 1.00 41.17 154 LYS A N 1
ATOM 1181 C CA . LYS A 1 154 ? 35.906 70.457 163.220 1.00 42.43 154 LYS A CA 1
ATOM 1182 C C . LYS A 1 154 ? 37.173 71.053 162.594 1.00 43.16 154 LYS A C 1
ATOM 1183 O O . LYS A 1 154 ? 37.972 71.702 163.275 1.00 43.06 154 LYS A O 1
ATOM 1189 N N . VAL A 1 155 ? 37.349 70.836 161.296 1.00 44.13 155 VAL A N 1
ATOM 1190 C CA . VAL A 1 155 ? 38.523 71.336 160.596 1.00 45.15 155 VAL A CA 1
ATOM 1191 C C . VAL A 1 155 ? 38.695 72.855 160.703 1.00 45.78 155 VAL A C 1
ATOM 1192 O O . VAL A 1 155 ? 39.748 73.343 161.124 1.00 45.74 155 VAL A O 1
ATOM 1196 N N . GLU A 1 156 ? 37.658 73.597 160.333 1.00 46.31 156 GLU A N 1
ATOM 1197 C CA . GLU A 1 156 ? 37.718 75.051 160.378 1.00 46.91 156 GLU A CA 1
ATOM 1198 C C . GLU A 1 156 ? 37.119 75.627 161.663 1.00 46.90 156 GLU A C 1
ATOM 1199 O O . GLU A 1 156 ? 37.089 76.843 161.848 1.00 46.93 156 GLU A O 1
ATOM 1205 N N . ASP A 1 157 ? 36.644 74.753 162.545 1.00 46.80 157 ASP A N 1
ATOM 1206 C CA . ASP A 1 157 ? 36.033 75.182 163.798 1.00 46.71 157 ASP A CA 1
ATOM 1207 C C . ASP A 1 157 ? 36.506 74.272 164.920 1.00 46.63 157 ASP A C 1
ATOM 1208 O O . ASP A 1 157 ? 35.716 73.615 165.597 1.00 46.66 157 ASP A O 1
ATOM 1213 N N . SER A 1 158 ? 37.819 74.257 165.105 1.00 46.46 158 SER A N 1
ATOM 1214 C CA . SER A 1 158 ? 38.487 73.443 166.114 1.00 46.12 158 SER A CA 1
ATOM 1215 C C . SER A 1 158 ? 37.818 73.393 167.494 1.00 45.61 158 SER A C 1
ATOM 1216 O O . SER A 1 158 ? 37.951 72.398 168.206 1.00 45.73 158 SER A O 1
ATOM 1219 N N . GLY A 1 159 ? 37.098 74.447 167.869 1.00 45.00 159 GLY A N 1
ATOM 1220 C CA . GLY A 1 159 ? 36.454 74.463 169.177 1.00 44.24 159 GLY A CA 1
ATOM 1221 C C . GLY A 1 159 ? 34.964 74.153 169.228 1.00 43.75 159 GLY A C 1
ATOM 1222 O O . GLY A 1 159 ? 34.354 74.188 170.303 1.00 43.51 159 GLY A O 1
ATOM 1223 N N . LEU A 1 160 ? 34.376 73.847 168.074 1.00 43.20 160 LEU A N 1
ATOM 1224 C CA . LEU A 1 160 ? 32.951 73.531 167.988 1.00 42.57 160 LEU A CA 1
ATOM 1225 C C . LEU A 1 160 ? 32.086 74.616 168.605 1.00 41.99 160 LEU A C 1
ATOM 1226 O O . LEU A 1 160 ? 31.345 74.361 169.552 1.00 41.76 160 LEU A O 1
ATOM 1231 N N . THR A 1 161 ? 32.174 75.824 168.061 1.00 41.58 161 THR A N 1
ATOM 1232 C CA . THR A 1 161 ? 31.394 76.944 168.578 1.00 41.19 161 THR A CA 1
ATOM 1233 C C . THR A 1 161 ? 30.521 77.577 167.503 1.00 40.86 161 THR A C 1
ATOM 1234 O O . THR A 1 161 ? 29.766 78.516 167.768 1.00 40.97 161 THR A O 1
ATOM 1238 N N . ARG A 1 162 ? 30.634 77.069 166.282 1.00 40.40 162 ARG A N 1
ATOM 1239 C CA . ARG A 1 162 ? 29.847 77.595 165.179 1.00 39.78 162 ARG A CA 1
ATOM 1240 C C . ARG A 1 162 ? 29.097 76.474 164.475 1.00 38.97 162 ARG A C 1
ATOM 1241 O O . ARG A 1 162 ? 29.573 75.904 163.496 1.00 38.73 162 ARG A O 1
ATOM 1249 N N . PRO A 1 163 ? 27.903 76.134 164.979 1.00 38.27 163 PRO A N 1
ATOM 1250 C CA . PRO A 1 163 ? 27.121 75.067 164.354 1.00 37.55 163 PRO A CA 1
ATOM 1251 C C . PRO A 1 163 ? 26.595 75.476 162.987 1.00 36.95 163 PRO A C 1
ATOM 1252 O O . PRO A 1 163 ? 26.119 76.596 162.798 1.00 36.83 163 PRO A O 1
ATOM 1256 N N . LYS A 1 164 ? 26.692 74.560 162.035 1.00 36.36 164 LYS A N 1
ATOM 1257 C CA . LYS A 1 164 ? 26.217 74.800 160.683 1.00 35.87 164 LYS A CA 1
ATOM 1258 C C . LYS A 1 164 ? 24.845 74.153 160.552 1.00 35.31 164 LYS A C 1
ATOM 1259 O O . LYS A 1 164 ? 24.107 74.408 159.599 1.00 34.76 164 LYS A O 1
ATOM 1265 N N . TYR A 1 165 ? 24.514 73.320 161.535 1.00 35.09 165 TYR A N 1
ATOM 1266 C CA . TYR A 1 165 ? 23.238 72.620 161.560 1.00 34.88 165 TYR A CA 1
ATOM 1267 C C . TYR A 1 165 ? 22.783 72.321 162.988 1.00 34.84 165 TYR A C 1
ATOM 1268 O O . TYR A 1 165 ? 23.603 72.142 163.899 1.00 34.93 165 TYR A O 1
ATOM 1277 N N . SER A 1 166 ? 21.471 72.259 163.178 1.00 34.31 166 SER A N 1
ATOM 1278 C CA . SER A 1 166 ? 20.924 71.981 164.494 1.00 34.08 166 SER A CA 1
ATOM 1279 C C . SER A 1 166 ? 19.597 71.240 164.408 1.00 33.52 166 SER A C 1
ATOM 1280 O O . SER A 1 166 ? 18.690 71.655 163.699 1.00 33.02 166 SER A O 1
ATOM 1283 N N . LEU A 1 167 ? 19.496 70.142 165.148 1.00 33.15 167 LEU A N 1
ATOM 1284 C CA . LEU A 1 167 ? 18.294 69.320 165.165 1.00 32.85 167 LEU A CA 1
ATOM 1285 C C . LEU A 1 167 ? 17.825 69.086 166.598 1.00 33.03 167 LEU A C 1
ATOM 1286 O O . LEU A 1 167 ? 18.592 68.626 167.448 1.00 33.14 167 LEU A O 1
ATOM 1291 N N . THR A 1 168 ? 16.561 69.398 166.858 1.00 33.22 168 THR A N 1
ATOM 1292 C CA . THR A 1 168 ? 15.963 69.220 168.180 1.00 33.57 168 THR A CA 1
ATOM 1293 C C . THR A 1 168 ? 15.383 67.805 168.283 1.00 34.04 168 THR A C 1
ATOM 1294 O O . THR A 1 168 ? 14.679 67.341 167.383 1.00 33.43 168 THR A O 1
ATOM 1298 N N . LEU A 1 169 ? 15.673 67.117 169.381 1.00 34.68 169 LEU A N 1
ATOM 1299 C CA . LEU A 1 169 ? 15.170 65.761 169.552 1.00 35.72 169 LEU A CA 1
ATOM 1300 C C . LEU A 1 169 ? 13.989 65.667 170.511 1.00 36.67 169 LEU A C 1
ATOM 1301 O O . LEU A 1 169 ? 12.834 65.778 170.093 1.00 36.98 169 LEU A O 1
ATOM 1306 N N . THR A 1 170 ? 14.277 65.471 171.795 1.00 37.64 170 THR A N 1
ATOM 1307 C CA . THR A 1 170 ? 13.241 65.343 172.817 1.00 38.73 170 THR A CA 1
ATOM 1308 C C . THR A 1 170 ? 13.386 66.368 173.940 1.00 39.73 170 THR A C 1
ATOM 1309 O O . THR A 1 170 ? 14.368 67.120 173.990 1.00 39.82 170 THR A O 1
ATOM 1313 N N . ASP A 1 171 ? 12.406 66.382 174.842 1.00 40.73 171 ASP A N 1
ATOM 1314 C CA . ASP A 1 171 ? 12.419 67.305 175.970 1.00 41.96 171 ASP A CA 1
ATOM 1315 C C . ASP A 1 171 ? 13.334 66.761 177.051 1.00 42.59 171 ASP A C 1
ATOM 1316 O O . ASP A 1 171 ? 13.421 65.555 177.247 1.00 42.35 171 ASP A O 1
ATOM 1321 N N . TYR A 1 172 ? 14.022 67.657 177.748 1.00 43.57 172 TYR A N 1
ATOM 1322 C CA . TYR A 1 172 ? 14.922 67.249 178.818 1.00 44.79 172 TYR A CA 1
ATOM 1323 C C . TYR A 1 172 ? 14.716 68.126 180.038 1.00 45.90 172 TYR A C 1
ATOM 1324 O O . TYR A 1 172 ? 15.074 69.306 180.033 1.00 46.22 172 TYR A O 1
ATOM 1333 N N . ASP A 1 173 ? 14.152 67.534 181.086 1.00 47.20 173 ASP A N 1
ATOM 1334 C CA . ASP A 1 173 ? 13.880 68.249 182.326 1.00 48.41 173 ASP A CA 1
ATOM 1335 C C . ASP A 1 173 ? 14.911 67.899 183.384 1.00 48.66 173 ASP A C 1
ATOM 1336 O O . ASP A 1 173 ? 14.828 68.361 184.523 1.00 49.05 173 ASP A O 1
ATOM 1341 N N . GLY A 1 174 ? 15.886 67.087 182.991 1.00 48.60 174 GLY A N 1
ATOM 1342 C CA . GLY A 1 174 ? 16.924 66.656 183.898 1.00 48.69 174 GLY A CA 1
ATOM 1343 C C . GLY A 1 174 ? 17.732 67.748 184.568 1.00 48.89 174 GLY A C 1
ATOM 1344 O O . GLY A 1 174 ? 17.659 68.935 184.231 1.00 48.78 174 GLY A O 1
ATOM 1345 N N . SER A 1 175 ? 18.528 67.303 185.530 1.00 48.94 175 SER A N 1
ATOM 1346 C CA . SER A 1 175 ? 19.393 68.149 186.326 1.00 48.73 175 SER A CA 1
ATOM 1347 C C . SER A 1 175 ? 20.798 68.323 185.742 1.00 48.41 175 SER A C 1
ATOM 1348 O O . SER A 1 175 ? 21.373 69.406 185.821 1.00 48.93 175 SER A O 1
ATOM 1351 N N . ASN A 1 176 ? 21.352 67.266 185.152 1.00 47.44 176 ASN A N 1
ATOM 1352 C CA . ASN A 1 176 ? 22.701 67.301 184.584 1.00 46.41 176 ASN A CA 1
ATOM 1353 C C . ASN A 1 176 ? 22.882 68.120 183.307 1.00 45.56 176 ASN A C 1
ATOM 1354 O O . ASN A 1 176 ? 21.903 68.525 182.667 1.00 45.66 176 ASN A O 1
ATOM 1359 N N . ASN A 1 177 ? 24.147 68.367 182.957 1.00 44.52 177 ASN A N 1
ATOM 1360 C CA . ASN A 1 177 ? 24.550 69.114 181.752 1.00 43.21 177 ASN A CA 1
ATOM 1361 C C . ASN A 1 177 ? 25.532 68.230 180.979 1.00 42.11 177 ASN A C 1
ATOM 1362 O O . ASN A 1 177 ? 26.238 67.420 181.578 1.00 41.92 177 ASN A O 1
ATOM 1367 N N . PHE A 1 178 ? 25.589 68.383 179.662 1.00 40.76 178 PHE A N 1
ATOM 1368 C CA . PHE A 1 178 ? 26.481 67.549 178.867 1.00 39.37 178 PHE A CA 1
ATOM 1369 C C . PHE A 1 178 ? 26.600 68.014 177.425 1.00 38.62 178 PHE A C 1
ATOM 1370 O O . PHE A 1 178 ? 25.701 68.655 176.884 1.00 38.35 178 PHE A O 1
ATOM 1378 N N . ASN A 1 179 ? 27.734 67.686 176.818 1.00 37.79 179 ASN A N 1
ATOM 1379 C CA . ASN A 1 179 ? 28.018 68.018 175.428 1.00 36.79 179 ASN A CA 1
ATOM 1380 C C . ASN A 1 179 ? 28.823 66.846 174.870 1.00 36.35 179 ASN A C 1
ATOM 1381 O O . ASN A 1 179 ? 30.061 66.886 174.827 1.00 36.26 179 ASN A O 1
ATOM 1386 N N . PHE A 1 180 ? 28.108 65.791 174.478 1.00 35.39 180 PHE A N 1
ATOM 1387 C CA . PHE A 1 180 ? 28.741 64.591 173.941 1.00 34.79 180 PHE A CA 1
ATOM 1388 C C . PHE A 1 180 ? 29.090 64.785 172.473 1.00 34.37 180 PHE A C 1
ATOM 1389 O O . PHE A 1 180 ? 28.220 65.067 171.650 1.00 34.38 180 PHE A O 1
ATOM 1397 N N . VAL A 1 181 ? 30.371 64.621 172.158 1.00 33.90 181 VAL A N 1
ATOM 1398 C CA . VAL A 1 181 ? 30.873 64.800 170.801 1.00 33.40 181 VAL A CA 1
ATOM 1399 C C . VAL A 1 181 ? 31.072 63.490 170.041 1.00 33.26 181 VAL A C 1
ATOM 1400 O O . VAL A 1 181 ? 31.710 62.557 170.540 1.00 33.39 181 VAL A O 1
ATOM 1404 N N . ILE A 1 182 ? 30.541 63.434 168.823 1.00 32.85 182 ILE A N 1
ATOM 1405 C CA . ILE A 1 182 ? 30.656 62.241 167.992 1.00 32.77 182 ILE A CA 1
ATOM 1406 C C . ILE A 1 182 ? 31.259 62.530 166.620 1.00 33.31 182 ILE A C 1
ATOM 1407 O O . ILE A 1 182 ? 30.863 63.479 165.947 1.00 33.28 182 ILE A O 1
ATOM 1412 N N . ASN A 1 183 ? 32.229 61.715 166.220 1.00 33.80 183 ASN A N 1
ATOM 1413 C CA . ASN A 1 183 ? 32.862 61.865 164.918 1.00 34.67 183 ASN A CA 1
ATOM 1414 C C . ASN A 1 183 ? 31.851 61.329 163.906 1.00 34.96 183 ASN A C 1
ATOM 1415 O O . ASN A 1 183 ? 31.524 60.146 163.912 1.00 34.90 183 ASN A O 1
ATOM 1420 N N . MET A 1 184 ? 31.354 62.209 163.048 1.00 35.49 184 MET A N 1
ATOM 1421 C CA . MET A 1 184 ? 30.353 61.809 162.077 1.00 36.26 184 MET A CA 1
ATOM 1422 C C . MET A 1 184 ? 30.748 60.617 161.220 1.00 36.11 184 MET A C 1
ATOM 1423 O O . MET A 1 184 ? 29.892 59.922 160.684 1.00 35.79 184 MET A O 1
ATOM 1428 N N . ALA A 1 185 ? 32.046 60.376 161.094 1.00 36.09 185 ALA A N 1
ATOM 1429 C CA . ALA A 1 185 ? 32.519 59.264 160.282 1.00 36.29 185 ALA A CA 1
ATOM 1430 C C . ALA A 1 185 ? 32.163 57.917 160.897 1.00 35.48 185 ALA A C 1
ATOM 1431 O O . ALA A 1 185 ? 32.268 56.885 160.229 1.00 35.17 185 ALA A O 1
ATOM 1433 N N . ASN A 1 186 ? 31.753 57.913 162.163 1.00 34.23 186 ASN A N 1
ATOM 1434 C CA . ASN A 1 186 ? 31.404 56.661 162.823 1.00 33.45 186 ASN A CA 1
ATOM 1435 C C . ASN A 1 186 ? 29.900 56.390 162.830 1.00 32.78 186 ASN A C 1
ATOM 1436 O O . ASN A 1 186 ? 29.462 55.365 163.347 1.00 32.44 186 ASN A O 1
ATOM 1441 N N . MET A 1 187 ? 29.122 57.309 162.259 1.00 32.12 187 MET A N 1
ATOM 1442 C CA . MET A 1 187 ? 27.663 57.163 162.224 1.00 31.61 187 MET A CA 1
ATOM 1443 C C . MET A 1 187 ? 27.177 56.317 161.052 1.00 31.11 187 MET A C 1
ATOM 1444 O O . MET A 1 187 ? 26.377 56.781 160.236 1.00 31.06 187 MET A O 1
ATOM 1449 N N . LYS A 1 188 ? 27.661 55.081 160.982 1.00 30.65 188 LYS A N 1
ATOM 1450 C CA . LYS A 1 188 ? 27.291 54.147 159.914 1.00 30.35 188 LYS A CA 1
ATOM 1451 C C . LYS A 1 188 ? 25.953 53.488 160.264 1.00 29.74 188 LYS A C 1
ATOM 1452 O O . LYS A 1 188 ? 25.794 52.278 160.131 1.00 29.50 188 LYS A O 1
ATOM 1458 N N . ILE A 1 189 ? 25.007 54.298 160.719 1.00 28.96 189 ILE A N 1
ATOM 1459 C CA . ILE A 1 189 ? 23.686 53.820 161.113 1.00 28.78 189 ILE A CA 1
ATOM 1460 C C . ILE A 1 189 ? 22.731 53.715 159.926 1.00 27.91 189 ILE A C 1
ATOM 1461 O O . ILE A 1 189 ? 22.498 54.701 159.233 1.00 27.69 189 ILE A O 1
ATOM 1466 N N . GLN A 1 190 ? 22.163 52.535 159.700 1.00 27.40 190 GLN A N 1
ATOM 1467 C CA . GLN A 1 190 ? 21.224 52.371 158.590 1.00 27.24 190 GLN A CA 1
ATOM 1468 C C . GLN A 1 190 ? 19.926 53.135 158.894 1.00 26.94 190 GLN A C 1
ATOM 1469 O O . GLN A 1 190 ? 19.620 53.398 160.047 1.00 27.07 190 GLN A O 1
ATOM 1475 N N . PRO A 1 191 ? 19.153 53.510 157.864 1.00 26.86 191 PRO A N 1
ATOM 1476 C CA . PRO 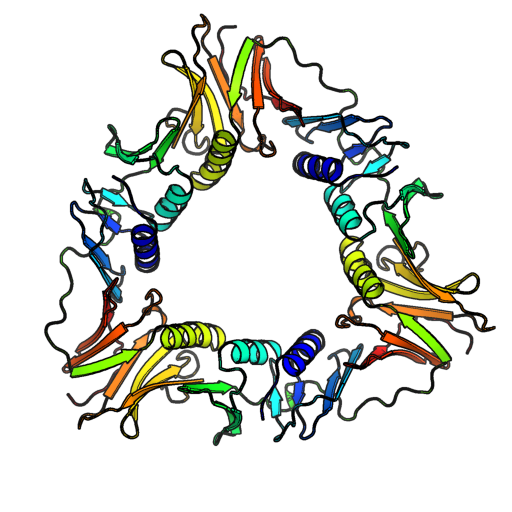A 1 191 ? 17.906 54.246 158.115 1.00 26.82 191 PRO A CA 1
ATOM 1477 C C . PRO A 1 191 ? 16.915 53.585 159.078 1.00 26.54 191 PRO A C 1
ATOM 1478 O O . PRO A 1 191 ? 16.740 52.374 159.072 1.00 26.07 191 PRO A O 1
ATOM 1482 N N . GLY A 1 192 ? 16.280 54.404 159.914 1.00 26.74 192 GLY A N 1
ATOM 1483 C CA . GLY A 1 192 ? 15.316 53.897 160.882 1.00 26.67 192 GLY A CA 1
ATOM 1484 C C . GLY A 1 192 ? 15.134 54.805 162.091 1.00 26.72 192 GLY A C 1
ATOM 1485 O O . GLY A 1 192 ? 15.758 55.868 162.179 1.00 26.14 192 GLY A O 1
ATOM 1486 N N . ASN A 1 193 ? 14.267 54.385 163.015 1.00 26.77 193 ASN A N 1
ATOM 1487 C CA . ASN A 1 193 ? 13.992 55.126 164.244 1.00 26.92 193 ASN A CA 1
ATOM 1488 C C . ASN A 1 193 ? 14.880 54.540 165.340 1.00 27.30 193 ASN A C 1
ATOM 1489 O O . ASN A 1 193 ? 14.967 53.317 165.495 1.00 27.58 193 ASN A O 1
ATOM 1494 N N . TYR A 1 194 ? 15.536 55.401 166.107 1.00 26.92 194 TYR A N 1
ATOM 1495 C CA . TYR A 1 194 ? 16.419 54.912 167.144 1.00 27.04 194 TYR A CA 1
ATOM 1496 C C . TYR A 1 194 ? 16.244 55.516 168.524 1.00 27.45 194 TYR A C 1
ATOM 1497 O O . TYR A 1 194 ? 15.958 56.699 168.671 1.00 26.71 194 TYR A O 1
ATOM 1506 N N . LYS A 1 195 ? 16.422 54.668 169.528 1.00 28.24 195 LYS A N 1
ATOM 1507 C CA . LYS A 1 195 ? 16.397 55.094 170.915 1.00 29.65 195 LYS A CA 1
ATOM 1508 C C . LYS A 1 195 ? 17.874 55.425 171.135 1.00 29.97 195 LYS A C 1
ATOM 1509 O O . LYS A 1 195 ? 18.737 54.595 170.863 1.00 29.88 195 LYS A O 1
ATOM 1515 N N . VAL A 1 196 ? 18.168 56.630 171.603 1.00 30.75 196 VAL A N 1
ATOM 1516 C CA . VAL A 1 196 ? 19.554 57.038 171.816 1.00 31.70 196 VAL A CA 1
ATOM 1517 C C . VAL A 1 196 ? 19.938 57.080 173.285 1.00 32.27 196 VAL A C 1
ATOM 1518 O O . VAL A 1 196 ? 19.419 57.888 174.045 1.00 32.26 196 VAL A O 1
ATOM 1522 N N . MET A 1 197 ? 20.861 56.214 173.675 1.00 32.97 197 MET A N 1
ATOM 1523 C CA . MET A 1 197 ? 21.312 56.159 175.058 1.00 33.96 197 MET A CA 1
ATOM 1524 C C . MET A 1 197 ? 22.746 56.670 175.190 1.00 33.88 197 MET A C 1
ATOM 1525 O O . MET A 1 197 ? 23.681 56.096 174.626 1.00 33.64 197 MET A O 1
ATOM 1530 N N . LEU A 1 198 ? 22.902 57.753 175.943 1.00 33.78 198 LEU A N 1
ATOM 1531 C CA . LEU A 1 198 ? 24.201 58.381 176.143 1.00 33.97 198 LEU A CA 1
ATOM 1532 C C . LEU A 1 198 ? 24.783 58.070 177.522 1.00 34.21 198 LEU A C 1
ATOM 1533 O O . LEU A 1 198 ? 24.078 58.112 178.534 1.00 34.02 198 LEU A O 1
ATOM 1538 N N . TRP A 1 199 ? 26.076 57.765 177.557 1.00 34.34 199 TRP A N 1
ATOM 1539 C CA . TRP A 1 199 ? 26.737 57.421 178.807 1.00 34.61 199 TRP A CA 1
ATOM 1540 C C . TRP A 1 199 ? 28.076 58.091 179.020 1.00 35.07 199 TRP A C 1
ATOM 1541 O O . TRP A 1 199 ? 28.921 58.126 178.126 1.00 34.77 199 TRP A O 1
ATOM 1552 N N . GLY A 1 200 ? 28.268 58.587 180.236 1.00 35.64 200 GLY A N 1
ATOM 1553 C CA . GLY A 1 200 ? 29.508 59.246 180.588 1.00 36.48 200 GLY A CA 1
ATOM 1554 C C . GLY A 1 200 ? 29.903 58.908 182.012 1.00 36.98 200 GLY A C 1
ATOM 1555 O O . GLY A 1 200 ? 29.089 58.997 182.926 1.00 36.90 200 GLY A O 1
ATOM 1556 N N . ALA A 1 201 ? 31.152 58.500 182.192 1.00 37.70 201 ALA A N 1
ATOM 1557 C CA . ALA A 1 201 ? 31.685 58.157 183.508 1.00 38.69 201 ALA A CA 1
ATOM 1558 C C . ALA A 1 201 ? 33.134 58.598 183.499 1.00 39.12 201 ALA A C 1
ATOM 1559 O O . ALA A 1 201 ? 34.020 57.845 183.098 1.00 39.25 201 ALA A O 1
ATOM 1561 N N . GLY A 1 202 ? 33.370 59.829 183.936 1.00 39.83 202 GLY A N 1
ATOM 1562 C CA . GLY A 1 202 ? 34.720 60.351 183.938 1.00 40.48 202 GLY A CA 1
ATOM 1563 C C . GLY A 1 202 ? 35.176 60.579 182.508 1.00 41.03 202 GLY A C 1
ATOM 1564 O O . GLY A 1 202 ? 34.466 61.195 181.703 1.00 41.19 202 GLY A O 1
ATOM 1565 N N . ASP A 1 203 ? 36.357 60.061 182.189 1.00 41.44 203 ASP A N 1
ATOM 1566 C CA . ASP A 1 203 ? 36.951 60.198 180.866 1.00 41.80 203 ASP A CA 1
ATOM 1567 C C . ASP A 1 203 ? 36.350 59.209 179.862 1.00 41.30 203 ASP A C 1
ATOM 1568 O O . ASP A 1 203 ? 36.765 59.159 178.703 1.00 41.40 203 ASP A O 1
ATOM 1573 N N . LYS A 1 204 ? 35.380 58.416 180.301 1.00 40.42 204 LYS A N 1
ATOM 1574 C CA . LYS A 1 204 ? 34.764 57.442 179.411 1.00 39.42 204 LYS A CA 1
ATOM 1575 C C . LYS A 1 204 ? 33.389 57.880 178.944 1.00 38.30 204 LYS A C 1
ATOM 1576 O O . LYS A 1 204 ? 32.499 58.145 179.750 1.00 38.45 204 LYS A O 1
ATOM 1582 N N . VAL A 1 205 ? 33.232 57.962 177.628 1.00 36.73 205 VAL A N 1
ATOM 1583 C CA . VAL A 1 205 ? 31.972 58.366 177.027 1.00 35.05 205 VAL A CA 1
ATOM 1584 C C . VAL A 1 205 ? 31.644 57.471 175.844 1.00 34.19 205 VAL A C 1
ATOM 1585 O O . VAL A 1 205 ? 32.522 57.097 175.074 1.00 33.72 205 VAL A O 1
ATOM 1589 N N . ALA A 1 206 ? 30.372 57.120 175.714 1.00 33.49 206 ALA A N 1
ATOM 1590 C CA . ALA A 1 206 ? 29.926 56.275 174.617 1.00 32.80 206 ALA A CA 1
ATOM 1591 C C . ALA A 1 206 ? 28.449 56.505 174.376 1.00 32.40 206 ALA A C 1
ATOM 1592 O O . ALA A 1 206 ? 27.746 57.053 175.228 1.00 32.28 206 ALA A O 1
ATOM 1594 N N . ALA A 1 207 ? 27.983 56.085 173.208 1.00 31.92 207 ALA A N 1
ATOM 1595 C CA . ALA A 1 207 ? 26.588 56.244 172.835 1.00 31.65 207 ALA A CA 1
ATOM 1596 C C . ALA A 1 207 ? 26.066 54.954 172.233 1.00 31.54 207 ALA A C 1
ATOM 1597 O O . ALA A 1 207 ? 26.810 54.199 171.604 1.00 31.82 207 ALA A O 1
ATOM 1599 N N . LYS A 1 208 ? 24.780 54.703 172.424 1.00 31.36 208 LYS A N 1
ATOM 1600 C CA . LYS A 1 208 ? 24.156 53.521 171.871 1.00 31.09 208 LYS A CA 1
ATOM 1601 C C . LYS A 1 208 ? 22.902 53.930 171.116 1.00 31.17 208 LYS A C 1
ATOM 1602 O O . LYS A 1 208 ? 22.074 54.683 171.631 1.00 30.61 208 LYS A O 1
ATOM 1608 N N . PHE A 1 209 ? 22.788 53.461 169.878 1.00 31.22 209 PHE A N 1
ATOM 1609 C CA . PHE A 1 209 ? 21.617 53.752 169.058 1.00 31.40 209 PHE A CA 1
ATOM 1610 C C . PHE A 1 209 ? 20.924 52.425 168.834 1.00 31.57 209 PHE A C 1
ATOM 1611 O O . PHE A 1 209 ? 21.495 51.502 168.240 1.00 31.05 209 PHE A O 1
ATOM 1619 N N . GLU A 1 210 ? 19.690 52.333 169.309 1.00 31.88 210 GLU A N 1
ATOM 1620 C CA . GLU A 1 210 ? 18.956 51.098 169.178 1.00 32.79 210 GLU A CA 1
ATOM 1621 C C . GLU A 1 210 ? 17.633 51.188 168.437 1.00 32.98 210 GLU A C 1
ATOM 1622 O O . GLU A 1 210 ? 16.794 52.050 168.717 1.00 33.05 210 GLU A O 1
ATOM 1628 N N . SER A 1 211 ? 17.463 50.283 167.480 1.00 32.79 211 SER A N 1
ATOM 1629 C CA . SER A 1 211 ? 16.241 50.201 166.699 1.00 32.76 211 SER A CA 1
ATOM 1630 C C . SER A 1 211 ? 15.727 48.790 166.910 1.00 32.47 211 SER A C 1
ATOM 1631 O O . SER A 1 211 ? 16.339 48.001 167.627 1.00 32.30 211 SER A O 1
ATOM 1634 N N . SER A 1 212 ? 14.607 48.471 166.282 1.00 32.41 212 SER A N 1
ATOM 1635 C CA . SER A 1 212 ? 14.036 47.142 166.411 1.00 32.52 212 SER A CA 1
ATOM 1636 C C . SER A 1 212 ? 14.859 46.135 165.618 1.00 32.41 212 SER A C 1
ATOM 1637 O O . SER A 1 212 ? 14.712 44.930 165.800 1.00 32.69 212 SER A O 1
ATOM 1640 N N . GLN A 1 213 ? 15.729 46.634 164.745 1.00 32.02 213 GLN A N 1
ATOM 1641 C CA . GLN A 1 213 ? 16.559 45.772 163.906 1.00 31.89 213 GLN A CA 1
ATOM 1642 C C . GLN A 1 213 ? 18.036 45.693 164.268 1.00 31.21 213 GLN A C 1
ATOM 1643 O O . GLN A 1 213 ? 18.642 44.630 164.191 1.00 31.15 213 GLN A O 1
ATOM 1649 N N . VAL A 1 214 ? 18.626 46.814 164.654 1.00 30.56 214 VAL A N 1
ATOM 1650 C CA . VAL A 1 214 ? 20.048 46.822 164.973 1.00 29.64 214 VAL A CA 1
ATOM 1651 C C . VAL A 1 214 ? 20.409 47.741 166.142 1.00 28.92 214 VAL A C 1
ATOM 1652 O O . VAL A 1 214 ? 19.721 48.727 166.402 1.00 28.53 214 VAL A O 1
ATOM 1656 N N . SER A 1 215 ? 21.491 47.403 166.840 1.00 27.87 215 SER A N 1
ATOM 1657 C CA . SER A 1 215 ? 21.982 48.211 167.950 1.00 27.45 215 SER A CA 1
ATOM 1658 C C . SER A 1 215 ? 23.416 48.606 167.647 1.00 26.38 215 SER A C 1
ATOM 1659 O O . SER A 1 215 ? 24.219 47.759 167.288 1.00 26.17 215 SER A O 1
ATOM 1662 N N . TYR A 1 216 ? 23.731 49.890 167.776 1.00 25.67 216 TYR A N 1
ATOM 1663 C CA . TYR A 1 216 ? 25.089 50.358 167.526 1.00 25.31 216 TYR A CA 1
ATOM 1664 C C . TYR A 1 216 ? 25.654 51.010 168.772 1.00 25.58 216 TYR A C 1
ATOM 1665 O O . TYR A 1 216 ? 24.922 51.649 169.530 1.00 25.91 216 TYR A O 1
ATOM 1674 N N . VAL A 1 217 ? 26.953 50.834 168.986 1.00 25.57 217 VAL A N 1
ATOM 1675 C CA . VAL A 1 217 ? 27.644 51.464 170.106 1.00 25.78 217 VAL A CA 1
ATOM 1676 C C . VAL A 1 217 ? 28.799 52.249 169.492 1.00 26.23 217 VAL A C 1
ATOM 1677 O O . VAL A 1 217 ? 29.678 51.687 168.828 1.00 25.80 217 VAL A O 1
ATOM 1681 N N . ILE A 1 218 ? 28.775 53.557 169.697 1.00 26.46 218 ILE A N 1
ATOM 1682 C CA . ILE A 1 218 ? 29.801 54.414 169.144 1.00 27.60 218 ILE A CA 1
ATOM 1683 C C . ILE A 1 218 ? 30.559 55.159 170.230 1.00 28.23 218 ILE A C 1
ATOM 1684 O O . ILE A 1 218 ? 29.962 55.782 171.110 1.00 27.94 218 ILE A O 1
ATOM 1689 N N . ALA A 1 219 ? 31.883 55.082 170.157 1.00 29.21 219 ALA A N 1
ATOM 1690 C CA . ALA A 1 219 ? 32.743 55.763 171.114 1.00 30.43 219 ALA A CA 1
ATOM 1691 C C . ALA A 1 219 ? 32.642 57.258 170.861 1.00 31.07 219 ALA A C 1
ATOM 1692 O O . ALA A 1 219 ? 32.489 57.688 169.720 1.00 31.38 219 ALA A O 1
ATOM 1694 N N . MET A 1 220 ? 32.709 58.051 171.921 1.00 32.03 220 MET A N 1
ATOM 1695 C CA . MET A 1 220 ? 32.631 59.495 171.770 1.00 32.92 220 MET A CA 1
ATOM 1696 C C . MET A 1 220 ? 34.002 60.143 171.935 1.00 33.01 220 MET A C 1
ATOM 1697 O O . MET A 1 220 ? 34.926 59.537 172.473 1.00 32.62 220 MET A O 1
ATOM 1702 N N . GLU A 1 221 ? 34.122 61.376 171.459 1.00 33.59 221 GLU A N 1
ATOM 1703 C CA . GLU A 1 221 ? 35.382 62.111 171.499 1.00 34.38 221 GLU A CA 1
ATOM 1704 C C . GLU A 1 221 ? 35.871 62.575 172.865 1.00 34.55 221 GLU A C 1
ATOM 1705 O O . GLU A 1 221 ? 35.094 62.709 173.810 1.00 34.09 221 GLU A O 1
ATOM 1711 N N . ALA A 1 222 ? 37.177 62.825 172.944 1.00 35.01 222 ALA A N 1
ATOM 1712 C CA . ALA A 1 222 ? 37.818 63.272 174.174 1.00 35.77 222 ALA A CA 1
ATOM 1713 C C . ALA A 1 222 ? 37.356 64.665 174.589 1.00 36.21 222 ALA A C 1
ATOM 1714 O O . ALA A 1 222 ? 37.375 65.002 175.771 1.00 36.14 222 ALA A O 1
ATOM 1716 N N . ASP A 1 223 ? 36.934 65.473 173.623 1.00 37.13 223 ASP A N 1
ATOM 1717 C CA . ASP A 1 223 ? 36.472 66.817 173.940 1.00 38.23 223 ASP A CA 1
ATOM 1718 C C . ASP A 1 223 ? 35.038 66.833 174.458 1.00 38.72 223 ASP A C 1
ATOM 1719 O O . ASP A 1 223 ? 34.432 67.895 174.622 1.00 38.74 223 ASP A O 1
ATOM 1724 N N . SER A 1 224 ? 34.493 65.649 174.719 1.00 38.91 224 SER A N 1
ATOM 1725 C CA . SER A 1 224 ? 33.146 65.549 175.261 1.00 39.26 224 SER A CA 1
ATOM 1726 C C . SER A 1 224 ? 33.242 65.997 176.717 1.00 39.45 224 SER A C 1
ATOM 1727 O O . SER A 1 224 ? 34.306 65.902 177.332 1.00 39.37 224 SER A O 1
ATOM 1730 N N . THR A 1 225 ? 32.136 66.488 177.263 1.00 39.75 225 THR A N 1
ATOM 1731 C CA . THR A 1 225 ? 32.089 66.921 178.656 1.00 40.13 225 THR A CA 1
ATOM 1732 C C . THR A 1 225 ? 30.702 66.625 179.212 1.00 40.50 225 THR A C 1
ATOM 1733 O O . THR A 1 225 ? 29.709 66.750 178.499 1.00 40.36 225 THR A O 1
ATOM 1737 N N . HIS A 1 226 ? 30.640 66.220 180.479 1.00 41.09 226 HIS A N 1
ATOM 1738 C CA . HIS A 1 226 ? 29.366 65.922 181.126 1.00 41.64 226 HIS A CA 1
ATOM 1739 C C . HIS A 1 226 ? 29.439 66.144 182.636 1.00 42.49 226 HIS A C 1
ATOM 1740 O O . HIS A 1 226 ? 30.526 66.229 183.208 1.00 42.19 226 HIS A O 1
ATOM 1747 N N . ASP A 1 227 ? 28.268 66.215 183.266 1.00 43.75 227 ASP A N 1
ATOM 1748 C CA . ASP A 1 227 ? 28.147 66.428 184.708 1.00 45.10 227 ASP A CA 1
ATOM 1749 C C . ASP A 1 227 ? 28.045 65.120 185.483 1.00 45.48 227 ASP A C 1
ATOM 1750 O O . ASP A 1 227 ? 28.395 65.070 186.660 1.00 45.88 227 ASP A O 1
ATOM 1755 N N . PHE A 1 228 ? 27.552 64.070 184.831 1.00 45.72 228 PHE A N 1
ATOM 1756 C CA . PHE A 1 228 ? 27.372 62.773 185.485 1.00 45.85 228 PHE A CA 1
ATOM 1757 C C . PHE A 1 228 ? 28.646 62.241 186.124 1.00 45.92 228 PHE A C 1
ATOM 1758 O O . PHE A 1 228 ? 29.707 62.884 185.966 1.00 45.78 228 PHE A O 1
ATOM 1767 N N . MET B 1 1 ? 19.734 53.442 103.986 1.00 36.27 1 MET B N 1
ATOM 1768 C CA . MET B 1 1 ? 19.649 52.501 105.144 1.00 36.56 1 MET B CA 1
ATOM 1769 C C . MET B 1 1 ? 18.782 53.008 106.273 1.00 36.36 1 MET B C 1
ATOM 1770 O O . MET B 1 1 ? 18.526 54.203 106.405 1.00 36.36 1 MET B O 1
ATOM 1775 N N . LYS B 1 2 ? 18.374 52.063 107.106 1.00 36.15 2 LYS B N 1
ATOM 1776 C CA . LYS B 1 2 ? 17.595 52.322 108.299 1.00 36.11 2 LYS B CA 1
ATOM 1777 C C . LYS B 1 2 ? 18.014 51.215 109.250 1.00 35.63 2 LYS B C 1
ATOM 1778 O O . LYS B 1 2 ? 18.083 50.051 108.863 1.00 35.75 2 LYS B O 1
ATOM 1784 N N . LEU B 1 3 ? 18.346 51.587 110.480 1.00 34.99 3 LEU B N 1
ATOM 1785 C CA . LEU B 1 3 ? 18.777 50.615 111.479 1.00 34.36 3 LEU B CA 1
ATOM 1786 C C . LEU B 1 3 ? 17.768 50.541 112.618 1.00 33.74 3 LEU B C 1
ATOM 1787 O O . LEU B 1 3 ? 17.544 51.519 113.328 1.00 33.50 3 LEU B O 1
ATOM 1792 N N . SER B 1 4 ? 17.166 49.370 112.781 1.00 33.33 4 SER B N 1
ATOM 1793 C CA . SER B 1 4 ? 16.175 49.138 113.820 1.00 33.15 4 SER B CA 1
ATOM 1794 C C . SER B 1 4 ? 16.848 48.970 115.179 1.00 33.18 4 SER B C 1
ATOM 1795 O O . SER B 1 4 ? 18.056 48.732 115.263 1.00 33.03 4 SER B O 1
ATOM 1798 N N . LYS B 1 5 ? 16.050 49.077 116.237 1.00 33.13 5 LYS B N 1
ATOM 1799 C CA . LYS B 1 5 ? 16.546 48.927 117.598 1.00 33.13 5 LYS B CA 1
ATOM 1800 C C . LYS B 1 5 ? 17.271 47.594 117.755 1.00 32.53 5 LYS B C 1
ATOM 1801 O O . LYS B 1 5 ? 18.264 47.494 118.478 1.00 32.64 5 LYS B O 1
ATOM 1807 N N . ASP B 1 6 ? 16.766 46.571 117.075 1.00 31.63 6 ASP B N 1
ATOM 1808 C CA . ASP B 1 6 ? 17.363 45.247 117.139 1.00 30.93 6 ASP B CA 1
ATOM 1809 C C . ASP B 1 6 ? 18.754 45.181 116.510 1.00 29.34 6 ASP B C 1
ATOM 1810 O O . ASP B 1 6 ? 19.663 44.576 117.072 1.00 29.36 6 ASP B O 1
ATOM 1815 N N . THR B 1 7 ? 18.919 45.793 115.343 1.00 27.52 7 THR B N 1
ATOM 1816 C CA . THR B 1 7 ? 20.218 45.794 114.673 1.00 25.70 7 THR B CA 1
ATOM 1817 C C . THR B 1 7 ? 21.214 46.626 115.481 1.00 24.48 7 THR B C 1
ATOM 1818 O O . THR B 1 7 ? 22.382 46.264 115.628 1.00 23.95 7 THR B O 1
ATOM 1822 N N . ILE B 1 8 ? 20.734 47.741 116.013 1.00 23.67 8 ILE B N 1
ATOM 1823 C CA . ILE B 1 8 ? 21.563 48.621 116.819 1.00 23.14 8 ILE B CA 1
ATOM 1824 C C . ILE B 1 8 ? 22.019 47.886 118.081 1.00 22.85 8 ILE B C 1
ATOM 1825 O O . ILE B 1 8 ? 23.168 48.003 118.495 1.00 22.63 8 ILE B O 1
ATOM 1830 N N . ALA B 1 9 ? 21.112 47.117 118.675 1.00 22.32 9 ALA B N 1
ATOM 1831 C CA . ALA B 1 9 ? 21.436 46.365 119.882 1.00 22.07 9 ALA B CA 1
ATOM 1832 C C . ALA B 1 9 ? 22.588 45.415 119.588 1.00 21.47 9 ALA B C 1
ATOM 1833 O O . ALA B 1 9 ? 23.538 45.313 120.361 1.00 20.80 9 ALA B O 1
ATOM 1835 N N . ILE B 1 10 ? 22.497 44.721 118.458 1.00 21.19 10 ILE B N 1
ATOM 1836 C CA . ILE B 1 10 ? 23.548 43.790 118.060 1.00 20.98 10 ILE B CA 1
ATOM 1837 C C . ILE B 1 10 ? 24.866 44.530 117.783 1.00 21.03 10 ILE B C 1
ATOM 1838 O O . ILE B 1 10 ? 25.922 44.117 118.245 1.00 21.21 10 ILE B O 1
ATOM 1843 N N . LEU B 1 11 ? 24.803 45.622 117.031 1.00 21.13 11 LEU B N 1
ATOM 1844 C CA . LEU B 1 11 ? 26.005 46.389 116.719 1.00 21.01 11 LEU B CA 1
ATOM 1845 C C . LEU B 1 11 ? 26.714 46.866 117.988 1.00 21.08 11 LEU B C 1
ATOM 1846 O O . LEU B 1 11 ? 27.941 46.936 118.028 1.00 20.99 11 LEU B O 1
ATOM 1851 N N . LYS B 1 12 ? 25.945 47.188 119.024 1.00 21.06 12 LYS B N 1
ATOM 1852 C CA . LYS B 1 12 ? 26.537 47.624 120.284 1.00 21.71 12 LYS B CA 1
ATOM 1853 C C . LYS B 1 12 ? 27.389 46.502 120.885 1.00 21.25 12 LYS B C 1
ATOM 1854 O O . LYS B 1 12 ? 28.492 46.738 121.382 1.00 20.94 12 LYS B O 1
ATOM 1860 N N . ASN B 1 13 ? 26.877 45.279 120.850 1.00 20.66 13 ASN B N 1
ATOM 1861 C CA . ASN B 1 13 ? 27.648 44.168 121.382 1.00 20.04 13 ASN B CA 1
ATOM 1862 C C . ASN B 1 13 ? 28.911 44.031 120.538 1.00 19.70 13 ASN B C 1
ATOM 1863 O O . ASN B 1 13 ? 29.996 43.769 121.060 1.00 18.93 13 ASN B O 1
ATOM 1868 N N . PHE B 1 14 ? 28.766 44.232 119.231 1.00 19.26 14 PHE B N 1
ATOM 1869 C CA . PHE B 1 14 ? 29.908 44.138 118.324 1.00 19.84 14 PHE B CA 1
ATOM 1870 C C . PHE B 1 14 ? 30.954 45.205 118.654 1.00 19.74 14 PHE B C 1
ATOM 1871 O O . PHE B 1 14 ? 32.151 44.963 118.525 1.00 19.69 14 PHE B O 1
ATOM 1879 N N . ALA B 1 15 ? 30.504 46.378 119.084 1.00 19.77 15 ALA B N 1
ATOM 1880 C CA . ALA B 1 15 ? 31.425 47.466 119.429 1.00 20.15 15 ALA B CA 1
ATOM 1881 C C . ALA B 1 15 ? 32.237 47.145 120.681 1.00 20.38 15 ALA B C 1
ATOM 1882 O O . ALA B 1 15 ? 33.284 47.755 120.920 1.00 20.95 15 ALA B O 1
ATOM 1884 N N . SER B 1 16 ? 31.760 46.195 121.483 1.00 20.26 16 SER B N 1
ATOM 1885 C CA . SER B 1 16 ? 32.479 45.813 122.698 1.00 20.52 16 SER B CA 1
ATOM 1886 C C . SER B 1 16 ? 33.635 44.883 122.341 1.00 20.56 16 SER B C 1
ATOM 1887 O O . SER B 1 16 ? 34.601 44.769 123.090 1.00 21.18 16 SER B O 1
ATOM 1890 N N . ILE B 1 17 ? 33.540 44.246 121.177 1.00 20.35 17 ILE B N 1
ATOM 1891 C CA . ILE B 1 17 ? 34.567 43.318 120.700 1.00 20.27 17 ILE B CA 1
ATOM 1892 C C . ILE B 1 17 ? 35.670 43.994 119.868 1.00 20.54 17 ILE B C 1
ATOM 1893 O O . ILE B 1 17 ? 36.826 43.566 119.889 1.00 20.41 17 ILE B O 1
ATOM 1898 N N . ASN B 1 18 ? 35.293 45.039 119.135 1.00 20.26 18 ASN B N 1
ATOM 1899 C CA . ASN B 1 18 ? 36.206 45.805 118.278 1.00 20.91 18 ASN B CA 1
ATOM 1900 C C . ASN B 1 18 ? 35.554 47.180 118.150 1.00 20.97 18 ASN B C 1
ATOM 1901 O O . ASN B 1 18 ? 34.401 47.280 117.714 1.00 20.78 18 ASN B O 1
ATOM 1906 N N . SER B 1 19 ? 36.275 48.229 118.525 1.00 20.93 19 SER B N 1
ATOM 1907 C CA . SER B 1 19 ? 35.729 49.584 118.473 1.00 21.47 19 SER B CA 1
ATOM 1908 C C . SER B 1 19 ? 35.281 50.021 117.079 1.00 21.67 19 SER B C 1
ATOM 1909 O O . SER B 1 19 ? 34.410 50.892 116.944 1.00 21.70 19 SER B O 1
ATOM 1912 N N . GLY B 1 20 ? 35.870 49.427 116.043 1.00 21.30 20 GLY B N 1
ATOM 1913 C CA . GLY B 1 20 ? 35.487 49.797 114.696 1.00 21.00 20 GLY B CA 1
ATOM 1914 C C . GLY B 1 20 ? 34.798 48.671 113.948 1.00 21.04 20 GLY B C 1
ATOM 1915 O O . GLY B 1 20 ? 34.724 47.546 114.443 1.00 20.43 20 GLY B O 1
ATOM 1916 N N . ILE B 1 21 ? 34.275 48.969 112.760 1.00 20.61 21 ILE B N 1
ATOM 1917 C CA . ILE B 1 21 ? 33.624 47.929 111.974 1.00 20.73 21 ILE B CA 1
ATOM 1918 C C . ILE B 1 21 ? 33.496 48.313 110.511 1.00 20.89 21 ILE B C 1
ATOM 1919 O O . ILE B 1 21 ? 33.588 49.481 110.156 1.00 20.61 21 ILE B O 1
ATOM 1924 N N . LEU B 1 22 ? 33.298 47.306 109.670 1.00 21.77 22 LEU B N 1
ATOM 1925 C CA . LEU B 1 22 ? 33.103 47.515 108.245 1.00 22.61 22 LEU B CA 1
ATOM 1926 C C . LEU B 1 22 ? 31.715 47.009 107.865 1.00 23.08 22 LEU B C 1
ATOM 1927 O O . LEU B 1 22 ? 31.427 45.823 107.998 1.00 22.83 22 LEU B O 1
ATOM 1932 N N . LEU B 1 23 ? 30.857 47.909 107.403 1.00 23.55 23 LEU B N 1
ATOM 1933 C CA . LEU B 1 23 ? 29.523 47.529 106.981 1.00 24.53 23 LEU B CA 1
ATOM 1934 C C . LEU B 1 23 ? 29.527 47.310 105.464 1.00 25.37 23 LEU B C 1
ATOM 1935 O O . LEU B 1 23 ? 29.898 48.206 104.698 1.00 25.21 23 LEU B O 1
ATOM 1940 N N . SER B 1 24 ? 29.128 46.113 105.043 1.00 25.84 24 SER B N 1
ATOM 1941 C CA . SER B 1 24 ? 29.066 45.755 103.627 1.00 26.80 24 SER B CA 1
ATOM 1942 C C . SER B 1 24 ? 27.606 45.579 103.199 1.00 27.00 24 SER B C 1
ATOM 1943 O O . SER B 1 24 ? 26.777 45.094 103.978 1.00 26.71 24 SER B O 1
ATOM 1946 N N . GLN B 1 25 ? 27.296 45.964 101.962 1.00 27.29 25 GLN B N 1
ATOM 1947 C CA . GLN B 1 25 ? 25.926 45.845 101.455 1.00 27.95 25 GLN B CA 1
ATOM 1948 C C . GLN B 1 25 ? 25.372 44.444 101.673 1.00 27.45 25 GLN B C 1
ATOM 1949 O O . GLN B 1 25 ? 26.075 43.451 101.500 1.00 27.38 25 GLN B O 1
ATOM 1955 N N . GLY B 1 26 ? 24.101 44.379 102.046 1.00 27.07 26 GLY B N 1
ATOM 1956 C CA . GLY B 1 26 ? 23.457 43.110 102.304 1.00 26.61 26 GLY B CA 1
ATOM 1957 C C . GLY B 1 26 ? 22.731 43.185 103.630 1.00 26.58 26 GLY B C 1
ATOM 1958 O O . GLY B 1 26 ? 22.421 44.276 104.113 1.00 26.04 26 GLY B O 1
ATOM 1959 N N . LYS B 1 27 ? 22.461 42.022 104.219 1.00 26.98 27 LYS B N 1
ATOM 1960 C CA . LYS B 1 27 ? 21.778 41.930 105.502 1.00 26.90 27 LYS B CA 1
ATOM 1961 C C . LYS B 1 27 ? 22.582 41.039 106.441 1.00 26.51 27 LYS B C 1
ATOM 1962 O O . LYS B 1 27 ? 22.029 40.244 107.209 1.00 26.45 27 LYS B O 1
ATOM 1968 N N . PHE B 1 28 ? 23.900 41.191 106.368 1.00 25.80 28 PHE B N 1
ATOM 1969 C CA . PHE B 1 28 ? 24.842 40.427 107.174 1.00 24.94 28 PHE B CA 1
ATOM 1970 C C . PHE B 1 28 ? 25.906 41.369 107.753 1.00 24.59 28 PHE B C 1
ATOM 1971 O O . PHE B 1 28 ? 26.373 42.286 107.080 1.00 24.30 28 PHE B O 1
ATOM 1979 N N . ILE B 1 29 ? 26.279 41.138 109.005 1.00 23.97 29 ILE B N 1
ATOM 1980 C CA . ILE B 1 29 ? 27.305 41.939 109.652 1.00 23.76 29 ILE B CA 1
ATOM 1981 C C . ILE B 1 29 ? 28.239 41.015 110.422 1.00 23.45 29 ILE B C 1
ATOM 1982 O O . ILE B 1 29 ? 27.819 39.959 110.917 1.00 23.43 29 ILE B O 1
ATOM 1987 N N . MET B 1 30 ? 29.508 41.407 110.501 1.00 22.83 30 MET B N 1
ATOM 1988 C CA . MET B 1 30 ? 30.515 40.640 111.218 1.00 22.18 30 MET B CA 1
ATOM 1989 C C . MET B 1 30 ? 31.640 41.528 111.729 1.00 22.18 30 MET B C 1
ATOM 1990 O O . MET B 1 30 ? 31.822 42.664 111.270 1.00 21.59 30 MET B O 1
ATOM 1995 N N . THR B 1 31 ? 32.393 41.007 112.690 1.00 21.93 31 THR B N 1
ATOM 1996 C CA . THR B 1 31 ? 33.513 41.744 113.243 1.00 22.07 31 THR B CA 1
ATOM 1997 C C . THR B 1 31 ? 34.467 40.763 113.913 1.00 22.62 31 THR B C 1
ATOM 1998 O O . THR B 1 31 ? 34.103 39.623 114.171 1.00 22.09 31 THR B O 1
ATOM 2002 N N . ARG B 1 32 ? 35.691 41.204 114.168 1.00 23.54 32 ARG B N 1
ATOM 2003 C CA . ARG B 1 32 ? 36.673 40.372 114.856 1.00 24.85 32 ARG B CA 1
ATOM 2004 C C . ARG B 1 32 ? 37.558 41.255 115.728 1.00 24.74 32 ARG B C 1
ATOM 2005 O O . ARG B 1 32 ? 37.939 42.353 115.323 1.00 24.63 32 ARG B O 1
ATOM 2013 N N . ALA B 1 33 ? 37.867 40.778 116.931 1.00 24.96 33 ALA B N 1
ATOM 2014 C CA . ALA B 1 33 ? 38.719 41.513 117.860 1.00 25.03 33 ALA B CA 1
ATOM 2015 C C . ALA B 1 33 ? 40.063 41.775 117.189 1.00 25.30 33 ALA B C 1
ATOM 2016 O O . ALA B 1 33 ? 40.508 40.990 116.349 1.00 24.74 33 ALA B O 1
ATOM 2018 N N . VAL B 1 34 ? 40.714 42.871 117.564 1.00 25.81 34 VAL B N 1
ATOM 2019 C CA . VAL B 1 34 ? 41.999 43.202 116.969 1.00 26.14 34 VAL B CA 1
ATOM 2020 C C . VAL B 1 34 ? 43.027 42.123 117.291 1.00 26.47 34 VAL B C 1
ATOM 2021 O O . VAL B 1 34 ? 43.889 41.834 116.468 1.00 26.88 34 VAL B O 1
ATOM 2025 N N . ASN B 1 35 ? 42.923 41.500 118.465 1.00 26.59 35 ASN B N 1
ATOM 2026 C CA . ASN B 1 35 ? 43.867 40.443 118.831 1.00 26.64 35 ASN B CA 1
ATOM 2027 C C . ASN B 1 35 ? 43.453 39.066 118.298 1.00 26.84 35 ASN B C 1
ATOM 2028 O O . ASN B 1 35 ? 44.034 38.052 118.680 1.00 27.23 35 ASN B O 1
ATOM 2033 N N . GLY B 1 36 ? 42.439 39.039 117.430 1.00 26.91 36 GLY B N 1
ATOM 2034 C CA . GLY B 1 36 ? 41.982 37.794 116.823 1.00 26.75 36 GLY B CA 1
ATOM 2035 C C . GLY B 1 36 ? 41.284 36.757 117.690 1.00 27.07 36 GLY B C 1
ATOM 2036 O O . GLY B 1 36 ? 40.882 35.707 117.183 1.00 27.35 36 GLY B O 1
ATOM 2037 N N . THR B 1 37 ? 41.111 37.039 118.977 1.00 27.10 37 THR B N 1
ATOM 2038 C CA . THR B 1 37 ? 40.470 36.090 119.895 1.00 27.20 37 THR B CA 1
ATOM 2039 C C . THR B 1 37 ? 38.990 35.783 119.647 1.00 27.24 37 THR B C 1
ATOM 2040 O O . THR B 1 37 ? 38.571 34.635 119.730 1.00 27.16 37 THR B O 1
ATOM 2044 N N . THR B 1 38 ? 38.192 36.802 119.354 1.00 26.88 38 THR B N 1
ATOM 2045 C CA . THR B 1 38 ? 36.769 36.572 119.150 1.00 26.46 38 THR B CA 1
ATOM 2046 C C . THR B 1 38 ? 36.219 37.167 117.860 1.00 25.94 38 THR B C 1
ATOM 2047 O O . THR B 1 38 ? 36.593 38.271 117.441 1.00 25.97 38 THR B O 1
ATOM 2051 N N . TYR B 1 39 ? 35.341 36.397 117.229 1.00 24.83 39 TYR B N 1
ATOM 2052 C CA . TYR B 1 39 ? 34.691 36.775 115.985 1.00 24.16 39 TYR B CA 1
ATOM 2053 C C . TYR B 1 39 ? 33.189 36.699 116.228 1.00 24.01 39 TYR B C 1
ATOM 2054 O O . TYR B 1 39 ? 32.722 35.895 117.042 1.00 23.89 39 TYR B O 1
ATOM 2063 N N . ALA B 1 40 ? 32.433 37.542 115.539 1.00 23.32 40 ALA B N 1
ATOM 2064 C CA . ALA B 1 40 ? 30.989 37.544 115.696 1.00 23.21 40 ALA B CA 1
ATOM 2065 C C . ALA B 1 40 ? 30.319 37.935 114.387 1.00 23.29 40 ALA B C 1
ATOM 2066 O O . ALA B 1 40 ? 30.825 38.772 113.639 1.00 22.67 40 ALA B O 1
ATOM 2068 N N . GLU B 1 41 ? 29.181 37.313 114.113 1.00 23.70 41 GLU B N 1
ATOM 2069 C CA . GLU B 1 41 ? 28.442 37.583 112.888 1.00 24.35 41 GLU B CA 1
ATOM 2070 C C . GLU B 1 41 ? 26.947 37.490 113.151 1.00 24.20 41 GLU B C 1
ATOM 2071 O O . GLU B 1 41 ? 26.524 36.861 114.124 1.00 23.53 41 GLU B O 1
ATOM 2077 N N . ALA B 1 42 ? 26.161 38.107 112.271 1.00 24.08 42 ALA B N 1
ATOM 2078 C CA . ALA B 1 42 ? 24.712 38.098 112.394 1.00 24.53 42 ALA B CA 1
ATOM 2079 C C . ALA B 1 42 ? 23.976 38.489 111.120 1.00 25.03 42 ALA B C 1
ATOM 2080 O O . ALA B 1 42 ? 24.448 39.310 110.333 1.00 24.99 42 ALA B O 1
ATOM 2082 N N . ASN B 1 43 ? 22.811 37.883 110.925 1.00 25.68 43 ASN B N 1
ATOM 2083 C CA . ASN B 1 43 ? 21.962 38.209 109.791 1.00 26.56 43 ASN B CA 1
ATOM 2084 C C . ASN B 1 43 ? 20.936 39.152 110.394 1.00 27.04 43 ASN B C 1
ATOM 2085 O O . ASN B 1 43 ? 20.266 38.814 111.374 1.00 27.38 43 ASN B O 1
ATOM 2090 N N . ILE B 1 44 ? 20.829 40.341 109.822 1.00 27.24 44 ILE B N 1
ATOM 2091 C CA . ILE B 1 44 ? 19.900 41.340 110.316 1.00 27.64 44 ILE B CA 1
ATOM 2092 C C . ILE B 1 44 ? 18.723 41.543 109.365 1.00 28.32 44 ILE B C 1
ATOM 2093 O O . ILE B 1 44 ? 18.763 41.120 108.215 1.00 28.14 44 ILE B O 1
ATOM 2098 N N . SER B 1 45 ? 17.682 42.204 109.854 1.00 29.54 45 SER B N 1
ATOM 2099 C CA . SER B 1 45 ? 16.492 42.457 109.049 1.00 30.84 45 SER B CA 1
ATOM 2100 C C . SER B 1 45 ? 16.606 43.753 108.247 1.00 31.18 45 SER B C 1
ATOM 2101 O O . SER B 1 45 ? 15.816 44.007 107.343 1.00 31.55 45 SER B O 1
ATOM 2104 N N . ASP B 1 46 ? 17.593 44.573 108.593 1.00 31.80 46 ASP B N 1
ATOM 2105 C CA . ASP B 1 46 ? 17.822 45.834 107.892 1.00 31.96 46 ASP B CA 1
ATOM 2106 C C . ASP B 1 46 ? 18.804 45.629 106.745 1.00 31.87 46 ASP B C 1
ATOM 2107 O O . ASP B 1 46 ? 19.818 44.935 106.891 1.00 31.45 46 ASP B O 1
ATOM 2112 N N . GLU B 1 47 ? 18.508 46.242 105.602 1.00 31.85 47 GLU B N 1
ATOM 2113 C CA . GLU B 1 47 ? 19.374 46.119 104.435 1.00 32.10 47 GLU B CA 1
ATOM 2114 C C . GLU B 1 47 ? 20.414 47.244 104.387 1.00 31.43 47 GLU B C 1
ATOM 2115 O O . GLU B 1 47 ? 20.060 48.419 104.404 1.00 31.16 47 GLU B O 1
ATOM 2121 N N . ILE B 1 48 ? 21.692 46.871 104.373 1.00 30.70 48 ILE B N 1
ATOM 2122 C CA . ILE B 1 48 ? 22.805 47.829 104.283 1.00 30.22 48 ILE B CA 1
ATOM 2123 C C . ILE B 1 48 ? 22.962 48.160 102.793 1.00 30.35 48 ILE B C 1
ATOM 2124 O O . ILE B 1 48 ? 23.397 47.310 102.014 1.00 29.87 48 ILE B O 1
ATOM 2129 N N . ASP B 1 49 ? 22.628 49.390 102.399 1.00 30.71 49 ASP B N 1
ATOM 2130 C CA . ASP B 1 49 ? 22.686 49.747 100.985 1.00 31.29 49 ASP B CA 1
ATOM 2131 C C . ASP B 1 49 ? 23.924 50.449 100.435 1.00 31.46 49 ASP B C 1
ATOM 2132 O O . ASP B 1 49 ? 23.939 50.861 99.277 1.00 32.04 49 ASP B O 1
ATOM 2137 N N . PHE B 1 50 ? 24.954 50.596 101.261 1.00 31.17 50 PHE B N 1
ATOM 2138 C CA . PHE B 1 50 ? 26.225 51.166 100.813 1.00 30.83 50 PHE B CA 1
ATOM 2139 C C . PHE B 1 50 ? 27.303 50.680 101.778 1.00 30.68 50 PHE B C 1
ATOM 2140 O O . PHE B 1 50 ? 27.008 50.318 102.923 1.00 30.19 50 PHE B O 1
ATOM 2148 N N . ASP B 1 51 ? 28.540 50.627 101.303 1.00 30.41 51 ASP B N 1
ATOM 2149 C CA . ASP B 1 51 ? 29.642 50.167 102.136 1.00 30.27 51 ASP B CA 1
ATOM 2150 C C . ASP B 1 51 ? 30.287 51.335 102.866 1.00 29.58 51 ASP B C 1
ATOM 2151 O O . ASP B 1 51 ? 30.475 52.408 102.290 1.00 29.76 51 ASP B O 1
ATOM 2156 N N . VAL B 1 52 ? 30.600 51.134 104.140 1.00 28.42 52 VAL B N 1
ATOM 2157 C CA . VAL B 1 52 ? 31.240 52.166 104.946 1.00 27.53 52 VAL B CA 1
ATOM 2158 C C . VAL B 1 52 ? 31.967 51.565 106.125 1.00 26.46 52 VAL B C 1
ATOM 2159 O O . VAL B 1 52 ? 31.498 50.606 106.729 1.00 26.69 52 VAL B O 1
ATOM 2163 N N . ALA B 1 53 ? 33.114 52.135 106.452 1.00 24.83 53 ALA B N 1
ATOM 2164 C CA . ALA B 1 53 ? 33.862 51.662 107.595 1.00 23.94 53 ALA B CA 1
ATOM 2165 C C . ALA B 1 53 ? 33.630 52.683 108.702 1.00 23.04 53 ALA B C 1
ATOM 2166 O O . ALA B 1 53 ? 33.558 53.881 108.440 1.00 22.84 53 ALA B O 1
ATOM 2168 N N . LEU B 1 54 ? 33.480 52.210 109.934 1.00 22.43 54 LEU B N 1
ATOM 2169 C CA . LEU B 1 54 ? 33.281 53.113 111.067 1.00 21.66 54 LEU B CA 1
ATOM 2170 C C . LEU B 1 54 ? 34.437 52.958 112.043 1.00 21.39 54 LEU B C 1
ATOM 2171 O O . LEU B 1 54 ? 34.765 51.850 112.469 1.00 21.25 54 LEU B O 1
ATOM 2176 N N . TYR B 1 55 ? 35.065 54.073 112.390 1.00 20.92 55 TYR B N 1
ATOM 2177 C CA . TYR B 1 55 ? 36.183 54.031 113.317 1.00 20.70 55 TYR B CA 1
ATOM 2178 C C . TYR B 1 55 ? 35.714 53.848 114.756 1.00 20.24 55 TYR B C 1
ATOM 2179 O O . TYR B 1 55 ? 36.344 53.143 115.530 1.00 20.08 55 TYR B O 1
ATOM 2188 N N . ASP B 1 56 ? 34.595 54.473 115.101 1.00 20.08 56 ASP B N 1
ATOM 2189 C CA . ASP B 1 56 ? 34.066 54.411 116.457 1.00 19.88 56 ASP B CA 1
ATOM 2190 C C . ASP B 1 56 ? 32.587 54.054 116.409 1.00 20.10 56 ASP B C 1
ATOM 2191 O O . ASP B 1 56 ? 31.714 54.917 116.480 1.00 20.13 56 ASP B O 1
ATOM 2196 N N . LEU B 1 57 ? 32.321 52.764 116.283 1.00 20.21 57 LEU B N 1
ATOM 2197 C CA . LEU B 1 57 ? 30.968 52.249 116.201 1.00 20.39 57 LEU B CA 1
ATOM 2198 C C . LEU B 1 57 ? 30.067 52.637 117.366 1.00 20.62 57 LEU B C 1
ATOM 2199 O O . LEU B 1 57 ? 28.911 52.996 117.162 1.00 19.98 57 LEU B O 1
ATOM 2204 N N . ASN B 1 58 ? 30.598 52.573 118.581 1.00 21.37 58 ASN B N 1
ATOM 2205 C CA . ASN B 1 58 ? 29.807 52.889 119.763 1.00 22.56 58 ASN B CA 1
ATOM 2206 C C . ASN B 1 58 ? 29.29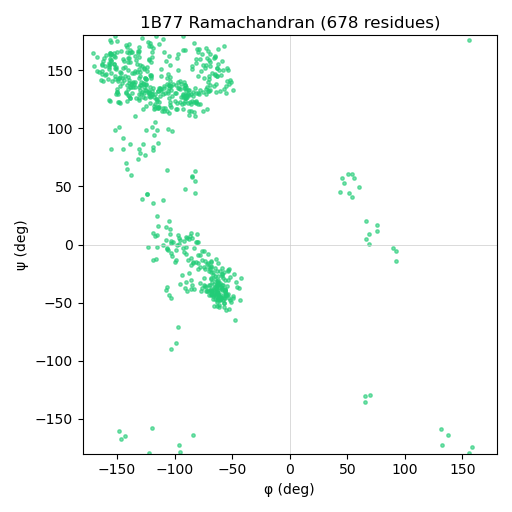5 54.326 119.804 1.00 22.15 58 ASN B C 1
ATOM 2207 O O . ASN B 1 58 ? 28.147 54.568 120.184 1.00 22.17 58 ASN B O 1
ATOM 2212 N N . SER B 1 59 ? 30.142 55.275 119.418 1.00 21.63 59 SER B N 1
ATOM 2213 C CA . SER B 1 59 ? 29.751 56.677 119.405 1.00 21.60 59 SER B CA 1
ATOM 2214 C C . SER B 1 59 ? 28.728 56.907 118.294 1.00 21.41 59 SER B C 1
ATOM 2215 O O . SER B 1 59 ? 27.808 57.717 118.439 1.00 21.39 59 SER B O 1
ATOM 2218 N N . PHE B 1 60 ? 28.885 56.185 117.188 1.00 21.03 60 PHE B N 1
ATOM 2219 C CA . PHE B 1 60 ? 27.957 56.302 116.070 1.00 21.00 60 PHE B CA 1
ATOM 2220 C C . PHE B 1 60 ? 26.568 55.883 116.547 1.00 21.31 60 PHE B C 1
ATOM 2221 O O . PHE B 1 60 ? 25.596 56.623 116.402 1.00 20.66 60 PHE B O 1
ATOM 2229 N N . LEU B 1 61 ? 26.489 54.690 117.127 1.00 21.87 61 LEU B N 1
ATOM 2230 C CA . LEU B 1 61 ? 25.232 54.162 117.634 1.00 22.88 61 LEU B CA 1
ATOM 2231 C C . LEU B 1 61 ? 24.556 55.109 118.631 1.00 23.46 61 LEU B C 1
ATOM 2232 O O . LEU B 1 61 ? 23.352 55.313 118.562 1.00 23.05 61 LEU B O 1
ATOM 2237 N N . SER B 1 62 ? 25.322 55.696 119.549 1.00 24.49 62 SER B N 1
ATOM 2238 C CA . SER B 1 62 ? 24.727 56.609 120.527 1.00 25.54 62 SER B CA 1
ATOM 2239 C C . SER B 1 62 ? 24.102 57.830 119.848 1.00 25.66 62 SER B C 1
ATOM 2240 O O . SER B 1 62 ? 23.077 58.339 120.302 1.00 25.58 62 SER B O 1
ATOM 2243 N N . ILE B 1 63 ? 24.723 58.295 118.764 1.00 25.84 63 ILE B N 1
ATOM 2244 C CA . ILE B 1 63 ? 24.214 59.444 118.017 1.00 26.25 63 ILE B CA 1
ATOM 2245 C C . ILE B 1 63 ? 22.829 59.126 117.432 1.00 26.29 63 ILE B C 1
ATOM 2246 O O . ILE B 1 63 ? 21.961 59.993 117.362 1.00 25.89 63 ILE B O 1
ATOM 2251 N N . LEU B 1 64 ? 22.638 57.873 117.029 1.00 26.27 64 LEU B N 1
ATOM 2252 C CA . LEU B 1 64 ? 21.375 57.422 116.457 1.00 26.43 64 LEU B CA 1
ATOM 2253 C C . LEU B 1 64 ? 20.214 57.476 117.454 1.00 26.56 64 LEU B C 1
ATOM 2254 O O . LEU B 1 64 ? 19.060 57.612 117.059 1.00 26.25 64 LEU B O 1
ATOM 2259 N N . SER B 1 65 ? 20.518 57.364 118.742 1.00 26.97 65 SER B N 1
ATOM 2260 C CA . SER B 1 65 ? 19.483 57.412 119.767 1.00 27.63 65 SER B CA 1
ATOM 2261 C C . SER B 1 65 ? 18.980 58.847 119.950 1.00 27.93 65 SER B C 1
ATOM 2262 O O . SER B 1 65 ? 18.029 59.087 120.689 1.00 28.21 65 SER B O 1
ATOM 2265 N N . LEU B 1 66 ? 19.616 59.793 119.261 1.00 28.42 66 LEU B N 1
ATOM 2266 C CA . LEU B 1 66 ? 19.239 61.202 119.354 1.00 28.92 66 LEU B CA 1
ATOM 2267 C C . LEU B 1 66 ? 18.355 61.649 118.199 1.00 29.30 66 LEU B C 1
ATOM 2268 O O . LEU B 1 66 ? 17.886 62.785 118.175 1.00 29.07 66 LEU B O 1
ATOM 2273 N N . VAL B 1 67 ? 18.136 60.763 117.232 1.00 30.05 67 VAL B N 1
ATOM 2274 C CA . VAL B 1 67 ? 17.279 61.086 116.096 1.00 31.11 67 VAL B CA 1
ATOM 2275 C C . VAL B 1 67 ? 16.142 60.081 116.021 1.00 32.06 67 VAL B C 1
ATOM 2276 O O . VAL B 1 67 ? 16.137 59.086 116.743 1.00 32.10 67 VAL B O 1
ATOM 2280 N N . SER B 1 68 ? 15.180 60.357 115.148 1.00 33.27 68 SER B N 1
ATOM 2281 C CA . SER B 1 68 ? 14.035 59.482 114.961 1.00 34.76 68 SER B CA 1
ATOM 2282 C C . SER B 1 68 ? 14.496 58.062 114.649 1.00 35.66 68 SER B C 1
ATOM 2283 O O . SER B 1 68 ? 15.570 57.860 114.079 1.00 35.49 68 SER B O 1
ATOM 2286 N N . ASP B 1 69 ? 13.676 57.079 115.009 1.00 36.98 69 ASP B N 1
ATOM 2287 C CA . ASP B 1 69 ? 14.019 55.680 114.762 1.00 38.02 69 ASP B CA 1
ATOM 2288 C C . ASP B 1 69 ? 14.005 55.355 113.279 1.00 38.11 69 ASP B C 1
ATOM 2289 O O . ASP B 1 69 ? 14.584 54.351 112.859 1.00 38.37 69 ASP B O 1
ATOM 2294 N N . ASP B 1 70 ? 13.347 56.196 112.484 1.00 37.86 70 ASP B N 1
ATOM 2295 C CA . ASP B 1 70 ? 13.273 55.960 111.045 1.00 37.57 70 ASP B CA 1
ATOM 2296 C C . ASP B 1 70 ? 14.197 56.852 110.204 1.00 36.75 70 ASP B C 1
ATOM 2297 O O . ASP B 1 70 ? 14.063 56.921 108.981 1.00 36.40 70 ASP B O 1
ATOM 2302 N N . ALA B 1 71 ? 15.137 57.526 110.863 1.00 35.81 71 ALA B N 1
ATOM 2303 C CA . ALA B 1 71 ? 16.086 58.394 110.165 1.00 34.81 71 ALA B CA 1
ATOM 2304 C C . ALA B 1 71 ? 16.743 57.619 109.029 1.00 34.04 71 ALA B C 1
ATOM 2305 O O . ALA B 1 71 ? 17.046 56.438 109.176 1.00 33.86 71 ALA B O 1
ATOM 2307 N N . GLU B 1 72 ? 16.957 58.286 107.901 1.00 33.28 72 GLU B N 1
ATOM 2308 C CA . GLU B 1 72 ? 17.585 57.661 106.739 1.00 32.61 72 GLU B CA 1
ATOM 2309 C C . GLU B 1 72 ? 19.096 57.861 106.793 1.00 31.51 72 GLU B C 1
ATOM 2310 O O . GLU B 1 72 ? 19.578 58.987 106.922 1.00 30.95 72 GLU B O 1
ATOM 2316 N N . ILE B 1 73 ? 19.834 56.761 106.687 1.00 30.18 73 ILE B N 1
ATOM 2317 C CA . ILE B 1 73 ? 21.286 56.809 106.725 1.00 29.14 73 ILE B CA 1
ATOM 2318 C C . ILE B 1 73 ? 21.837 56.601 105.320 1.00 28.86 73 ILE B C 1
ATOM 2319 O O . ILE B 1 73 ? 21.441 55.666 104.624 1.00 28.46 73 ILE B O 1
ATOM 2324 N N . SER B 1 74 ? 22.749 57.472 104.898 1.00 28.51 74 SER B N 1
ATOM 2325 C CA . SER B 1 74 ? 23.313 57.360 103.559 1.00 28.50 74 SER B CA 1
ATOM 2326 C C . SER B 1 74 ? 24.682 58.008 103.406 1.00 28.51 74 SER B C 1
ATOM 2327 O O . SER B 1 74 ? 25.209 58.633 104.327 1.00 27.99 74 SER B O 1
ATOM 2330 N N . MET B 1 75 ? 25.240 57.845 102.215 1.00 28.92 75 MET B N 1
ATOM 2331 C CA . MET B 1 75 ? 26.537 58.399 101.856 1.00 29.62 75 MET B CA 1
ATOM 2332 C C . MET B 1 75 ? 26.339 59.856 101.426 1.00 28.98 75 MET B C 1
ATOM 2333 O O . MET B 1 75 ? 25.567 60.141 100.508 1.00 28.73 75 MET B O 1
ATOM 2338 N N . HIS B 1 76 ? 27.018 60.778 102.100 1.00 28.01 76 HIS B N 1
ATOM 2339 C CA . HIS B 1 76 ? 26.902 62.195 101.758 1.00 27.48 76 HIS B CA 1
ATOM 2340 C C . HIS B 1 76 ? 27.762 62.494 100.523 1.00 27.06 76 HIS B C 1
ATOM 2341 O O . HIS B 1 76 ? 28.569 61.660 100.112 1.00 26.73 76 HIS B O 1
ATOM 2348 N N . THR B 1 77 ? 27.596 63.676 99.935 1.00 26.64 77 THR B N 1
ATOM 2349 C CA . THR B 1 77 ? 28.367 64.045 98.750 1.00 26.55 77 THR B CA 1
ATOM 2350 C C . THR B 1 77 ? 29.857 64.184 98.980 1.00 26.42 77 THR B C 1
ATOM 2351 O O . THR B 1 77 ? 30.625 64.129 98.025 1.00 26.56 77 THR B O 1
ATOM 2355 N N . ASP B 1 78 ? 30.269 64.377 100.233 1.00 26.44 78 ASP B N 1
ATOM 2356 C CA . ASP B 1 78 ? 31.686 64.518 100.548 1.00 25.94 78 ASP B CA 1
ATOM 2357 C C . ASP B 1 78 ? 32.353 63.175 100.845 1.00 25.77 78 ASP B C 1
ATOM 2358 O O . ASP B 1 78 ? 33.523 63.123 101.216 1.00 25.73 78 ASP B O 1
ATOM 2363 N N . GLY B 1 79 ? 31.609 62.090 100.665 1.00 25.49 79 GLY B N 1
ATOM 2364 C CA . GLY B 1 79 ? 32.167 60.778 100.925 1.00 25.07 79 GLY B CA 1
ATOM 2365 C C . GLY B 1 79 ? 31.969 60.328 102.359 1.00 25.08 79 GLY B C 1
ATOM 2366 O O . GLY B 1 79 ? 32.353 59.215 102.722 1.00 25.05 79 GLY B O 1
ATOM 2367 N N . ASN B 1 80 ? 31.384 61.186 103.185 1.00 24.60 80 ASN B N 1
ATOM 2368 C CA . ASN B 1 80 ? 31.123 60.826 104.572 1.00 24.63 80 ASN B CA 1
ATOM 2369 C C . ASN B 1 80 ? 29.686 60.325 104.737 1.00 24.47 80 ASN B C 1
ATOM 2370 O O . ASN B 1 80 ? 28.979 60.147 103.748 1.00 24.11 80 ASN B O 1
ATOM 2375 N N . ILE B 1 81 ? 29.267 60.101 105.983 1.00 24.43 81 ILE B N 1
ATOM 2376 C CA . ILE B 1 81 ? 27.926 59.603 106.281 1.00 24.47 81 ILE B CA 1
ATOM 2377 C C . ILE B 1 81 ? 26.918 60.692 106.664 1.00 24.69 81 ILE B C 1
ATOM 2378 O O . ILE B 1 81 ? 27.231 61.627 107.409 1.00 24.30 81 ILE B O 1
ATOM 2383 N N . LYS B 1 82 ? 25.697 60.534 106.167 1.00 24.70 82 LYS B N 1
ATOM 2384 C CA . LYS B 1 82 ? 24.609 61.461 106.436 1.00 25.73 82 LYS B CA 1
ATOM 2385 C C . LYS B 1 82 ? 23.467 60.718 107.138 1.00 25.93 82 LYS B C 1
ATOM 2386 O O . LYS B 1 82 ? 23.070 59.640 106.715 1.00 25.71 82 LYS B O 1
ATOM 2392 N N . ILE B 1 83 ? 22.966 61.300 108.222 1.00 26.16 83 ILE B N 1
ATOM 2393 C CA . ILE B 1 83 ? 21.861 60.727 108.988 1.00 26.32 83 ILE B CA 1
ATOM 2394 C C . ILE B 1 83 ? 20.737 61.756 108.941 1.00 26.42 83 ILE B C 1
ATOM 2395 O O . ILE B 1 83 ? 20.763 62.750 109.660 1.00 26.70 83 ILE B O 1
ATOM 2400 N N . ALA B 1 84 ? 19.760 61.515 108.077 1.00 26.90 84 ALA B N 1
ATOM 2401 C CA . ALA B 1 84 ? 18.645 62.435 107.881 1.00 27.55 84 ALA B CA 1
ATOM 2402 C C . ALA B 1 84 ? 17.457 62.238 108.816 1.00 28.08 84 ALA B C 1
ATOM 2403 O O . ALA B 1 84 ? 16.740 61.245 108.717 1.00 28.66 84 ALA B O 1
ATOM 2405 N N . ASP B 1 85 ? 17.244 63.199 109.710 1.00 28.33 85 ASP B N 1
ATOM 2406 C CA . ASP B 1 85 ? 16.132 63.146 110.655 1.00 28.67 85 ASP B CA 1
ATOM 2407 C C . ASP B 1 85 ? 14.957 63.935 110.071 1.00 28.69 85 ASP B C 1
ATOM 2408 O O . ASP B 1 85 ? 15.047 64.466 108.965 1.00 28.51 85 ASP B O 1
ATOM 2413 N N . THR B 1 86 ? 13.860 64.020 110.814 1.00 29.17 86 THR B N 1
ATOM 2414 C CA . THR B 1 86 ? 12.670 64.738 110.349 1.00 29.79 86 THR B CA 1
ATOM 2415 C C . THR B 1 86 ? 12.963 66.186 109.963 1.00 29.96 86 THR B C 1
ATOM 2416 O O . THR B 1 86 ? 12.693 66.608 108.834 1.00 30.45 86 THR B O 1
ATOM 2420 N N . ARG B 1 87 ? 13.528 66.938 110.902 1.00 29.72 87 ARG B N 1
ATOM 2421 C CA . ARG B 1 87 ? 13.826 68.349 110.683 1.00 29.60 87 ARG B CA 1
ATOM 2422 C C . ARG B 1 87 ? 15.315 68.675 110.742 1.00 28.69 87 ARG B C 1
ATOM 2423 O O . ARG B 1 87 ? 15.697 69.848 110.724 1.00 28.13 87 ARG B O 1
ATOM 2431 N N . SER B 1 88 ? 16.156 67.652 110.823 1.00 27.60 88 SER B N 1
ATOM 2432 C CA . SER B 1 88 ? 17.586 67.897 110.916 1.00 26.48 88 SER B CA 1
ATOM 2433 C C . SER B 1 88 ? 18.439 66.799 110.300 1.00 25.64 88 SER B C 1
ATOM 2434 O O . SER B 1 88 ? 17.922 65.768 109.864 1.00 25.32 88 SER B O 1
ATOM 2437 N N . THR B 1 89 ? 19.749 67.037 110.281 1.00 24.73 89 THR B N 1
ATOM 2438 C CA . THR B 1 89 ? 20.721 66.116 109.704 1.00 23.98 89 THR B CA 1
ATOM 2439 C C . THR B 1 89 ? 21.988 66.037 110.545 1.00 23.69 89 THR B C 1
ATOM 2440 O O . THR B 1 89 ? 22.530 67.062 110.959 1.00 23.68 89 THR B O 1
ATOM 2444 N N . VAL B 1 90 ? 22.461 64.821 110.792 1.00 23.21 90 VAL B N 1
ATOM 2445 C CA . VAL B 1 90 ? 23.692 64.623 111.546 1.00 23.25 90 VAL B CA 1
ATOM 2446 C C . VAL B 1 90 ? 24.710 64.023 110.576 1.00 23.21 90 VAL B C 1
ATOM 2447 O O . VAL B 1 90 ? 24.383 63.112 109.822 1.00 23.45 90 VAL B O 1
ATOM 2451 N N . TYR B 1 91 ? 25.933 64.539 110.580 1.00 23.33 91 TYR B N 1
ATOM 2452 C CA . TYR B 1 91 ? 26.969 64.020 109.695 1.00 23.40 91 TYR B CA 1
ATOM 2453 C C . TYR B 1 91 ? 27.966 63.214 110.507 1.00 23.18 91 TYR B C 1
ATOM 2454 O O . TYR B 1 91 ? 28.272 63.563 111.643 1.00 23.39 91 TYR B O 1
ATOM 2463 N N . TRP B 1 92 ? 28.465 62.130 109.926 1.00 22.65 92 TRP B N 1
ATOM 2464 C CA . TRP B 1 92 ? 29.428 61.280 110.619 1.00 22.31 92 TRP B CA 1
ATOM 2465 C C . TRP B 1 92 ? 30.539 60.866 109.656 1.00 22.18 92 TRP B C 1
ATOM 2466 O O . TRP B 1 92 ? 30.281 60.541 108.501 1.00 22.21 92 TRP B O 1
ATOM 2477 N N . PRO B 1 93 ? 31.792 60.875 110.121 1.00 22.24 93 PRO B N 1
ATOM 2478 C CA . PRO B 1 93 ? 32.886 60.489 109.230 1.00 22.66 93 PRO B CA 1
ATOM 2479 C C . PRO B 1 93 ? 32.970 59.011 108.854 1.00 22.94 93 PRO B C 1
ATOM 2480 O O . PRO B 1 93 ? 32.765 58.132 109.691 1.00 22.42 93 PRO B O 1
ATOM 2484 N N . ALA B 1 94 ? 33.285 58.767 107.580 1.00 23.07 94 ALA B N 1
ATOM 2485 C CA . ALA B 1 94 ? 33.475 57.425 107.046 1.00 23.75 94 ALA B CA 1
ATOM 2486 C C . ALA B 1 94 ? 34.977 57.224 107.207 1.00 24.19 94 ALA B C 1
ATOM 2487 O O . ALA B 1 94 ? 35.769 58.061 106.774 1.00 24.01 94 ALA B O 1
ATOM 2489 N N . ALA B 1 95 ? 35.370 56.131 107.843 1.00 24.56 95 ALA B N 1
ATOM 2490 C CA . ALA B 1 95 ? 36.786 55.880 108.086 1.00 25.45 95 ALA B CA 1
ATOM 2491 C C . ALA B 1 95 ? 37.517 55.285 106.899 1.00 26.25 95 ALA B C 1
ATOM 2492 O O . ALA B 1 95 ? 36.907 54.670 106.019 1.00 25.88 95 ALA B O 1
ATOM 2494 N N . ASP B 1 96 ? 38.830 55.481 106.874 1.00 27.43 96 ASP B N 1
ATOM 2495 C CA . ASP B 1 96 ? 39.650 54.909 105.823 1.00 29.14 96 ASP B CA 1
ATOM 2496 C C . ASP B 1 96 ? 39.798 53.458 106.296 1.00 29.27 96 ASP B C 1
ATOM 2497 O O . ASP B 1 96 ? 40.119 53.220 107.460 1.00 29.08 96 ASP B O 1
ATOM 2502 N N . LYS B 1 97 ? 39.546 52.500 105.410 1.00 29.63 97 LYS B N 1
ATOM 2503 C CA . LYS B 1 97 ? 39.627 51.086 105.775 1.00 30.13 97 LYS B CA 1
ATOM 2504 C C . LYS B 1 97 ? 40.914 50.633 106.452 1.00 30.23 97 LYS B C 1
ATOM 2505 O O . LYS B 1 97 ? 40.904 49.670 107.219 1.00 30.15 97 LYS B O 1
ATOM 2511 N N . SER B 1 98 ? 42.023 51.307 106.176 1.00 30.03 98 SER B N 1
ATOM 2512 C CA . SER B 1 98 ? 43.280 50.904 106.781 1.00 30.04 98 SER B CA 1
ATOM 2513 C C . SER B 1 98 ? 43.475 51.395 108.209 1.00 30.21 98 SER B C 1
ATOM 2514 O O . SER B 1 98 ? 44.519 51.148 108.810 1.00 30.25 98 SER B O 1
ATOM 2517 N N . THR B 1 99 ? 42.480 52.082 108.766 1.00 30.26 99 THR B N 1
ATOM 2518 C CA . THR B 1 99 ? 42.600 52.561 110.143 1.00 30.22 99 THR B CA 1
ATOM 2519 C C . THR B 1 99 ? 41.794 51.701 111.105 1.00 30.30 99 THR B C 1
ATOM 2520 O O . THR B 1 99 ? 41.752 51.974 112.302 1.00 30.20 99 THR B O 1
ATOM 2524 N N . ILE B 1 100 ? 41.149 50.665 110.576 1.00 30.40 100 ILE B N 1
ATOM 2525 C CA . ILE B 1 100 ? 40.369 49.761 111.408 1.00 30.55 100 ILE B CA 1
ATOM 2526 C C . ILE B 1 100 ? 40.733 48.328 111.066 1.00 30.91 100 ILE B C 1
ATOM 2527 O O . ILE B 1 100 ? 41.346 48.062 110.036 1.00 31.02 100 ILE B O 1
ATOM 2532 N N . VAL B 1 101 ? 40.356 47.406 111.941 1.00 31.15 101 VAL B N 1
ATOM 2533 C CA . VAL B 1 101 ? 40.626 45.994 111.723 1.00 31.12 101 VAL B CA 1
ATOM 2534 C C . VAL B 1 101 ? 39.283 45.310 111.485 1.00 31.56 101 VAL B C 1
ATOM 2535 O O . VAL B 1 101 ? 38.330 45.543 112.230 1.00 31.16 101 VAL B O 1
ATOM 2539 N N . PHE B 1 102 ? 39.208 44.484 110.441 1.00 32.03 102 PHE B N 1
ATOM 2540 C CA . PHE B 1 102 ? 37.972 43.775 110.096 1.00 32.96 102 PHE B CA 1
ATOM 2541 C C . PHE B 1 102 ? 38.232 42.434 109.406 1.00 33.34 102 PHE B C 1
ATOM 2542 O O . PHE B 1 102 ? 39.259 42.249 108.757 1.00 33.47 102 PHE B O 1
ATOM 2550 N N . PRO B 1 103 ? 37.300 41.476 109.541 1.00 33.79 103 PRO B N 1
ATOM 2551 C CA . PRO B 1 103 ? 37.486 40.174 108.900 1.00 34.30 103 PRO B CA 1
ATOM 2552 C C . PRO B 1 103 ? 37.340 40.406 107.406 1.00 34.93 103 PRO B C 1
ATOM 2553 O O . PRO B 1 103 ? 36.505 41.205 106.983 1.00 34.94 103 PRO B O 1
ATOM 2557 N N . ASN B 1 104 ? 38.134 39.717 106.598 1.00 35.69 104 ASN B N 1
ATOM 2558 C CA . ASN B 1 104 ? 38.017 39.908 105.162 1.00 36.35 104 ASN B CA 1
ATOM 2559 C C . ASN B 1 104 ? 36.953 38.976 104.586 1.00 36.30 104 ASN B C 1
ATOM 2560 O O . ASN B 1 104 ? 36.374 39.255 103.538 1.00 36.34 104 ASN B O 1
ATOM 2565 N N . LYS B 1 105 ? 36.697 37.875 105.286 1.00 36.00 105 LYS B N 1
ATOM 2566 C CA . LYS B 1 105 ? 35.691 36.901 104.879 1.00 35.84 105 LYS B CA 1
ATOM 2567 C C . LYS B 1 105 ? 35.092 36.293 106.139 1.00 35.19 105 LYS B C 1
ATOM 2568 O O . LYS B 1 105 ? 35.770 36.174 107.152 1.00 35.11 105 LYS B O 1
ATOM 2574 N N . PRO B 1 106 ? 33.812 35.906 106.097 1.00 34.63 106 PRO B N 1
ATOM 2575 C CA . PRO B 1 106 ? 33.221 35.316 107.299 1.00 34.57 106 PRO B CA 1
ATOM 2576 C C . PRO B 1 106 ? 33.863 33.982 107.664 1.00 34.46 106 PRO B C 1
ATOM 2577 O O . PRO B 1 106 ? 34.499 33.337 106.831 1.00 34.53 106 PRO B O 1
ATOM 2581 N N . ILE B 1 107 ? 33.701 33.574 108.916 1.00 34.30 107 ILE B N 1
ATOM 2582 C CA . ILE B 1 107 ? 34.280 32.322 109.388 1.00 34.18 107 ILE B CA 1
ATOM 2583 C C . ILE B 1 107 ? 33.438 31.096 109.083 1.00 33.64 107 ILE B C 1
ATOM 2584 O O . ILE B 1 107 ? 32.235 31.078 109.346 1.00 33.89 107 ILE B O 1
ATOM 2589 N N . GLN B 1 108 ? 34.089 30.077 108.529 1.00 32.97 108 GLN B N 1
ATOM 2590 C CA . GLN B 1 108 ? 33.451 28.798 108.227 1.00 32.33 108 GLN B CA 1
ATOM 2591 C C . GLN B 1 108 ? 33.925 27.878 109.365 1.00 31.07 108 GLN B C 1
ATOM 2592 O O . GLN B 1 108 ? 35.033 27.343 109.324 1.00 31.10 108 GLN B O 1
ATOM 2598 N N . PHE B 1 109 ? 33.099 27.719 110.391 1.00 29.42 109 PHE B N 1
ATOM 2599 C CA . PHE B 1 109 ? 33.466 26.891 111.533 1.00 27.86 109 PHE B CA 1
ATOM 2600 C C . PHE B 1 109 ? 33.505 25.420 111.150 1.00 27.42 109 PHE B C 1
ATOM 2601 O O . PHE B 1 109 ? 32.592 24.912 110.513 1.00 27.29 109 PHE B O 1
ATOM 2609 N N . PRO B 1 110 ? 34.569 24.713 111.534 1.00 27.10 110 PRO B N 1
ATOM 2610 C CA . PRO B 1 110 ? 34.641 23.288 111.183 1.00 26.76 110 PRO B CA 1
ATOM 2611 C C . PRO B 1 110 ? 33.546 22.463 111.858 1.00 26.10 110 PRO B C 1
ATOM 2612 O O . PRO B 1 110 ? 32.925 22.925 112.820 1.00 25.63 110 PRO B O 1
ATOM 2616 N N . VAL B 1 111 ? 33.290 21.257 111.352 1.00 25.74 111 VAL B N 1
ATOM 2617 C CA . VAL B 1 111 ? 32.263 20.413 111.968 1.00 25.65 111 VAL B CA 1
ATOM 2618 C C . VAL B 1 111 ? 32.710 20.163 113.413 1.00 25.14 111 VAL B C 1
ATOM 2619 O O . VAL B 1 111 ? 33.866 19.834 113.663 1.00 24.63 111 VAL B O 1
ATOM 2623 N N . ALA B 1 112 ? 31.793 20.349 114.357 1.00 24.93 112 ALA B N 1
ATOM 2624 C CA . ALA B 1 112 ? 32.111 20.213 115.777 1.00 25.18 112 ALA B CA 1
ATOM 2625 C C . ALA B 1 112 ? 32.517 18.828 116.280 1.00 25.45 112 ALA B C 1
ATOM 2626 O O . ALA B 1 112 ? 32.052 17.799 115.777 1.00 25.28 112 ALA B O 1
ATOM 2628 N N . SER B 1 113 ? 33.404 18.819 117.274 1.00 25.48 113 SER B N 1
ATOM 2629 C CA . SER B 1 113 ? 33.864 17.580 117.897 1.00 25.47 113 SER B CA 1
ATOM 2630 C C . SER B 1 113 ? 32.827 17.180 118.947 1.00 25.84 113 SER B C 1
ATOM 2631 O O . SER B 1 113 ? 32.547 15.999 119.141 1.00 26.23 113 SER B O 1
ATOM 2634 N N . VAL B 1 114 ? 32.285 18.175 119.643 1.00 25.75 114 VAL B N 1
ATOM 2635 C CA . VAL B 1 114 ? 31.274 17.951 120.668 1.00 26.41 114 VAL B CA 1
ATOM 2636 C C . VAL B 1 114 ? 30.316 19.128 120.703 1.00 26.19 114 VAL B C 1
ATOM 2637 O O . VAL B 1 114 ? 30.718 20.270 120.501 1.00 26.28 114 VAL B O 1
ATOM 2641 N N . ILE B 1 115 ? 29.046 18.842 120.965 1.00 26.28 115 ILE B N 1
ATOM 2642 C CA . ILE B 1 115 ? 28.027 19.878 121.001 1.00 26.40 115 ILE B CA 1
ATOM 2643 C C . ILE B 1 115 ? 27.265 19.886 122.312 1.00 26.77 115 ILE B C 1
ATOM 2644 O O . ILE B 1 115 ? 26.911 18.837 122.850 1.00 27.18 115 ILE B O 1
ATOM 2649 N N . THR B 1 116 ? 27.034 21.083 122.832 1.00 26.70 116 THR B N 1
ATOM 2650 C CA . THR B 1 116 ? 26.307 21.253 124.073 1.00 27.16 116 THR B CA 1
ATOM 2651 C C . THR B 1 116 ? 25.534 22.557 123.953 1.00 27.62 116 THR B C 1
ATOM 2652 O O . THR B 1 116 ? 25.411 23.101 122.858 1.00 27.20 1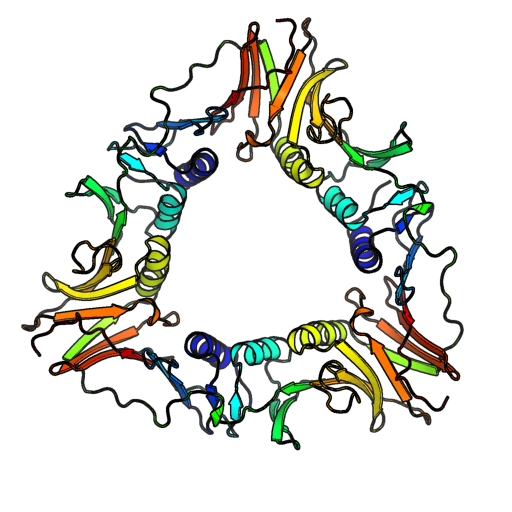16 THR B O 1
ATOM 2656 N N . GLU B 1 117 ? 24.994 23.053 125.059 1.00 28.81 117 GLU B N 1
ATOM 2657 C CA . GLU B 1 117 ? 24.278 24.317 125.008 1.00 30.13 117 GLU B CA 1
ATOM 2658 C C . GLU B 1 117 ? 24.240 25.016 126.364 1.00 29.94 117 GLU B C 1
ATOM 2659 O O . GLU B 1 117 ? 24.532 24.422 127.402 1.00 29.92 117 GLU B O 1
ATOM 2665 N N . ILE B 1 118 ? 23.892 26.293 126.347 1.00 29.76 118 ILE B N 1
ATOM 2666 C CA . ILE B 1 118 ? 23.815 27.049 127.577 1.00 29.62 118 ILE B CA 1
ATOM 2667 C C . ILE B 1 118 ? 22.615 27.974 127.525 1.00 29.48 118 ILE B C 1
ATOM 2668 O O . ILE B 1 118 ? 22.416 28.706 126.559 1.00 29.29 118 ILE B O 1
ATOM 2673 N N . LYS B 1 119 ? 21.798 27.901 128.570 1.00 29.76 119 LYS B N 1
ATOM 2674 C CA . LYS B 1 119 ? 20.589 28.707 128.697 1.00 29.82 119 LYS B CA 1
ATOM 2675 C C . LYS B 1 119 ? 20.926 30.151 129.022 1.00 29.13 119 LYS B C 1
ATOM 2676 O O . LYS B 1 119 ? 21.945 30.436 129.649 1.00 28.80 119 LYS B O 1
ATOM 2682 N N . ALA B 1 120 ? 20.049 31.055 128.612 1.00 28.60 120 ALA B N 1
ATOM 2683 C CA . ALA B 1 120 ? 20.244 32.478 128.855 1.00 28.48 120 ALA B CA 1
ATOM 2684 C C . ALA B 1 120 ? 20.487 32.772 130.337 1.00 28.43 120 ALA B C 1
ATOM 2685 O O . ALA B 1 120 ? 21.368 33.556 130.682 1.00 28.24 120 ALA B O 1
ATOM 2687 N N . GLU B 1 121 ? 19.716 32.128 131.207 1.00 28.28 121 GLU B N 1
ATOM 2688 C CA . GLU B 1 121 ? 19.843 32.341 132.645 1.00 28.59 121 GLU B CA 1
ATOM 2689 C C . GLU B 1 121 ? 21.192 31.895 133.189 1.00 27.50 121 GLU B C 1
ATOM 2690 O O . GLU B 1 121 ? 21.778 32.557 134.054 1.00 27.08 121 GLU B O 1
ATOM 2696 N N . ASP B 1 122 ? 21.673 30.765 132.685 1.00 26.54 122 ASP B N 1
ATOM 2697 C CA . ASP B 1 122 ? 22.948 30.211 133.118 1.00 25.78 122 ASP B CA 1
ATOM 2698 C C . ASP B 1 122 ? 24.131 31.029 132.597 1.00 24.96 122 ASP B C 1
ATOM 2699 O O . ASP B 1 122 ? 25.104 31.253 133.324 1.00 24.55 122 ASP B O 1
ATOM 2704 N N . LEU B 1 123 ? 24.043 31.487 131.352 1.00 24.12 123 LEU B N 1
ATOM 2705 C CA . LEU B 1 123 ? 25.111 32.302 130.777 1.00 23.92 123 LEU B CA 1
ATOM 2706 C C . LEU B 1 123 ? 25.202 33.587 131.597 1.00 23.66 123 LEU B C 1
ATOM 2707 O O . LEU B 1 123 ? 26.297 34.059 131.938 1.00 23.44 123 LEU B O 1
ATOM 2712 N N . GLN B 1 124 ? 24.037 34.141 131.918 1.00 23.55 124 GLN B N 1
ATOM 2713 C CA . GLN B 1 124 ? 23.965 35.365 132.697 1.00 23.96 124 GLN B CA 1
ATOM 2714 C C . GLN B 1 124 ? 24.712 35.194 134.015 1.00 23.63 124 GLN B C 1
ATOM 2715 O O . GLN B 1 124 ? 25.500 36.060 134.404 1.00 23.35 124 GLN B O 1
ATOM 2721 N N . GLN B 1 125 ? 24.474 34.077 134.700 1.00 23.25 125 GLN B N 1
ATOM 2722 C CA . GLN B 1 125 ? 25.147 33.828 135.970 1.00 23.09 125 GLN B CA 1
ATOM 2723 C C . GLN B 1 125 ? 26.658 33.650 135.765 1.00 23.05 125 GLN B C 1
ATOM 2724 O O . GLN B 1 125 ? 27.461 34.186 136.536 1.00 22.96 125 GLN B O 1
ATOM 2730 N N . LEU B 1 126 ? 27.041 32.901 134.733 1.00 23.11 126 LEU B N 1
ATOM 2731 C CA . LEU B 1 126 ? 28.456 32.679 134.439 1.00 23.61 126 LEU B CA 1
ATOM 2732 C C . LEU B 1 126 ? 29.171 34.021 134.340 1.00 23.99 126 LEU B C 1
ATOM 2733 O O . LEU B 1 126 ? 30.160 34.266 135.035 1.00 24.51 126 LEU B O 1
ATOM 2738 N N . LEU B 1 127 ? 28.653 34.879 133.469 1.00 24.23 127 LEU B N 1
ATOM 2739 C CA . LEU B 1 127 ? 29.205 36.209 133.237 1.00 25.10 127 LEU B CA 1
ATOM 2740 C C . LEU B 1 127 ? 29.267 37.052 134.510 1.00 25.92 127 LEU B C 1
ATOM 2741 O O . LEU B 1 127 ? 30.311 37.621 134.836 1.00 25.68 127 LEU B O 1
ATOM 2746 N N . ARG B 1 128 ? 28.144 37.116 135.222 1.00 26.93 128 ARG B N 1
ATOM 2747 C CA . ARG B 1 128 ? 28.035 37.882 136.462 1.00 27.99 128 ARG B CA 1
ATOM 2748 C C . ARG B 1 128 ? 28.992 37.380 137.539 1.00 28.37 128 ARG B C 1
ATOM 2749 O O . ARG B 1 128 ? 29.724 38.160 138.130 1.00 28.45 128 ARG B O 1
ATOM 2757 N N . VAL B 1 129 ? 28.966 36.079 137.807 1.00 28.91 129 VAL B N 1
ATOM 2758 C CA . VAL B 1 129 ? 29.829 35.504 138.828 1.00 29.93 129 VAL B CA 1
ATOM 2759 C C . VAL B 1 129 ? 31.312 35.712 138.540 1.00 30.80 129 VAL B C 1
ATOM 2760 O O . VAL B 1 129 ? 32.085 36.045 139.441 1.00 30.57 129 VAL B O 1
ATOM 2764 N N . SER B 1 130 ? 31.711 35.511 137.287 1.00 31.76 130 SER B N 1
ATOM 2765 C CA . SER B 1 130 ? 33.106 35.675 136.892 1.00 32.88 130 SER B CA 1
ATOM 2766 C C . SER B 1 130 ? 33.661 37.003 137.394 1.00 33.34 130 SER B C 1
ATOM 2767 O O . SER B 1 130 ? 34.758 37.061 137.948 1.00 32.97 130 SER B O 1
ATOM 2770 N N . ARG B 1 131 ? 32.887 38.064 137.208 1.00 34.09 131 ARG B N 1
ATOM 2771 C CA . ARG B 1 131 ? 33.299 39.395 137.642 1.00 35.23 131 ARG B CA 1
ATOM 2772 C C . ARG B 1 131 ? 33.473 39.454 139.174 1.00 35.00 131 ARG B C 1
ATOM 2773 O O . ARG B 1 131 ? 34.477 39.967 139.673 1.00 34.79 131 ARG B O 1
ATOM 2781 N N . GLY B 1 132 ? 32.508 38.913 139.913 1.00 34.67 132 GLY B N 1
ATOM 2782 C CA . GLY B 1 132 ? 32.589 38.934 141.366 1.00 34.31 132 GLY B CA 1
ATOM 2783 C C . GLY B 1 132 ? 33.652 38.042 141.996 1.00 34.00 132 GLY B C 1
ATOM 2784 O O . GLY B 1 132 ? 34.084 38.293 143.124 1.00 33.94 132 GLY B O 1
ATOM 2785 N N . LEU B 1 133 ? 34.083 37.013 141.271 1.00 33.50 133 LEU B N 1
ATOM 2786 C CA . LEU B 1 133 ? 35.082 36.068 141.769 1.00 33.21 133 LEU B CA 1
ATOM 2787 C C . LEU B 1 133 ? 36.452 36.206 141.116 1.00 32.91 133 LEU B C 1
ATOM 2788 O O . LEU B 1 133 ? 37.352 35.409 141.388 1.00 32.75 133 LEU B O 1
ATOM 2793 N N . GLN B 1 134 ? 36.612 37.197 140.246 1.00 32.61 134 GLN B N 1
ATOM 2794 C CA . GLN B 1 134 ? 37.889 37.388 139.570 1.00 32.51 134 GLN B CA 1
ATOM 2795 C C . GLN B 1 134 ? 38.227 36.129 138.759 1.00 31.74 134 GLN B C 1
ATOM 2796 O O . GLN B 1 134 ? 39.323 35.585 138.874 1.00 31.71 134 GLN B O 1
ATOM 2802 N N . ILE B 1 135 ? 37.276 35.656 137.960 1.00 30.81 135 ILE B N 1
ATOM 2803 C CA . ILE B 1 135 ? 37.494 34.476 137.123 1.00 29.77 135 ILE B CA 1
ATOM 2804 C C . ILE B 1 135 ? 37.976 34.971 135.760 1.00 29.28 135 ILE B C 1
ATOM 2805 O O . ILE B 1 135 ? 37.253 35.682 135.057 1.00 29.02 135 ILE B O 1
ATOM 2810 N N . ASP B 1 136 ? 39.203 34.617 135.394 1.00 28.64 136 ASP B N 1
ATOM 2811 C CA . ASP B 1 136 ? 39.743 35.052 134.113 1.00 27.70 136 ASP B CA 1
ATOM 2812 C C . ASP B 1 136 ? 39.805 33.905 133.123 1.00 26.97 136 ASP B C 1
ATOM 2813 O O . ASP B 1 136 ? 40.169 34.093 131.959 1.00 26.66 136 ASP B O 1
ATOM 2818 N N . THR B 1 137 ? 39.436 32.715 133.574 1.00 26.47 137 THR B N 1
ATOM 2819 C CA . THR B 1 137 ? 39.503 31.557 132.697 1.00 25.77 137 THR B CA 1
ATOM 2820 C C . THR B 1 137 ? 38.444 30.515 133.023 1.00 25.59 137 THR B C 1
ATOM 2821 O O . THR B 1 137 ? 38.113 30.308 134.197 1.00 25.25 137 THR B O 1
ATOM 2825 N N . ILE B 1 138 ? 37.898 29.884 131.981 1.00 24.83 138 ILE B N 1
ATOM 2826 C CA . ILE B 1 138 ? 36.915 28.821 132.162 1.00 25.03 138 ILE B CA 1
ATOM 2827 C C . ILE B 1 138 ? 37.335 27.596 131.367 1.00 25.20 138 ILE B C 1
ATOM 2828 O O . ILE B 1 138 ? 38.042 27.695 130.362 1.00 25.39 138 ILE B O 1
ATOM 2833 N N . ALA B 1 139 ? 36.898 26.436 131.827 1.00 25.72 139 ALA B N 1
ATOM 2834 C CA . ALA B 1 139 ? 37.198 25.188 131.150 1.00 25.81 139 ALA B CA 1
ATOM 2835 C C . ALA B 1 139 ? 35.894 24.423 130.993 1.00 26.13 139 ALA B C 1
ATOM 2836 O O . ALA B 1 139 ? 35.133 24.283 131.951 1.00 25.74 139 ALA B O 1
ATOM 2838 N N . ILE B 1 140 ? 35.621 23.969 129.774 1.00 26.41 140 ILE B N 1
ATOM 2839 C CA . ILE B 1 140 ? 34.420 23.187 129.515 1.00 26.93 140 ILE B CA 1
ATOM 2840 C C . ILE B 1 140 ? 34.933 21.757 129.394 1.00 27.52 140 ILE B C 1
ATOM 2841 O O . ILE B 1 140 ? 35.777 21.450 128.543 1.00 27.27 140 ILE B O 1
ATOM 2846 N N . THR B 1 141 ? 34.438 20.893 130.270 1.00 28.23 141 THR B N 1
ATOM 2847 C CA . THR B 1 141 ? 34.902 19.518 130.302 1.00 29.25 141 THR B CA 1
ATOM 2848 C C . THR B 1 141 ? 33.803 18.498 130.579 1.00 30.01 141 THR B C 1
ATOM 2849 O O . THR B 1 141 ? 32.698 18.846 131.014 1.00 30.00 141 THR B O 1
ATOM 2853 N N . ASN B 1 142 ? 34.119 17.234 130.316 1.00 30.86 142 ASN B N 1
ATOM 2854 C CA . ASN B 1 142 ? 33.180 16.151 130.559 1.00 32.04 142 ASN B CA 1
ATOM 2855 C C . ASN B 1 142 ? 33.427 15.655 131.980 1.00 32.63 142 ASN B C 1
ATOM 2856 O O . ASN B 1 142 ? 34.559 15.371 132.362 1.00 32.13 142 ASN B O 1
ATOM 2861 N N . LYS B 1 143 ? 32.362 15.576 132.766 1.00 33.61 143 LYS B N 1
ATOM 2862 C CA . LYS B 1 143 ? 32.477 15.129 134.148 1.00 35.01 143 LYS B CA 1
ATOM 2863 C C . LYS B 1 143 ? 31.240 14.376 134.616 1.00 35.12 143 LYS B C 1
ATOM 2864 O O . LYS B 1 143 ? 30.129 14.905 134.585 1.00 34.62 143 LYS B O 1
ATOM 2870 N N . ASP B 1 144 ? 31.456 13.137 135.040 1.00 35.65 144 ASP B N 1
ATOM 2871 C CA . ASP B 1 144 ? 30.398 12.271 135.548 1.00 36.28 144 ASP B CA 1
ATOM 2872 C C . ASP B 1 144 ? 29.141 12.231 134.687 1.00 35.86 144 ASP B C 1
ATOM 2873 O O . ASP B 1 144 ? 28.041 12.458 135.187 1.00 36.26 144 ASP B O 1
ATOM 2878 N N . GLY B 1 145 ? 29.301 11.947 133.400 1.00 35.45 145 GLY B N 1
ATOM 2879 C CA . GLY B 1 145 ? 28.148 11.875 132.516 1.00 34.85 145 GLY B CA 1
ATOM 2880 C C . GLY B 1 145 ? 27.549 13.210 132.096 1.00 34.40 145 GLY B C 1
ATOM 2881 O O . GLY B 1 145 ? 26.457 13.245 131.523 1.00 34.41 145 GLY B O 1
ATOM 2882 N N . LYS B 1 146 ? 28.256 14.305 132.368 1.00 33.71 146 LYS B N 1
ATOM 2883 C CA . LYS B 1 146 ? 27.779 15.640 132.007 1.00 32.66 146 LYS B CA 1
ATOM 2884 C C . LYS B 1 146 ? 28.887 16.548 131.472 1.00 31.33 146 LYS B C 1
ATOM 2885 O O . LYS B 1 146 ? 30.064 16.245 131.606 1.00 31.15 146 LYS B O 1
ATOM 2891 N N . ILE B 1 147 ? 28.490 17.651 130.843 1.00 30.19 147 ILE B N 1
ATOM 2892 C CA . ILE B 1 147 ? 29.437 18.643 130.338 1.00 29.09 147 ILE B CA 1
ATOM 2893 C C . ILE B 1 147 ? 29.329 19.795 131.331 1.00 28.21 147 ILE B C 1
ATOM 2894 O O . ILE B 1 147 ? 28.230 20.287 131.594 1.00 28.23 147 ILE B O 1
ATOM 2899 N N . VAL B 1 148 ? 30.446 20.223 131.899 1.00 27.41 148 VAL B N 1
ATOM 2900 C CA . VAL B 1 148 ? 30.385 21.326 132.842 1.00 26.76 148 VAL B CA 1
ATOM 2901 C C . VAL B 1 148 ? 31.455 22.375 132.577 1.00 26.14 148 VAL B C 1
ATOM 2902 O O . VAL B 1 148 ? 32.472 22.107 131.928 1.00 25.63 148 VAL B O 1
ATOM 2906 N N . ILE B 1 149 ? 31.202 23.576 133.079 1.00 25.35 149 ILE B N 1
ATOM 2907 C CA . ILE B 1 149 ? 32.139 24.677 132.946 1.00 24.98 149 ILE B CA 1
ATOM 2908 C C . ILE B 1 149 ? 32.673 25.003 134.336 1.00 24.86 149 ILE B C 1
ATOM 2909 O O . ILE B 1 149 ? 31.894 25.187 135.273 1.00 24.71 149 ILE B O 1
ATOM 2914 N N . ASN B 1 150 ? 33.995 25.045 134.460 1.00 24.50 150 ASN B N 1
ATOM 2915 C CA . ASN B 1 150 ? 34.659 25.393 135.707 1.00 24.73 150 ASN B CA 1
ATOM 2916 C C . ASN B 1 150 ? 35.366 26.733 135.502 1.00 24.73 150 ASN B C 1
ATOM 2917 O O . ASN B 1 150 ? 36.029 26.937 134.482 1.00 24.68 150 ASN B O 1
ATOM 2922 N N . GLY B 1 151 ? 35.219 27.638 136.462 1.00 24.72 151 GLY B N 1
ATOM 2923 C CA . GLY B 1 151 ? 35.862 28.935 136.361 1.00 25.32 151 GLY B CA 1
ATOM 2924 C C . GLY B 1 151 ? 37.096 29.005 137.247 1.00 25.96 151 GLY B C 1
ATOM 2925 O O . GLY B 1 151 ? 37.070 28.546 138.391 1.00 25.71 151 GLY B O 1
ATOM 2926 N N . TYR B 1 152 ? 38.185 29.564 136.726 1.00 26.57 152 TYR B N 1
ATOM 2927 C CA . TYR B 1 152 ? 39.416 29.673 137.506 1.00 27.28 152 TYR B CA 1
ATOM 2928 C C . TYR B 1 152 ? 40.030 31.062 137.456 1.00 27.92 152 TYR B C 1
ATOM 2929 O O . TYR B 1 152 ? 39.655 31.898 136.634 1.00 27.58 152 TYR B O 1
ATOM 2938 N N . ASN B 1 153 ? 40.980 31.284 138.357 1.00 28.83 153 ASN B N 1
ATOM 2939 C CA . ASN B 1 153 ? 41.741 32.519 138.408 1.00 29.95 153 ASN B CA 1
ATOM 2940 C C . ASN B 1 153 ? 43.128 31.981 138.073 1.00 30.38 153 ASN B C 1
ATOM 2941 O O . ASN B 1 153 ? 43.819 31.443 138.941 1.00 30.13 153 ASN B O 1
ATOM 2946 N N . LYS B 1 154 ? 43.522 32.112 136.812 1.00 31.06 154 LYS B N 1
ATOM 2947 C CA . LYS B 1 154 ? 44.803 31.583 136.361 1.00 32.20 154 LYS B CA 1
ATOM 2948 C C . LYS B 1 154 ? 46.039 32.252 136.945 1.00 32.56 154 LYS B C 1
ATOM 2949 O O . LYS B 1 154 ? 47.112 31.645 136.996 1.00 32.77 154 LYS B O 1
ATOM 2955 N N . VAL B 1 155 ? 45.898 33.492 137.393 1.00 33.00 155 VAL B N 1
ATOM 2956 C CA . VAL B 1 155 ? 47.030 34.211 137.964 1.00 33.50 155 VAL B CA 1
ATOM 2957 C C . VAL B 1 155 ? 47.558 33.527 139.222 1.00 34.02 155 VAL B C 1
ATOM 2958 O O . VAL B 1 155 ? 48.770 33.459 139.435 1.00 34.37 155 VAL B O 1
ATOM 2962 N N . GLU B 1 156 ? 46.651 33.013 140.048 1.00 34.28 156 GLU B N 1
ATOM 2963 C CA . GLU B 1 156 ? 47.046 32.337 141.280 1.00 34.70 156 GLU B CA 1
ATOM 2964 C C . GLU B 1 156 ? 46.905 30.817 141.204 1.00 34.49 156 GLU B C 1
ATOM 2965 O O . GLU B 1 156 ? 47.295 30.112 142.132 1.00 34.46 156 GLU B O 1
ATOM 2971 N N . ASP B 1 157 ? 46.364 30.320 140.092 1.00 34.09 157 ASP B N 1
ATOM 2972 C CA . ASP B 1 157 ? 46.160 28.885 139.888 1.00 33.50 157 ASP B CA 1
ATOM 2973 C C . ASP B 1 157 ? 46.463 28.541 138.423 1.00 33.27 157 ASP B C 1
ATOM 2974 O O . ASP B 1 157 ? 45.583 28.124 137.670 1.00 32.90 157 ASP B O 1
ATOM 2979 N N . SER B 1 158 ? 47.724 28.718 138.034 1.00 33.01 158 SER B N 1
ATOM 2980 C CA . SER B 1 158 ? 48.163 28.477 136.662 1.00 32.81 158 SER B CA 1
ATOM 2981 C C . SER B 1 158 ? 47.883 27.074 136.139 1.00 32.24 158 SER B C 1
ATOM 2982 O O . SER B 1 158 ? 47.670 26.892 134.941 1.00 32.51 158 SER B O 1
ATOM 2985 N N . GLY B 1 159 ? 47.883 26.086 137.026 1.00 31.62 159 GLY B N 1
ATOM 2986 C CA . GLY B 1 159 ? 47.601 24.727 136.603 1.00 30.48 159 GLY B CA 1
ATOM 2987 C C . GLY B 1 159 ? 46.109 24.474 136.478 1.00 29.89 159 GLY B C 1
ATOM 2988 O O . GLY B 1 159 ? 45.688 23.362 136.166 1.00 29.80 159 GLY B O 1
ATOM 2989 N N . LEU B 1 160 ? 45.305 25.506 136.724 1.00 29.34 160 LEU B N 1
ATOM 2990 C CA . LEU B 1 160 ? 43.847 25.395 136.650 1.00 29.19 160 LEU B CA 1
ATOM 2991 C C . LEU B 1 160 ? 43.354 24.198 137.458 1.00 29.31 160 LEU B C 1
ATOM 2992 O O . LEU B 1 160 ? 42.726 23.283 136.923 1.00 29.03 160 LEU B O 1
ATOM 2997 N N . THR B 1 161 ? 43.618 24.218 138.756 1.00 29.42 161 THR B N 1
ATOM 2998 C CA . THR B 1 161 ? 43.227 23.104 139.598 1.00 29.81 161 THR B CA 1
ATOM 2999 C C . THR B 1 161 ? 42.246 23.394 140.712 1.00 29.65 161 THR B C 1
ATOM 3000 O O . THR B 1 161 ? 41.683 22.468 141.296 1.00 29.63 161 THR B O 1
ATOM 3004 N N . ARG B 1 162 ? 42.032 24.668 141.011 1.00 29.40 162 ARG B N 1
ATOM 3005 C CA . ARG B 1 162 ? 41.128 25.027 142.093 1.00 29.21 162 ARG B CA 1
ATOM 3006 C C . ARG B 1 162 ? 39.943 25.860 141.623 1.00 28.87 162 ARG B C 1
ATOM 3007 O O . ARG B 1 162 ? 39.943 27.074 141.763 1.00 28.71 162 ARG B O 1
ATOM 3015 N N . PRO B 1 163 ? 38.910 25.206 141.071 1.00 28.58 163 PRO B N 1
ATOM 3016 C CA . PRO B 1 163 ? 37.708 25.881 140.576 1.00 28.38 163 PRO B CA 1
ATOM 3017 C C . PRO B 1 163 ? 36.979 26.741 141.604 1.00 28.22 163 PRO B C 1
ATOM 3018 O O . PRO B 1 163 ? 36.742 26.314 142.738 1.00 28.35 163 PRO B O 1
ATOM 3022 N N . LYS B 1 164 ? 36.614 27.950 141.187 1.00 27.66 164 LYS B N 1
ATOM 3023 C CA . LYS B 1 164 ? 35.917 28.902 142.051 1.00 27.31 164 LYS B CA 1
ATOM 3024 C C . LYS B 1 164 ? 34.426 28.927 141.707 1.00 26.85 164 LYS B C 1
ATOM 3025 O O . LYS B 1 164 ? 33.611 29.519 142.420 1.00 26.76 164 LYS B O 1
ATOM 3031 N N . TYR B 1 165 ? 34.087 28.269 140.607 1.00 25.79 165 TYR B N 1
ATOM 3032 C CA . TYR B 1 165 ? 32.718 28.189 140.133 1.00 25.39 165 TYR B CA 1
ATOM 3033 C C . TYR B 1 165 ? 32.591 26.959 139.252 1.00 25.55 165 TYR B C 1
ATOM 3034 O O . TYR B 1 165 ? 33.566 26.512 138.629 1.00 25.22 165 TYR B O 1
ATOM 3043 N N . SER B 1 166 ? 31.382 26.417 139.203 1.00 25.46 166 SER B N 1
ATOM 3044 C CA . SER B 1 166 ? 31.104 25.251 138.391 1.00 26.13 166 SER B CA 1
ATOM 3045 C C . SER B 1 166 ? 29.644 25.285 137.964 1.00 26.36 166 SER B C 1
ATOM 3046 O O . SER B 1 166 ? 28.751 25.481 138.791 1.00 26.78 166 SER B O 1
ATOM 3049 N N . LEU B 1 167 ? 29.408 25.113 136.668 1.00 26.49 167 LEU B N 1
ATOM 3050 C CA . LEU B 1 167 ? 28.060 25.125 136.118 1.00 26.66 167 LEU B CA 1
ATOM 3051 C C . LEU B 1 167 ? 27.861 23.872 135.284 1.00 26.83 167 LEU B C 1
ATOM 3052 O O . LEU B 1 167 ? 28.697 23.539 134.444 1.00 26.53 167 LEU B O 1
ATOM 3057 N N . THR B 1 168 ? 26.752 23.180 135.528 1.00 26.93 168 THR B N 1
ATOM 3058 C CA . THR B 1 168 ? 26.431 21.946 134.817 1.00 27.30 168 THR B CA 1
ATOM 3059 C C . THR B 1 168 ? 25.625 22.283 133.576 1.00 27.63 168 THR B C 1
ATOM 3060 O O . THR B 1 168 ? 24.610 22.968 133.663 1.00 27.63 168 THR B O 1
ATOM 3064 N N . LEU B 1 169 ? 26.058 21.801 132.417 1.00 28.14 169 LEU B N 1
ATOM 3065 C CA . LEU B 1 169 ? 25.333 22.110 131.192 1.00 29.02 169 LEU B CA 1
ATOM 3066 C C . LEU B 1 169 ? 24.376 21.013 130.720 1.00 29.99 169 LEU B C 1
ATOM 3067 O O . LEU B 1 169 ? 23.188 21.055 131.004 1.00 30.43 169 LEU B O 1
ATOM 3072 N N . THR B 1 170 ? 24.894 20.035 129.992 1.00 31.16 170 THR B N 1
ATOM 3073 C CA . THR B 1 170 ? 24.058 18.958 129.469 1.00 32.43 170 THR B CA 1
ATOM 3074 C C . THR B 1 170 ? 24.635 17.582 129.760 1.00 33.26 170 THR B C 1
ATOM 3075 O O . THR B 1 170 ? 25.827 17.446 130.051 1.00 32.93 170 THR B O 1
ATOM 3079 N N . ASP B 1 171 ? 23.785 16.561 129.673 1.00 34.74 171 ASP B N 1
ATOM 3080 C CA . ASP B 1 171 ? 24.234 15.194 129.902 1.00 36.18 171 ASP B CA 1
ATOM 3081 C C . ASP B 1 171 ? 25.170 14.841 128.760 1.00 36.90 171 ASP B C 1
ATOM 3082 O O . ASP B 1 171 ? 25.001 15.320 127.639 1.00 36.98 171 ASP B O 1
ATOM 3087 N N . TYR B 1 172 ? 26.162 14.009 129.045 1.00 37.91 172 TYR B N 1
ATOM 3088 C CA . TYR B 1 172 ? 27.128 13.609 128.034 1.00 38.92 172 TYR B CA 1
ATOM 3089 C C . TYR B 1 172 ? 27.505 12.142 128.176 1.00 40.17 172 TYR B C 1
ATOM 3090 O O . TYR B 1 172 ? 27.964 11.721 129.236 1.00 40.50 172 TYR B O 1
ATOM 3099 N N . ASP B 1 173 ? 27.313 11.372 127.105 1.00 41.67 173 ASP B N 1
ATOM 3100 C CA . ASP B 1 173 ? 27.661 9.946 127.102 1.00 42.92 173 ASP B CA 1
ATOM 3101 C C . ASP B 1 173 ? 28.620 9.599 125.971 1.00 42.93 173 ASP B C 1
ATOM 3102 O O . ASP B 1 173 ? 28.447 8.590 125.282 1.00 43.36 173 ASP B O 1
ATOM 3107 N N . GLY B 1 174 ? 29.620 10.450 125.779 1.00 42.54 174 GLY B N 1
ATOM 3108 C CA . GLY B 1 174 ? 30.599 10.216 124.741 1.00 41.87 174 GLY B CA 1
ATOM 3109 C C . GLY B 1 174 ? 31.802 9.548 125.365 1.00 41.44 174 GLY B C 1
ATOM 3110 O O . GLY B 1 174 ? 31.955 9.561 126.584 1.00 41.45 174 GLY B O 1
ATOM 3111 N N . SER B 1 175 ? 32.655 8.960 124.535 1.00 41.13 175 SER B N 1
ATOM 3112 C CA . SER B 1 175 ? 33.847 8.274 125.019 1.00 40.50 175 SER B CA 1
ATOM 3113 C C . SER B 1 175 ? 35.000 9.252 125.190 1.00 39.70 175 SER B C 1
ATOM 3114 O O . SER B 1 175 ? 35.860 9.073 126.053 1.00 39.61 175 SER B O 1
ATOM 3117 N N . ASN B 1 176 ? 35.004 10.294 124.365 1.00 38.72 176 ASN B N 1
ATOM 3118 C CA . ASN B 1 176 ? 36.058 11.301 124.398 1.00 37.45 176 ASN B CA 1
ATOM 3119 C C . ASN B 1 176 ? 36.168 12.067 125.709 1.00 36.54 176 ASN B C 1
ATOM 3120 O O . ASN B 1 176 ? 35.203 12.182 126.467 1.00 36.36 176 ASN B O 1
ATOM 3125 N N . ASN B 1 177 ? 37.369 12.581 125.962 1.00 35.55 177 ASN B N 1
ATOM 3126 C CA . ASN B 1 177 ? 37.666 13.369 127.149 1.00 34.56 177 ASN B CA 1
ATOM 3127 C C . ASN B 1 177 ? 38.277 14.678 126.664 1.00 33.66 177 ASN B C 1
ATOM 3128 O O . ASN B 1 177 ? 39.099 14.688 125.745 1.00 33.13 177 ASN B O 1
ATOM 3133 N N . PHE B 1 178 ? 37.875 15.783 127.280 1.00 32.55 178 PHE B N 1
ATOM 3134 C CA . PHE B 1 178 ? 38.380 17.086 126.874 1.00 31.35 178 PHE B CA 1
ATOM 3135 C C . PHE B 1 178 ? 38.277 18.112 127.988 1.00 30.72 178 PHE B C 1
ATOM 3136 O O . PHE B 1 178 ? 37.408 18.023 128.850 1.00 30.57 178 PHE B O 1
ATOM 3144 N N . ASN B 1 179 ? 39.185 19.079 127.958 1.00 29.94 179 ASN B N 1
ATOM 3145 C CA . ASN B 1 179 ? 39.231 20.160 128.931 1.00 29.34 179 ASN B CA 1
ATOM 3146 C C . ASN B 1 179 ? 39.553 21.370 128.057 1.00 28.79 179 ASN B C 1
ATOM 3147 O O . ASN B 1 179 ? 40.717 21.712 127.871 1.00 28.77 179 ASN B O 1
ATOM 3152 N N . PHE B 1 180 ? 38.514 21.986 127.494 1.00 28.19 180 PHE B N 1
ATOM 3153 C CA . PHE B 1 180 ? 38.672 23.142 126.617 1.00 27.48 180 PHE B CA 1
ATOM 3154 C C . PHE B 1 180 ? 38.749 24.450 127.397 1.00 27.32 180 PHE B C 1
ATOM 3155 O O . PHE B 1 180 ? 37.779 24.863 128.026 1.00 27.24 180 PHE B O 1
ATOM 3163 N N . VAL B 1 181 ? 39.902 25.107 127.319 1.00 26.88 181 VAL B N 1
ATOM 3164 C CA . VAL B 1 181 ? 40.137 26.349 128.035 1.00 26.31 181 VAL B CA 1
ATOM 3165 C C . VAL B 1 181 ? 39.816 27.612 127.232 1.00 26.36 181 VAL B C 1
ATOM 3166 O O . VAL B 1 181 ? 40.263 27.778 126.094 1.00 25.71 181 VAL B O 1
ATOM 3170 N N . ILE B 1 182 ? 39.036 28.497 127.846 1.00 26.25 182 ILE B N 1
ATOM 3171 C CA . ILE B 1 182 ? 38.652 29.751 127.219 1.00 26.53 182 ILE B CA 1
ATOM 3172 C C . ILE B 1 182 ? 38.977 30.928 128.139 1.00 26.89 182 ILE B C 1
ATOM 3173 O O . ILE B 1 182 ? 38.776 30.854 129.347 1.00 26.09 182 ILE B O 1
ATOM 3178 N N . ASN B 1 183 ? 39.481 32.008 127.553 1.00 27.41 183 ASN B N 1
ATOM 3179 C CA . ASN B 1 183 ? 39.795 33.207 128.312 1.00 28.37 183 ASN B CA 1
ATOM 3180 C C . ASN B 1 183 ? 38.480 33.976 128.487 1.00 28.49 183 ASN B C 1
ATOM 3181 O O . ASN B 1 183 ? 37.817 34.303 127.506 1.00 28.58 183 ASN B O 1
ATOM 3186 N N . MET B 1 184 ? 38.098 34.262 129.728 1.00 28.71 184 MET B N 1
ATOM 3187 C CA . MET B 1 184 ? 36.842 34.967 129.972 1.00 29.37 184 MET B CA 1
ATOM 3188 C C . MET B 1 184 ? 36.739 36.338 129.306 1.00 29.52 184 MET B C 1
ATOM 3189 O O . MET B 1 184 ? 35.636 36.807 129.013 1.00 29.26 184 MET B O 1
ATOM 3194 N N . ALA B 1 185 ? 37.878 36.989 129.075 1.00 29.72 185 ALA B N 1
ATOM 3195 C CA . ALA B 1 185 ? 37.880 38.301 128.438 1.00 29.72 185 ALA B CA 1
ATOM 3196 C C . ALA B 1 185 ? 37.331 38.229 127.016 1.00 28.92 185 ALA B C 1
ATOM 3197 O O . ALA B 1 185 ? 36.863 39.228 126.480 1.00 28.62 185 ALA B O 1
ATOM 3199 N N . ASN B 1 186 ? 37.384 37.046 126.414 1.00 27.84 186 ASN B N 1
ATOM 3200 C CA . ASN B 1 186 ? 36.908 36.893 125.039 1.00 26.88 186 ASN B CA 1
ATOM 3201 C C . ASN B 1 186 ? 35.440 36.490 124.957 1.00 25.89 186 ASN B C 1
ATOM 3202 O O . ASN B 1 186 ? 34.866 36.438 123.875 1.00 25.73 186 ASN B O 1
ATOM 3207 N N . MET B 1 187 ? 34.831 36.212 126.102 1.00 24.59 187 MET B N 1
ATOM 3208 C CA . MET B 1 187 ? 33.433 35.808 126.154 1.00 23.29 187 MET B CA 1
ATOM 3209 C C . MET B 1 187 ? 32.474 36.994 126.113 1.00 22.54 187 MET B C 1
ATOM 3210 O O . MET B 1 187 ? 31.618 37.126 126.981 1.00 21.94 187 MET B O 1
ATOM 3215 N N . LYS B 1 188 ? 32.608 37.849 125.104 1.00 22.35 188 LYS B N 1
ATOM 3216 C CA . LYS B 1 188 ? 31.734 39.016 124.972 1.00 22.51 188 LYS B CA 1
ATOM 3217 C C . LYS B 1 188 ? 30.430 38.652 124.257 1.00 22.28 188 LYS B C 1
ATOM 3218 O O . LYS B 1 188 ? 30.073 39.236 123.221 1.00 22.11 188 LYS B O 1
ATOM 3224 N N . ILE B 1 189 ? 29.711 37.701 124.846 1.00 21.99 189 ILE B N 1
ATOM 3225 C CA . ILE B 1 189 ? 28.452 37.184 124.305 1.00 22.08 189 ILE B CA 1
ATOM 3226 C C . ILE B 1 189 ? 27.220 37.906 124.847 1.00 21.96 189 ILE B C 1
ATOM 3227 O O . ILE B 1 189 ? 27.057 38.040 126.058 1.00 22.21 189 ILE B O 1
ATOM 3232 N N . GLN B 1 190 ? 26.349 38.360 123.948 1.00 22.13 190 GLN B N 1
ATOM 3233 C CA . GLN B 1 190 ? 25.131 39.059 124.361 1.00 22.40 190 GLN B CA 1
ATOM 3234 C C . GLN B 1 190 ? 24.143 38.062 124.986 1.00 22.46 190 GLN B C 1
ATOM 3235 O O . GLN B 1 190 ? 24.241 36.852 124.763 1.00 22.31 190 GLN B O 1
ATOM 3241 N N . PRO B 1 191 ? 23.175 38.549 125.774 1.00 22.63 191 PRO B N 1
ATOM 3242 C CA . PRO B 1 191 ? 22.249 37.575 126.364 1.00 22.77 191 PRO B CA 1
ATOM 3243 C C . PRO B 1 191 ? 21.392 36.782 125.384 1.00 23.02 191 PRO B C 1
ATOM 3244 O O . PRO B 1 191 ? 20.977 37.286 124.339 1.00 23.45 191 PRO B O 1
ATOM 3248 N N . GLY B 1 192 ? 21.147 35.526 125.736 1.00 23.28 192 GLY B N 1
ATOM 3249 C CA . GLY B 1 192 ? 20.338 34.642 124.915 1.00 23.02 192 GLY B CA 1
ATOM 3250 C C . GLY B 1 192 ? 20.625 33.181 125.219 1.00 23.12 192 GLY B C 1
ATOM 3251 O O . GLY B 1 192 ? 21.364 32.871 126.155 1.00 22.81 192 GLY B O 1
ATOM 3252 N N . ASN B 1 193 ? 20.025 32.290 124.430 1.00 23.43 193 ASN B N 1
ATOM 3253 C CA . ASN B 1 193 ? 20.209 30.845 124.549 1.00 23.52 193 ASN B CA 1
ATOM 3254 C C . ASN B 1 193 ? 21.174 30.428 123.435 1.00 24.11 193 ASN B C 1
ATOM 3255 O O . ASN B 1 193 ? 20.942 30.747 122.265 1.00 24.24 193 ASN B O 1
ATOM 3260 N N . TYR B 1 194 ? 22.240 29.711 123.781 1.00 24.13 194 TYR B N 1
ATOM 3261 C CA . TYR B 1 194 ? 23.198 29.309 122.764 1.00 24.66 194 TYR B CA 1
ATOM 3262 C C . TYR B 1 194 ? 23.523 27.841 122.620 1.00 24.95 194 TYR B C 1
ATOM 3263 O O . TYR B 1 194 ? 23.626 27.102 123.593 1.00 25.17 194 TYR B O 1
ATOM 3272 N N . LYS B 1 195 ? 23.695 27.444 121.369 1.00 25.50 195 LYS B N 1
ATOM 3273 C CA . LYS B 1 195 ? 24.109 26.100 121.020 1.00 26.19 195 LYS B CA 1
ATOM 3274 C C . LYS B 1 195 ? 25.633 26.276 121.080 1.00 25.95 195 LYS B C 1
ATOM 3275 O O . LYS B 1 195 ? 26.173 27.214 120.488 1.00 25.71 195 LYS B O 1
ATOM 3281 N N . VAL B 1 196 ? 26.315 25.409 121.814 1.00 25.94 196 VAL B N 1
ATOM 3282 C CA . VAL B 1 196 ? 27.764 25.505 121.952 1.00 26.14 196 VAL B CA 1
ATOM 3283 C C . VAL B 1 196 ? 28.467 24.388 121.199 1.00 26.57 196 VAL B C 1
ATOM 3284 O O . VAL B 1 196 ? 28.284 23.208 121.511 1.00 27.03 196 VAL B O 1
ATOM 3288 N N . MET B 1 197 ? 29.270 24.760 120.208 1.00 26.77 197 MET B N 1
ATOM 3289 C CA . MET B 1 197 ? 29.997 23.787 119.404 1.00 27.37 197 MET B CA 1
ATOM 3290 C C . MET B 1 197 ? 31.492 23.876 119.681 1.00 27.39 197 MET B C 1
ATOM 3291 O O . MET B 1 197 ? 32.132 24.891 119.394 1.00 27.44 197 MET B O 1
ATOM 3296 N N . LEU B 1 198 ? 32.039 22.804 120.240 1.00 27.04 198 LEU B N 1
ATOM 3297 C CA . LEU B 1 198 ? 33.452 22.737 120.574 1.00 27.51 198 LEU B CA 1
ATOM 3298 C C . LEU B 1 198 ? 34.212 21.924 119.537 1.00 28.01 198 LEU B C 1
ATOM 3299 O O . LEU B 1 198 ? 33.752 20.870 119.093 1.00 27.83 198 LEU B O 1
ATOM 3304 N N . TRP B 1 199 ? 35.388 22.409 119.160 1.00 28.23 199 TRP B N 1
ATOM 3305 C CA . TRP B 1 199 ? 36.179 21.724 118.154 1.00 28.83 199 TRP B CA 1
ATOM 3306 C C . TRP B 1 199 ? 37.662 21.662 118.501 1.00 29.30 199 TRP B C 1
ATOM 3307 O O . TRP B 1 199 ? 38.253 22.627 118.988 1.00 29.34 199 TRP B O 1
ATOM 3318 N N . GLY B 1 200 ? 38.258 20.511 118.239 1.00 29.95 200 GLY B N 1
ATOM 3319 C CA . GLY B 1 200 ? 39.672 20.339 118.505 1.00 31.12 200 GLY B CA 1
ATOM 3320 C C . GLY B 1 200 ? 40.298 19.352 117.538 1.00 31.77 200 GLY B C 1
ATOM 3321 O O . GLY B 1 200 ? 39.741 18.283 117.285 1.00 31.59 200 GLY B O 1
ATOM 3322 N N . ALA B 1 201 ? 41.454 19.720 116.997 1.00 32.36 201 ALA B N 1
ATOM 3323 C CA . ALA B 1 201 ? 42.189 18.873 116.066 1.00 32.98 201 ALA B CA 1
ATOM 3324 C C . ALA B 1 201 ? 43.675 19.170 116.273 1.00 33.47 201 ALA B C 1
ATOM 3325 O O . ALA B 1 201 ? 44.188 20.179 115.785 1.00 33.02 201 ALA B O 1
ATOM 3327 N N . GLY B 1 202 ? 44.362 18.289 116.996 1.00 34.07 202 GLY B N 1
ATOM 3328 C CA . GLY B 1 202 ? 45.770 18.522 117.268 1.00 35.24 202 GLY B CA 1
ATOM 3329 C C . GLY B 1 202 ? 45.838 19.760 118.142 1.00 35.80 202 GLY B C 1
ATOM 3330 O O . GLY B 1 202 ? 45.043 19.902 119.075 1.00 36.12 202 GLY B O 1
ATOM 3331 N N . ASP B 1 203 ? 46.749 20.676 117.839 1.00 36.31 203 ASP B N 1
ATOM 3332 C CA . ASP B 1 203 ? 46.871 21.887 118.639 1.00 36.57 203 ASP B CA 1
ATOM 3333 C C . ASP B 1 203 ? 45.841 22.975 118.334 1.00 36.31 203 ASP B C 1
ATOM 3334 O O . ASP B 1 203 ? 45.756 23.968 119.061 1.00 36.42 203 ASP B O 1
ATOM 3339 N N . LYS B 1 204 ? 45.060 22.801 117.271 1.00 35.66 204 LYS B N 1
ATOM 3340 C CA . LYS B 1 204 ? 44.039 23.789 116.934 1.00 35.01 204 LYS B CA 1
ATOM 3341 C C . LYS B 1 204 ? 42.750 23.491 117.696 1.00 34.22 204 LYS B C 1
ATOM 3342 O O . LYS B 1 204 ? 42.177 22.401 117.590 1.00 34.10 204 LYS B O 1
ATOM 3348 N N . VAL B 1 205 ? 42.308 24.474 118.470 1.00 33.02 205 VAL B N 1
ATOM 3349 C CA . VAL B 1 205 ? 41.108 24.342 119.276 1.00 32.00 205 VAL B CA 1
ATOM 3350 C C . VAL B 1 205 ? 40.301 25.638 119.196 1.00 31.11 205 VAL B C 1
ATOM 3351 O O . VAL B 1 205 ? 40.862 26.735 119.278 1.00 30.77 205 VAL B O 1
ATOM 3355 N N . ALA B 1 206 ? 38.988 25.510 119.021 1.00 29.94 206 ALA B N 1
ATOM 3356 C CA . ALA B 1 206 ? 38.122 26.677 118.912 1.00 28.62 206 ALA B CA 1
ATOM 3357 C C . ALA B 1 206 ? 36.681 26.349 119.283 1.00 28.02 206 ALA B C 1
ATOM 3358 O O . ALA B 1 206 ? 36.250 25.196 119.192 1.00 27.66 206 ALA B O 1
ATOM 3360 N N . ALA B 1 207 ? 35.939 27.374 119.690 1.00 27.07 207 ALA B N 1
ATOM 3361 C CA . ALA B 1 207 ? 34.547 27.200 120.079 1.00 26.59 207 ALA B CA 1
ATOM 3362 C C . ALA B 1 207 ? 33.616 28.113 119.283 1.00 26.36 207 ALA B C 1
ATOM 3363 O O . ALA B 1 207 ? 34.013 29.184 118.819 1.00 26.18 207 ALA B O 1
ATOM 3365 N N . LYS B 1 208 ? 32.375 27.676 119.126 1.00 25.92 208 LYS B N 1
ATOM 3366 C CA . LYS B 1 208 ? 31.383 28.466 118.432 1.00 25.96 208 LYS B CA 1
ATOM 3367 C C . LYS B 1 208 ? 30.107 28.539 119.261 1.00 25.87 208 LYS B C 1
ATOM 3368 O O . LYS B 1 208 ? 29.553 27.511 119.663 1.00 26.22 208 LYS B O 1
ATOM 3374 N N . PHE B 1 209 ? 29.661 29.759 119.541 1.00 25.79 209 PHE B N 1
ATOM 3375 C CA . PHE B 1 209 ? 28.435 29.979 120.305 1.00 25.90 209 PHE B CA 1
ATOM 3376 C C . PHE B 1 209 ? 27.394 30.520 119.326 1.00 26.32 209 PHE B C 1
ATOM 3377 O O .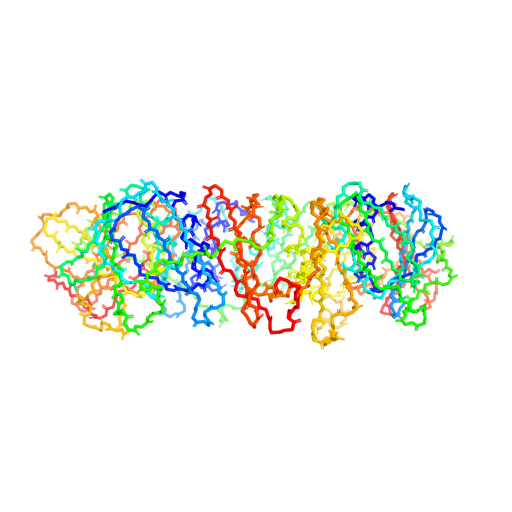 PHE B 1 209 ? 27.546 31.623 118.787 1.00 25.68 209 PHE B O 1
ATOM 3385 N N . GLU B 1 210 ? 26.337 29.741 119.106 1.00 26.97 210 GLU B N 1
ATOM 3386 C CA . GLU B 1 210 ? 25.304 30.115 118.145 1.00 28.17 210 GLU B CA 1
ATOM 3387 C C . GLU B 1 210 ? 23.877 30.263 118.662 1.00 28.56 210 GLU B C 1
ATOM 3388 O O . GLU B 1 210 ? 23.345 29.384 119.344 1.00 28.31 210 GLU B O 1
ATOM 3394 N N . SER B 1 211 ? 23.265 31.391 118.323 1.00 29.29 211 SER B N 1
ATOM 3395 C CA . SER B 1 211 ? 21.887 31.671 118.706 1.00 30.24 211 SER B CA 1
ATOM 3396 C C . SER B 1 211 ? 21.177 32.065 117.421 1.00 31.08 211 SER B C 1
ATOM 3397 O O . SER B 1 211 ? 21.800 32.141 116.353 1.00 31.63 211 SER B O 1
ATOM 3400 N N . SER B 1 212 ? 19.881 32.328 117.514 1.00 31.76 212 SER B N 1
ATOM 3401 C CA . SER B 1 212 ? 19.122 32.724 116.337 1.00 32.55 212 SER B CA 1
ATOM 3402 C C . SER B 1 212 ? 19.390 34.188 116.014 1.00 32.66 212 SER B C 1
ATOM 3403 O O . SER B 1 212 ? 18.982 34.680 114.971 1.00 33.03 212 SER B O 1
ATOM 3406 N N . GLN B 1 213 ? 20.084 34.879 116.915 1.00 32.72 213 GLN B N 1
ATOM 3407 C CA . GLN B 1 213 ? 20.386 36.293 116.727 1.00 32.59 213 GLN B CA 1
ATOM 3408 C C . GLN B 1 213 ? 21.826 36.572 116.293 1.00 31.66 213 GLN B C 1
ATOM 3409 O O . GLN B 1 213 ? 22.065 37.360 115.375 1.00 31.66 213 GLN B O 1
ATOM 3415 N N . VAL B 1 214 ? 22.774 35.924 116.966 1.00 30.33 214 VAL B N 1
ATOM 3416 C CA . VAL B 1 214 ? 24.191 36.122 116.703 1.00 28.96 214 VAL B CA 1
ATOM 3417 C C . VAL B 1 214 ? 25.001 34.835 116.839 1.00 27.99 214 VAL B C 1
ATOM 3418 O O . VAL B 1 214 ? 24.579 33.883 117.497 1.00 27.97 214 VAL B O 1
ATOM 3422 N N . SER B 1 215 ? 26.165 34.816 116.200 1.00 26.54 215 SER B N 1
ATOM 3423 C CA . SER B 1 215 ? 27.074 33.678 116.273 1.00 26.03 215 SER B CA 1
ATOM 3424 C C . SER B 1 215 ? 28.474 34.173 116.599 1.00 25.24 215 SER B C 1
ATOM 3425 O O . SER B 1 215 ? 28.947 35.160 116.028 1.00 24.83 215 SER B O 1
ATOM 3428 N N . TYR B 1 216 ? 29.132 33.488 117.524 1.00 24.60 216 TYR B N 1
ATOM 3429 C CA . TYR B 1 216 ? 30.489 33.854 117.915 1.00 24.03 216 TYR B CA 1
ATOM 3430 C C . TYR B 1 216 ? 31.443 32.685 117.761 1.00 23.61 216 TYR B C 1
ATOM 3431 O O . TYR B 1 216 ? 31.079 31.540 118.043 1.00 23.17 216 TYR B O 1
ATOM 3440 N N . VAL B 1 217 ? 32.666 32.988 117.335 1.00 23.42 217 VAL B N 1
ATOM 3441 C CA . VAL B 1 217 ? 33.718 31.990 117.205 1.00 23.34 217 VAL B CA 1
ATOM 3442 C C . VAL B 1 217 ? 34.814 32.525 118.112 1.00 23.57 217 VAL B C 1
ATOM 3443 O O . VAL B 1 217 ? 35.265 33.657 117.935 1.00 22.79 217 VAL B O 1
ATOM 3447 N N . ILE B 1 218 ? 35.218 31.728 119.099 1.00 23.83 218 ILE B N 1
ATOM 3448 C CA . ILE B 1 218 ? 36.248 32.148 120.043 1.00 24.40 218 ILE B CA 1
ATOM 3449 C C . ILE B 1 218 ? 37.410 31.166 120.048 1.00 24.97 218 ILE B C 1
ATOM 3450 O O . ILE B 1 218 ? 37.203 29.960 120.140 1.00 24.61 218 ILE B O 1
ATOM 3455 N N . ALA B 1 219 ? 38.631 31.680 119.947 1.00 25.56 219 ALA B N 1
ATOM 3456 C CA . ALA B 1 219 ? 39.805 30.815 119.955 1.00 26.52 219 ALA B CA 1
ATOM 3457 C C . ALA B 1 219 ? 40.019 30.344 121.384 1.00 26.97 219 ALA B C 1
ATOM 3458 O O . ALA B 1 219 ? 39.783 31.092 122.329 1.00 27.08 219 ALA B O 1
ATOM 3460 N N . MET B 1 220 ? 40.442 29.096 121.539 1.00 27.71 220 MET B N 1
ATOM 3461 C CA . MET B 1 220 ? 40.679 28.545 122.859 1.00 28.30 220 MET B CA 1
ATOM 3462 C C . MET B 1 220 ? 42.170 28.489 123.130 1.00 28.93 220 MET B C 1
ATOM 3463 O O . MET B 1 220 ? 42.972 28.438 122.200 1.00 29.05 220 MET B O 1
ATOM 3468 N N . GLU B 1 221 ? 42.528 28.513 124.409 1.00 29.44 221 GLU B N 1
ATOM 3469 C CA . GLU B 1 221 ? 43.918 28.523 124.842 1.00 29.92 221 GLU B CA 1
ATOM 3470 C C . GLU B 1 221 ? 44.717 27.240 124.618 1.00 30.04 221 GLU B C 1
ATOM 3471 O O . GLU B 1 221 ? 44.170 26.164 124.384 1.00 30.07 221 GLU B O 1
ATOM 3477 N N . ALA B 1 222 ? 46.033 27.375 124.710 1.00 30.46 222 ALA B N 1
ATOM 3478 C CA . ALA B 1 222 ? 46.950 26.255 124.524 1.00 30.89 222 ALA B CA 1
ATOM 3479 C C . ALA B 1 222 ? 46.886 25.236 125.668 1.00 30.94 222 ALA B C 1
ATOM 3480 O O . ALA B 1 222 ? 47.307 24.099 125.496 1.00 31.27 222 ALA B O 1
ATOM 3482 N N . ASP B 1 223 ? 46.365 25.642 126.826 1.00 31.28 223 ASP B N 1
ATOM 3483 C CA . ASP B 1 223 ? 46.235 24.741 127.979 1.00 31.40 223 ASP B CA 1
ATOM 3484 C C . ASP B 1 223 ? 45.183 23.677 127.687 1.00 30.85 223 ASP B C 1
ATOM 3485 O O . ASP B 1 223 ? 45.077 22.675 128.394 1.00 30.77 223 ASP B O 1
ATOM 3490 N N . SER B 1 224 ? 44.384 23.919 126.659 1.00 30.17 224 SER B N 1
ATOM 3491 C CA . SER B 1 224 ? 43.326 22.993 126.286 1.00 29.88 224 SER B CA 1
ATOM 3492 C C . SER B 1 224 ? 43.874 21.616 125.928 1.00 29.94 224 SER B C 1
ATOM 3493 O O . SER B 1 224 ? 44.968 21.494 125.375 1.00 29.66 224 SER B O 1
ATOM 3496 N N . THR B 1 225 ? 43.101 20.584 126.252 1.00 30.02 225 THR B N 1
ATOM 3497 C CA . THR B 1 225 ? 43.470 19.209 125.926 1.00 30.05 225 THR B CA 1
ATOM 3498 C C . THR B 1 225 ? 42.210 18.473 125.489 1.00 29.95 225 THR B C 1
ATOM 3499 O O . THR B 1 225 ? 41.101 18.797 125.919 1.00 29.68 225 THR B O 1
ATOM 3503 N N . HIS B 1 226 ? 42.383 17.490 124.620 1.00 30.26 226 HIS B N 1
ATOM 3504 C CA . HIS B 1 226 ? 41.258 16.701 124.141 1.00 30.77 226 HIS B CA 1
ATOM 3505 C C . HIS B 1 226 ? 41.870 15.514 123.436 1.00 31.17 226 HIS B C 1
ATOM 3506 O O . HIS B 1 226 ? 43.042 15.551 123.080 1.00 31.14 226 HIS B O 1
ATOM 3513 N N . ASP B 1 227 ? 41.085 14.463 123.236 1.00 32.24 227 ASP B N 1
ATOM 3514 C CA . ASP B 1 227 ? 41.588 13.283 122.547 1.00 33.42 227 ASP B CA 1
ATOM 3515 C C . ASP B 1 227 ? 40.877 13.039 121.217 1.00 33.87 227 ASP B C 1
ATOM 3516 O O . ASP B 1 227 ? 40.816 11.904 120.744 1.00 34.18 227 ASP B O 1
ATOM 3521 N N . PHE B 1 228 ? 40.329 14.098 120.622 1.00 34.16 228 PHE B N 1
ATOM 3522 C CA . PHE B 1 228 ? 39.658 13.965 119.337 1.00 34.56 228 PHE B CA 1
ATOM 3523 C C . PHE B 1 228 ? 40.743 13.858 118.276 1.00 35.16 228 PHE B C 1
ATOM 3524 O O . PHE B 1 228 ? 40.809 14.750 117.403 1.00 36.21 228 PHE B O 1
ATOM 3533 N N . MET C 1 1 ? 10.640 82.891 153.936 1.00 39.53 1 MET C N 1
ATOM 3534 C CA . MET C 1 1 ? 10.571 82.737 152.453 1.00 39.54 1 MET C CA 1
ATOM 3535 C C . MET C 1 1 ? 10.674 81.275 152.008 1.00 39.26 1 MET C C 1
ATOM 3536 O O . MET C 1 1 ? 11.463 80.501 152.561 1.00 39.12 1 MET C O 1
ATOM 3541 N N . LYS C 1 2 ? 9.881 80.908 151.003 1.00 38.49 2 LYS C N 1
ATOM 3542 C CA . LYS C 1 2 ? 9.892 79.554 150.459 1.00 38.21 2 LYS C CA 1
ATOM 3543 C C . LYS C 1 2 ? 10.132 79.572 148.956 1.00 37.63 2 LYS C C 1
ATOM 3544 O O . LYS C 1 2 ? 9.653 80.460 148.258 1.00 37.88 2 LYS C O 1
ATOM 3550 N N . LEU C 1 3 ? 10.879 78.593 148.462 1.00 37.05 3 LEU C N 1
ATOM 3551 C CA . LEU C 1 3 ? 11.161 78.494 147.032 1.00 36.50 3 LEU C CA 1
ATOM 3552 C C . LEU C 1 3 ? 10.595 77.191 146.501 1.00 36.15 3 LEU C C 1
ATOM 3553 O O . LEU C 1 3 ? 10.981 76.112 146.949 1.00 36.13 3 LEU C O 1
ATOM 3558 N N . SER C 1 4 ? 9.670 77.297 145.553 1.00 35.75 4 SER C N 1
ATOM 3559 C CA . SER C 1 4 ? 9.038 76.127 144.953 1.00 35.34 4 SER C CA 1
ATOM 3560 C C . SER C 1 4 ? 10.008 75.403 144.027 1.00 35.30 4 SER C C 1
ATOM 3561 O O . SER C 1 4 ? 11.078 75.926 143.689 1.00 35.12 4 SER C O 1
ATOM 3564 N N . LYS C 1 5 ? 9.615 74.204 143.606 1.00 34.89 5 LYS C N 1
ATOM 3565 C CA . LYS C 1 5 ? 10.431 73.398 142.711 1.00 34.87 5 LYS C CA 1
ATOM 3566 C C . LYS C 1 5 ? 10.791 74.115 141.404 1.00 34.43 5 LYS C C 1
ATOM 3567 O O . LYS C 1 5 ? 11.904 73.973 140.912 1.00 34.53 5 LYS C O 1
ATOM 3573 N N . ASP C 1 6 ? 9.863 74.885 140.843 1.00 34.07 6 ASP C N 1
ATOM 3574 C CA . ASP C 1 6 ? 10.131 75.584 139.587 1.00 33.66 6 ASP C CA 1
ATOM 3575 C C . ASP C 1 6 ? 11.126 76.730 139.718 1.00 32.73 6 ASP C C 1
ATOM 3576 O O . ASP C 1 6 ? 12.011 76.888 138.878 1.00 32.67 6 ASP C O 1
ATOM 3581 N N . THR C 1 7 ? 10.973 77.534 140.762 1.00 31.44 7 THR C N 1
ATOM 3582 C CA . THR C 1 7 ? 11.887 78.635 141.002 1.00 30.11 7 THR C CA 1
ATOM 3583 C C . THR C 1 7 ? 13.279 78.048 141.208 1.00 29.41 7 THR C C 1
ATOM 3584 O O . THR C 1 7 ? 14.255 78.523 140.629 1.00 28.67 7 THR C O 1
ATOM 3588 N N . ILE C 1 8 ? 13.361 77.003 142.031 1.00 28.66 8 ILE C N 1
ATOM 3589 C CA . ILE C 1 8 ? 14.637 76.348 142.301 1.00 28.15 8 ILE C CA 1
ATOM 3590 C C . ILE C 1 8 ? 15.269 75.811 141.016 1.00 27.31 8 ILE C C 1
ATOM 3591 O O . ILE C 1 8 ? 16.480 75.884 140.835 1.00 27.15 8 ILE C O 1
ATOM 3596 N N . ALA C 1 9 ? 14.440 75.284 140.126 1.00 26.50 9 ALA C N 1
ATOM 3597 C CA . ALA C 1 9 ? 14.916 74.745 138.856 1.00 26.13 9 ALA C CA 1
ATOM 3598 C C . ALA C 1 9 ? 15.566 75.855 138.036 1.00 25.73 9 ALA C C 1
ATOM 3599 O O . ALA C 1 9 ? 16.650 75.689 137.466 1.00 25.58 9 ALA C O 1
ATOM 3601 N N . ILE C 1 10 ? 14.885 76.990 137.977 1.00 25.08 10 ILE C N 1
ATOM 3602 C CA . ILE C 1 10 ? 15.379 78.131 137.236 1.00 24.98 10 ILE C CA 1
ATOM 3603 C C . ILE C 1 10 ? 16.674 78.633 137.867 1.00 25.00 10 ILE C C 1
ATOM 3604 O O . ILE C 1 10 ? 17.640 78.932 137.153 1.00 24.92 10 ILE C O 1
ATOM 3609 N N . LEU C 1 11 ? 16.701 78.721 139.197 1.00 24.57 11 LEU C N 1
ATOM 3610 C CA . LEU C 1 11 ? 17.903 79.171 139.899 1.00 24.81 11 LEU C CA 1
ATOM 3611 C C . LEU C 1 11 ? 19.082 78.243 139.617 1.00 24.74 11 LEU C C 1
ATOM 3612 O O . LEU C 1 11 ? 20.226 78.684 139.566 1.00 24.47 11 LEU C O 1
ATOM 3617 N N . LYS C 1 12 ? 18.795 76.956 139.438 1.00 25.45 12 LYS C N 1
ATOM 3618 C CA . LYS C 1 12 ? 19.841 75.976 139.143 1.00 26.14 12 LYS C CA 1
ATOM 3619 C C . LYS C 1 12 ? 20.433 76.308 137.773 1.00 25.48 12 LYS C C 1
ATOM 3620 O O . LYS C 1 12 ? 21.644 76.220 137.562 1.00 25.45 12 LYS C O 1
ATOM 3626 N N . ASN C 1 13 ? 19.572 76.700 136.844 1.00 25.00 13 ASN C N 1
ATOM 3627 C CA . ASN C 1 13 ? 20.036 77.077 135.519 1.00 24.70 13 ASN C CA 1
ATOM 3628 C C . ASN C 1 13 ? 20.939 78.319 135.663 1.00 24.08 13 ASN C C 1
ATOM 3629 O O . ASN C 1 13 ? 22.049 78.364 135.129 1.00 23.87 13 ASN C O 1
ATOM 3634 N N . PHE C 1 14 ? 20.465 79.306 136.417 1.00 23.48 14 PHE C N 1
ATOM 3635 C CA . PHE C 1 14 ? 21.216 80.540 136.654 1.00 23.15 14 PHE C CA 1
ATOM 3636 C C . PHE C 1 14 ? 22.563 80.252 137.301 1.00 23.28 14 PHE C C 1
ATOM 3637 O O . PHE C 1 14 ? 23.559 80.911 137.000 1.00 23.04 14 PHE C O 1
ATOM 3645 N N . ALA C 1 15 ? 22.589 79.272 138.198 1.00 23.46 15 ALA C N 1
ATOM 3646 C CA . ALA C 1 15 ? 23.825 78.898 138.880 1.00 24.17 15 ALA C CA 1
ATOM 3647 C C . ALA C 1 15 ? 24.868 78.387 137.888 1.00 24.46 15 ALA C C 1
ATOM 3648 O O . ALA C 1 15 ? 26.058 78.570 138.109 1.00 25.12 15 ALA C O 1
ATOM 3650 N N . SER C 1 16 ? 24.431 77.764 136.794 1.00 24.81 16 SER C N 1
ATOM 3651 C CA . SER C 1 16 ? 25.380 77.253 135.798 1.00 25.24 16 SER C CA 1
ATOM 3652 C C . SER C 1 16 ? 25.981 78.384 134.953 1.00 25.53 16 SER C C 1
ATOM 3653 O O . SER C 1 16 ? 27.031 78.211 134.329 1.00 25.88 16 SER C O 1
ATOM 3656 N N . ILE C 1 17 ? 25.308 79.533 134.935 1.00 25.35 17 ILE C N 1
ATOM 3657 C CA . ILE C 1 17 ? 25.768 80.692 134.172 1.00 25.46 17 ILE C CA 1
ATOM 3658 C C . ILE C 1 17 ? 26.758 81.509 134.996 1.00 25.54 17 ILE C C 1
ATOM 3659 O O . ILE C 1 17 ? 27.742 82.039 134.470 1.00 25.86 17 ILE C O 1
ATOM 3664 N N . ASN C 1 18 ? 26.486 81.607 136.290 1.00 25.53 18 ASN C N 1
ATOM 3665 C CA . ASN C 1 18 ? 27.335 82.345 137.220 1.00 25.76 18 ASN C CA 1
ATOM 3666 C C . ASN C 1 18 ? 27.202 81.615 138.548 1.00 26.04 18 ASN C C 1
ATOM 3667 O O . ASN C 1 18 ? 26.090 81.458 139.069 1.00 26.02 18 ASN C O 1
ATOM 3672 N N . SER C 1 19 ? 28.324 81.163 139.093 1.00 25.94 19 SER C N 1
ATOM 3673 C CA . SER C 1 19 ? 28.308 80.430 140.352 1.00 26.22 19 SER C CA 1
ATOM 3674 C C . SER C 1 19 ? 27.696 81.235 141.493 1.00 26.32 19 SER C C 1
ATOM 3675 O O . SER C 1 19 ? 27.281 80.667 142.496 1.00 26.99 19 SER C O 1
ATOM 3678 N N . GLY C 1 20 ? 27.651 82.556 141.349 1.00 26.40 20 GLY C N 1
ATOM 3679 C CA . GLY C 1 20 ? 27.073 83.386 142.391 1.00 26.11 20 GLY C CA 1
ATOM 3680 C C . GLY C 1 20 ? 25.863 84.164 141.893 1.00 26.33 20 GLY C C 1
ATOM 3681 O O . GLY C 1 20 ? 25.590 84.205 140.689 1.00 26.24 20 GLY C O 1
ATOM 3682 N N . ILE C 1 21 ? 25.127 84.782 142.812 1.00 26.23 21 ILE C N 1
ATOM 3683 C CA . ILE C 1 21 ? 23.951 85.555 142.426 1.00 26.35 21 ILE C CA 1
ATOM 3684 C C . ILE C 1 21 ? 23.515 86.495 143.543 1.00 26.68 21 ILE C C 1
ATOM 3685 O O . ILE C 1 21 ? 23.813 86.265 144.723 1.00 26.46 21 ILE C O 1
ATOM 3690 N N . LEU C 1 22 ? 22.831 87.568 143.157 1.00 26.89 22 LEU C N 1
ATOM 3691 C CA . LEU C 1 22 ? 22.308 88.538 144.111 1.00 27.20 22 LEU C CA 1
ATOM 3692 C C . LEU C 1 22 ? 20.793 88.427 144.037 1.00 27.56 22 LEU C C 1
ATOM 3693 O O . LEU C 1 22 ? 20.207 88.575 142.965 1.00 27.49 22 LEU C O 1
ATOM 3698 N N . LEU C 1 23 ? 20.164 88.138 145.170 1.00 27.91 23 LEU C N 1
ATOM 3699 C CA . LEU C 1 23 ? 18.713 88.031 145.231 1.00 28.49 23 LEU C CA 1
ATOM 3700 C C . LEU C 1 23 ? 18.178 89.297 145.867 1.00 28.99 23 LEU C C 1
ATOM 3701 O O . LEU C 1 23 ? 18.685 89.740 146.892 1.00 28.87 23 LEU C O 1
ATOM 3706 N N . SER C 1 24 ? 17.156 89.886 145.258 1.00 29.87 24 SER C N 1
ATOM 3707 C CA . SER C 1 24 ? 16.566 91.095 145.811 1.00 30.61 24 SER C CA 1
ATOM 3708 C C . SER C 1 24 ? 15.065 90.934 145.996 1.00 30.85 24 SER C C 1
ATOM 3709 O O . SER C 1 24 ? 14.418 90.176 145.274 1.00 31.20 24 SER C O 1
ATOM 3712 N N . GLN C 1 25 ? 14.523 91.642 146.980 1.00 31.50 25 GLN C N 1
ATOM 3713 C CA . GLN C 1 25 ? 13.099 91.585 147.297 1.00 31.70 25 GLN C CA 1
ATOM 3714 C C . GLN C 1 25 ? 12.234 91.754 146.064 1.00 31.39 25 GLN C C 1
ATOM 3715 O O . GLN C 1 25 ? 12.457 92.654 145.254 1.00 31.35 25 GLN C O 1
ATOM 3721 N N . GLY C 1 26 ? 11.241 90.879 145.936 1.00 30.77 26 GLY C N 1
ATOM 3722 C CA . GLY C 1 26 ? 10.335 90.929 144.802 1.00 30.17 26 GLY C CA 1
ATOM 3723 C C . GLY C 1 26 ? 10.056 89.545 144.247 1.00 29.78 26 GLY C C 1
ATOM 3724 O O . GLY C 1 26 ? 10.314 88.536 144.907 1.00 29.59 26 GLY C O 1
ATOM 3725 N N . LYS C 1 27 ? 9.516 89.497 143.033 1.00 28.30 27 LYS C N 1
ATOM 3726 C CA . LYS C 1 27 ? 9.215 88.234 142.378 1.00 27.99 27 LYS C CA 1
ATOM 3727 C C . LYS C 1 27 ? 9.939 88.221 141.036 1.00 27.42 27 LYS C C 1
ATOM 3728 O O . LYS C 1 27 ? 9.382 87.805 140.016 1.00 26.95 27 LYS C O 1
ATOM 3734 N N . PHE C 1 28 ? 11.190 88.670 141.058 1.00 27.81 28 PHE C N 1
ATOM 3735 C CA . PHE C 1 28 ? 12.025 88.754 139.859 1.00 27.13 28 PHE C CA 1
ATOM 3736 C C . PHE C 1 28 ? 13.479 88.366 140.162 1.00 26.86 28 PHE C C 1
ATOM 3737 O O . PHE C 1 28 ? 14.039 88.769 141.178 1.00 27.05 28 PHE C O 1
ATOM 3745 N N . ILE C 1 29 ? 14.084 87.584 139.276 1.00 26.14 29 ILE C N 1
ATOM 3746 C CA . ILE C 1 29 ? 15.479 87.177 139.445 1.00 25.67 29 ILE C CA 1
ATOM 3747 C C . ILE C 1 29 ? 16.228 87.315 138.114 1.00 25.32 29 ILE C C 1
ATOM 3748 O O . ILE C 1 29 ? 15.642 87.145 137.048 1.00 24.93 29 ILE C O 1
ATOM 3753 N N . MET C 1 30 ? 17.516 87.639 138.189 1.00 25.10 30 MET C N 1
ATOM 3754 C CA . MET C 1 30 ? 18.350 87.802 137.003 1.00 24.87 30 MET C CA 1
ATOM 3755 C C . MET C 1 30 ? 19.808 87.567 137.372 1.00 24.75 30 MET C C 1
ATOM 3756 O O . MET C 1 30 ? 20.194 87.683 138.536 1.00 24.30 30 MET C O 1
ATOM 3761 N N . THR C 1 31 ? 20.614 87.235 136.373 1.00 24.84 31 THR C N 1
ATOM 3762 C CA . THR C 1 31 ? 22.035 86.987 136.583 1.00 24.94 31 THR C CA 1
ATOM 3763 C C . THR C 1 31 ? 22.781 87.231 135.276 1.00 25.38 31 THR C C 1
ATOM 3764 O O . THR C 1 31 ? 22.165 87.495 134.247 1.00 25.04 31 THR C O 1
ATOM 3768 N N . ARG C 1 32 ? 24.105 87.158 135.325 1.00 25.99 32 ARG C N 1
ATOM 3769 C CA . ARG C 1 32 ? 24.915 87.329 134.124 1.00 27.15 32 ARG C CA 1
ATOM 3770 C C . ARG C 1 32 ? 26.257 86.627 134.305 1.00 27.23 32 ARG C C 1
ATOM 3771 O O . ARG C 1 32 ? 26.770 86.536 135.419 1.00 27.32 32 ARG C O 1
ATOM 3779 N N . ALA C 1 33 ? 26.813 86.113 133.214 1.00 27.37 33 ALA C N 1
ATOM 3780 C CA . ALA C 1 33 ? 28.095 85.431 133.280 1.00 27.99 33 ALA C CA 1
ATOM 3781 C C . ALA C 1 33 ? 29.159 86.428 133.729 1.00 28.41 33 ALA C C 1
ATOM 3782 O O . ALA C 1 33 ? 29.033 87.630 133.498 1.00 28.40 33 ALA C O 1
ATOM 3784 N N . VAL C 1 34 ? 30.201 85.930 134.379 1.00 28.91 34 VAL C N 1
ATOM 3785 C CA . VAL C 1 34 ? 31.270 86.802 134.829 1.00 29.41 34 VAL C CA 1
ATOM 3786 C C . VAL C 1 34 ? 31.928 87.488 133.624 1.00 29.67 34 VAL C C 1
ATOM 3787 O O . VAL C 1 34 ? 32.295 88.659 133.697 1.00 29.70 34 VAL C O 1
ATOM 3791 N N . ASN C 1 35 ? 32.052 86.776 132.507 1.00 30.18 35 ASN C N 1
ATOM 3792 C CA . ASN C 1 35 ? 32.664 87.365 131.313 1.00 30.49 35 ASN C CA 1
ATOM 3793 C C . ASN C 1 35 ? 31.637 88.113 130.475 1.00 30.44 35 ASN C C 1
ATOM 3794 O O . ASN C 1 35 ? 31.935 88.550 129.361 1.00 30.82 35 ASN C O 1
ATOM 3799 N N . GLY C 1 36 ? 30.427 88.245 131.011 1.00 30.30 36 GLY C N 1
ATOM 3800 C CA . GLY C 1 36 ? 29.365 88.966 130.328 1.00 29.96 36 GLY C CA 1
ATOM 3801 C C . GLY C 1 36 ? 28.765 88.370 129.066 1.00 30.05 36 GLY C C 1
ATOM 3802 O O . GLY C 1 36 ? 27.976 89.035 128.400 1.00 30.33 36 GLY C O 1
ATOM 3803 N N . THR C 1 37 ? 29.101 87.124 128.742 1.00 29.78 37 THR C N 1
ATOM 3804 C CA . THR C 1 37 ? 28.587 86.484 127.532 1.00 29.37 37 THR C CA 1
ATOM 3805 C C . THR C 1 37 ? 27.095 86.119 127.542 1.00 29.22 37 THR C C 1
ATOM 3806 O O . THR C 1 37 ? 26.404 86.284 126.526 1.00 29.05 37 THR C O 1
ATOM 3810 N N . THR C 1 38 ? 26.601 85.627 128.679 1.00 28.49 38 THR C N 1
ATOM 3811 C CA . THR C 1 38 ? 25.201 85.228 128.796 1.00 27.84 38 THR C CA 1
ATOM 3812 C C . THR C 1 38 ? 24.460 85.920 129.945 1.00 27.60 38 THR C C 1
ATOM 3813 O O . THR C 1 38 ? 24.950 85.978 131.076 1.00 27.60 38 THR C O 1
ATOM 3817 N N . TYR C 1 39 ? 23.275 86.433 129.638 1.00 26.87 39 TYR C N 1
ATOM 3818 C CA . TYR C 1 39 ? 22.413 87.088 130.617 1.00 26.40 39 TYR C CA 1
ATOM 3819 C C . TYR C 1 39 ? 21.073 86.342 130.682 1.00 26.07 39 TYR C C 1
ATOM 3820 O O . TYR C 1 39 ? 20.563 85.868 129.669 1.00 25.93 39 TYR C O 1
ATOM 3829 N N . ALA C 1 40 ? 20.499 86.246 131.874 1.00 25.61 40 ALA C N 1
ATOM 3830 C CA . ALA C 1 40 ? 19.215 85.567 132.033 1.00 25.51 40 ALA C CA 1
ATOM 3831 C C . ALA C 1 40 ? 18.392 86.227 133.129 1.00 25.24 40 ALA C C 1
ATOM 3832 O O . ALA C 1 40 ? 18.942 86.757 134.098 1.00 25.34 40 ALA C O 1
ATOM 3834 N N . GLU C 1 41 ? 17.075 86.199 132.956 1.00 25.33 41 GLU C N 1
ATOM 3835 C CA . GLU C 1 41 ? 16.137 86.779 133.914 1.00 25.30 41 GLU C CA 1
ATOM 3836 C C . GLU C 1 41 ? 14.812 86.032 133.846 1.00 25.74 41 GLU C C 1
ATOM 3837 O O . GLU C 1 41 ? 14.516 85.345 132.860 1.00 25.41 41 GLU C O 1
ATOM 3843 N N . ALA C 1 42 ? 14.007 86.186 134.891 1.00 25.91 42 ALA C N 1
ATOM 3844 C CA . ALA C 1 42 ? 12.716 85.521 134.955 1.00 26.28 42 ALA C CA 1
ATOM 3845 C C . ALA C 1 42 ? 11.870 86.079 136.079 1.00 26.61 42 ALA C C 1
ATOM 3846 O O . ALA C 1 42 ? 12.399 86.540 137.090 1.00 26.16 42 ALA C O 1
ATOM 3848 N N . ASN C 1 43 ? 10.556 86.047 135.876 1.00 27.31 43 ASN C N 1
ATOM 3849 C CA . ASN C 1 43 ? 9.594 86.481 136.885 1.00 28.20 43 ASN C CA 1
ATOM 3850 C C . ASN C 1 43 ? 9.199 85.175 137.542 1.00 28.13 43 ASN C C 1
ATOM 3851 O O . ASN C 1 43 ? 8.950 84.191 136.856 1.00 28.42 43 ASN C O 1
ATOM 3856 N N . ILE C 1 44 ? 9.160 85.151 138.866 1.00 28.64 44 ILE C N 1
ATOM 3857 C CA . ILE C 1 44 ? 8.805 83.933 139.586 1.00 28.76 44 ILE C CA 1
ATOM 3858 C C . ILE C 1 44 ? 7.559 84.133 140.450 1.00 29.50 44 ILE C C 1
ATOM 3859 O O . ILE C 1 44 ? 7.177 85.270 140.747 1.00 29.55 44 ILE C O 1
ATOM 3864 N N . SER C 1 45 ? 6.929 83.029 140.844 1.00 30.10 45 SER C N 1
ATOM 3865 C CA . SER C 1 45 ? 5.725 83.080 141.665 1.00 31.19 45 SER C CA 1
ATOM 3866 C C . SER C 1 45 ? 6.016 83.205 143.164 1.00 31.89 45 SER C C 1
ATOM 3867 O O . SER C 1 45 ? 5.123 83.530 143.947 1.00 32.19 45 SER C O 1
ATOM 3870 N N . ASP C 1 46 ? 7.259 82.950 143.566 1.00 32.45 46 ASP C N 1
ATOM 3871 C CA . ASP C 1 46 ? 7.632 83.059 144.977 1.00 32.92 46 ASP C CA 1
ATOM 3872 C C . ASP C 1 46 ? 8.159 84.459 145.289 1.00 33.29 46 ASP C C 1
ATOM 3873 O O . ASP C 1 46 ? 8.894 85.046 144.496 1.00 33.18 46 ASP C O 1
ATOM 3878 N N . GLU C 1 47 ? 7.787 84.986 146.452 1.00 33.62 47 GLU C N 1
ATOM 3879 C CA . GLU C 1 47 ? 8.222 86.313 146.882 1.00 34.13 47 GLU C CA 1
ATOM 3880 C C . GLU C 1 47 ? 9.514 86.203 147.693 1.00 34.05 47 GLU C C 1
ATOM 3881 O O . GLU C 1 47 ? 9.559 85.482 148.691 1.00 34.25 47 GLU C O 1
ATOM 3887 N N . ILE C 1 48 ? 10.558 86.904 147.256 1.00 33.55 48 ILE C N 1
ATOM 3888 C CA . ILE C 1 48 ? 11.839 86.937 147.961 1.00 33.40 48 ILE C CA 1
ATOM 3889 C C . ILE C 1 48 ? 11.638 88.049 148.993 1.00 33.72 48 ILE C C 1
ATOM 3890 O O . ILE C 1 48 ? 11.355 89.188 148.628 1.00 33.56 48 ILE C O 1
ATOM 3895 N N . ASP C 1 49 ? 11.778 87.712 150.273 1.00 34.42 49 ASP C N 1
ATOM 3896 C CA . ASP C 1 49 ? 11.551 88.660 151.367 1.00 35.01 49 ASP C CA 1
ATOM 3897 C C . ASP C 1 49 ? 12.694 89.572 151.763 1.00 35.18 49 ASP C C 1
ATOM 3898 O O . ASP C 1 49 ? 12.483 90.549 152.479 1.00 35.29 49 ASP C O 1
ATOM 3903 N N . PHE C 1 50 ? 13.904 89.248 151.335 1.00 35.32 50 PHE C N 1
ATOM 3904 C CA . PHE C 1 50 ? 15.045 90.070 151.699 1.00 35.54 50 PHE C CA 1
ATOM 3905 C C . PHE C 1 50 ? 16.185 89.958 150.699 1.00 35.27 50 PHE C C 1
ATOM 3906 O O . PHE C 1 50 ? 16.276 88.987 149.949 1.00 35.21 50 PHE C O 1
ATOM 3914 N N . ASP C 1 51 ? 17.046 90.970 150.698 1.00 35.04 51 ASP C N 1
ATOM 3915 C CA . ASP C 1 51 ? 18.193 91.017 149.806 1.00 34.83 51 ASP C CA 1
ATOM 3916 C C . ASP C 1 51 ? 19.322 90.196 150.393 1.00 34.34 51 ASP C C 1
ATOM 3917 O O . ASP C 1 51 ? 19.626 90.302 151.581 1.00 34.58 51 ASP C O 1
ATOM 3922 N N . VAL C 1 52 ? 19.946 89.379 149.557 1.00 33.58 52 VAL C N 1
ATOM 3923 C CA . VAL C 1 52 ? 21.051 88.548 149.997 1.00 32.60 52 VAL C CA 1
ATOM 3924 C C . VAL C 1 52 ? 21.818 88.028 148.795 1.00 32.13 52 VAL C C 1
ATOM 3925 O O . VAL C 1 52 ? 21.229 87.696 147.758 1.00 31.68 52 VAL C O 1
ATOM 3929 N N . ALA C 1 53 ? 23.136 87.971 148.943 1.00 31.49 53 ALA C N 1
ATOM 3930 C CA . ALA C 1 53 ? 24.017 87.475 147.897 1.00 31.31 53 ALA C CA 1
ATOM 3931 C C . ALA C 1 53 ? 24.499 86.080 148.287 1.00 30.98 53 ALA C C 1
ATOM 3932 O O . ALA C 1 53 ? 24.830 85.828 149.446 1.00 30.79 53 ALA C O 1
ATOM 3934 N N . LEU C 1 54 ? 24.517 85.173 147.321 1.00 30.85 54 LEU C N 1
ATOM 3935 C CA . LEU C 1 54 ? 24.970 83.811 147.567 1.00 31.00 54 LEU C CA 1
ATOM 3936 C C . LEU C 1 54 ? 26.235 83.587 146.742 1.00 31.09 54 LEU C C 1
ATOM 3937 O O . LEU C 1 54 ? 26.238 83.768 145.527 1.00 30.51 54 LEU C O 1
ATOM 3942 N N . TYR C 1 55 ? 27.313 83.206 147.413 1.00 31.53 55 TYR C N 1
ATOM 3943 C CA . TYR C 1 55 ? 28.589 82.978 146.749 1.00 31.68 55 TYR C CA 1
ATOM 3944 C C . TYR C 1 55 ? 28.580 81.692 145.932 1.00 31.70 55 TYR C C 1
ATOM 3945 O O . TYR C 1 55 ? 29.179 81.624 144.858 1.00 31.81 55 TYR C O 1
ATOM 3954 N N . ASP C 1 56 ? 27.901 80.674 146.447 1.00 31.21 56 ASP C N 1
ATOM 3955 C CA . ASP C 1 56 ? 27.832 79.391 145.766 1.00 31.00 56 ASP C CA 1
ATOM 3956 C C . ASP C 1 56 ? 26.378 78.953 145.683 1.00 30.77 56 ASP C C 1
ATOM 3957 O O . ASP C 1 56 ? 25.924 78.112 146.461 1.00 30.83 56 ASP C O 1
ATOM 3962 N N . LEU C 1 57 ? 25.655 79.532 144.730 1.00 30.42 57 LEU C N 1
ATOM 3963 C CA . LEU C 1 57 ? 24.239 79.246 144.522 1.00 30.30 57 LEU C CA 1
ATOM 3964 C C . LEU C 1 57 ? 23.911 77.761 144.365 1.00 30.69 57 LEU C C 1
ATOM 3965 O O . LEU C 1 57 ? 22.968 77.255 144.977 1.00 30.89 57 LEU C O 1
ATOM 3970 N N . ASN C 1 58 ? 24.694 77.058 143.558 1.00 31.00 58 ASN C N 1
ATOM 3971 C CA . ASN C 1 58 ? 24.443 75.647 143.324 1.00 31.37 58 ASN C CA 1
ATOM 3972 C C . ASN C 1 58 ? 24.419 74.794 144.594 1.00 31.10 58 ASN C C 1
ATOM 3973 O O . ASN C 1 58 ? 23.488 74.018 144.811 1.00 30.78 58 ASN C O 1
ATOM 3978 N N . SER C 1 59 ? 25.445 74.921 145.425 1.00 30.86 59 SER C N 1
ATOM 3979 C CA . SER C 1 59 ? 25.493 74.156 146.663 1.00 30.63 59 SER C CA 1
ATOM 3980 C C . SER C 1 59 ? 24.337 74.582 147.574 1.00 30.18 59 SER C C 1
ATOM 3981 O O . SER C 1 59 ? 23.743 73.750 148.257 1.00 29.91 59 SER C O 1
ATOM 3984 N N . PHE C 1 60 ? 24.015 75.875 147.584 1.00 29.79 60 PHE C N 1
ATOM 3985 C CA . PHE C 1 60 ? 22.904 76.351 148.404 1.00 29.28 60 PHE C CA 1
ATOM 3986 C C . PHE C 1 60 ? 21.608 75.656 147.993 1.00 28.98 60 PHE C C 1
ATOM 3987 O O . PHE C 1 60 ? 20.854 75.184 148.835 1.00 28.46 60 PHE C O 1
ATOM 3995 N N . LEU C 1 61 ? 21.354 75.601 146.692 1.00 29.32 61 LEU C N 1
ATOM 3996 C CA . LEU C 1 61 ? 20.144 74.968 146.175 1.00 29.86 61 LEU C CA 1
ATOM 3997 C C . LEU C 1 61 ? 20.071 73.485 146.530 1.00 30.47 61 LEU C C 1
ATOM 3998 O O . LEU C 1 61 ? 19.025 72.993 146.949 1.00 30.28 61 LEU C O 1
ATOM 4003 N N . SER C 1 62 ? 21.181 72.773 146.367 1.00 31.28 62 SER C N 1
ATOM 4004 C CA . SER C 1 62 ? 21.197 71.350 146.680 1.00 32.61 62 SER C CA 1
ATOM 4005 C C . SER C 1 62 ? 20.828 71.130 148.149 1.00 32.93 62 SER C C 1
ATOM 4006 O O . SER C 1 62 ? 20.169 70.151 148.497 1.00 33.13 62 SER C O 1
ATOM 4009 N N . ILE C 1 63 ? 21.246 72.054 149.005 1.00 33.66 63 ILE C N 1
ATOM 4010 C CA . ILE C 1 63 ? 20.932 71.973 150.426 1.00 34.42 63 ILE C CA 1
ATOM 4011 C C . ILE C 1 63 ? 19.426 72.109 150.651 1.00 35.07 63 ILE C C 1
ATOM 4012 O O . ILE C 1 63 ? 18.857 71.445 151.522 1.00 35.11 63 ILE C O 1
ATOM 4017 N N . LEU C 1 64 ? 18.784 72.960 149.855 1.00 35.52 64 LEU C N 1
ATOM 4018 C CA . LEU C 1 64 ? 17.347 73.181 149.969 1.00 36.15 64 LEU C CA 1
ATOM 4019 C C . LEU C 1 64 ? 16.543 71.925 149.692 1.00 36.80 64 LEU C C 1
ATOM 4020 O O . LEU C 1 64 ? 15.425 71.771 150.181 1.00 36.64 64 LEU C O 1
ATOM 4025 N N . SER C 1 65 ? 17.107 71.029 148.894 1.00 37.61 65 SER C N 1
ATOM 4026 C CA . SER C 1 65 ? 16.416 69.794 148.554 1.00 38.58 65 SER C CA 1
ATOM 4027 C C . SER C 1 65 ? 16.337 68.830 149.731 1.00 38.76 65 SER C C 1
ATOM 4028 O O . SER C 1 65 ? 15.640 67.814 149.667 1.00 38.89 65 SER C O 1
ATOM 4031 N N . LEU C 1 66 ? 17.035 69.162 150.811 1.00 38.90 66 LEU C N 1
ATOM 4032 C CA . LEU C 1 66 ? 17.069 68.298 151.982 1.00 39.10 66 LEU C CA 1
ATOM 4033 C C . LEU C 1 66 ? 16.190 68.767 153.144 1.00 39.43 66 LEU C C 1
ATOM 4034 O O . LEU C 1 66 ? 16.030 68.047 154.132 1.00 39.27 66 LEU C O 1
ATOM 4039 N N . VAL C 1 67 ? 15.622 69.964 153.033 1.00 39.95 67 VAL C N 1
ATOM 4040 C CA . VAL C 1 67 ? 14.764 70.486 154.087 1.00 40.56 67 VAL C CA 1
ATOM 4041 C C . VAL C 1 67 ? 13.311 70.094 153.812 1.00 41.23 67 VAL C C 1
ATOM 4042 O O . VAL C 1 67 ? 12.989 69.635 152.718 1.00 41.11 67 VAL C O 1
ATOM 4046 N N . SER C 1 68 ? 12.439 70.266 154.805 1.00 42.26 68 SER C N 1
ATOM 4047 C CA . SER C 1 68 ? 11.022 69.905 154.664 1.00 43.30 68 SER C CA 1
ATOM 4048 C C . SER C 1 68 ? 10.163 70.975 153.986 1.00 43.82 68 SER C C 1
ATOM 4049 O O . SER C 1 68 ? 10.633 72.080 153.709 1.00 44.16 68 SER C O 1
ATOM 4052 N N . ASP C 1 69 ? 8.903 70.636 153.716 1.00 44.32 69 ASP C N 1
ATOM 4053 C CA . ASP C 1 69 ? 7.973 71.575 153.086 1.00 44.68 69 ASP C CA 1
ATOM 4054 C C . ASP C 1 69 ? 7.641 72.686 154.072 1.00 44.56 69 ASP C C 1
ATOM 4055 O O . ASP C 1 69 ? 7.198 73.766 153.681 1.00 44.62 69 ASP C O 1
ATOM 4060 N N . ASP C 1 70 ? 7.852 72.402 155.356 1.00 44.51 70 ASP C N 1
ATOM 4061 C CA . ASP C 1 70 ? 7.589 73.362 156.422 1.00 44.29 70 ASP C CA 1
ATOM 4062 C C . ASP C 1 70 ? 8.770 74.293 156.659 1.00 43.78 70 ASP C C 1
ATOM 4063 O O . ASP C 1 70 ? 8.645 75.284 157.376 1.00 43.74 70 ASP C O 1
ATOM 4068 N N . ALA C 1 71 ? 9.914 73.971 156.065 1.00 42.91 71 ALA C N 1
ATOM 4069 C CA . ALA C 1 71 ? 11.112 74.787 156.225 1.00 42.40 71 ALA C CA 1
ATOM 4070 C C . ALA C 1 71 ? 10.846 76.187 155.680 1.00 41.85 71 ALA C C 1
ATOM 4071 O O . ALA C 1 71 ? 10.060 76.359 154.753 1.00 41.70 71 ALA C O 1
ATOM 4073 N N . GLU C 1 72 ? 11.513 77.178 156.259 1.00 41.40 72 GLU C N 1
ATOM 4074 C CA . GLU C 1 72 ? 11.337 78.568 155.866 1.00 41.02 72 GLU C CA 1
ATOM 4075 C C . GLU C 1 72 ? 12.706 79.261 155.831 1.00 40.45 72 GLU C C 1
ATOM 4076 O O . GLU C 1 72 ? 13.450 79.217 156.813 1.00 40.12 72 GLU C O 1
ATOM 4082 N N . ILE C 1 73 ? 13.036 79.888 154.703 1.00 39.91 73 ILE C N 1
ATOM 4083 C CA . ILE C 1 73 ? 14.314 80.589 154.548 1.00 39.53 73 ILE C CA 1
ATOM 4084 C C . ILE C 1 73 ? 14.228 82.002 155.106 1.00 39.85 73 ILE C C 1
ATOM 4085 O O . ILE C 1 73 ? 13.337 82.763 154.728 1.00 39.66 73 ILE C O 1
ATOM 4090 N N . SER C 1 74 ? 15.162 82.362 155.985 1.00 39.99 74 SER C N 1
ATOM 4091 C CA . SER C 1 74 ? 15.171 83.702 156.565 1.00 40.65 74 SER C CA 1
ATOM 4092 C C . SER C 1 74 ? 16.557 84.237 156.934 1.00 41.12 74 SER C C 1
ATOM 4093 O O . SER C 1 74 ? 17.543 83.499 156.990 1.00 40.90 74 SER C O 1
ATOM 4096 N N . MET C 1 75 ? 16.611 85.540 157.182 1.00 41.77 75 MET C N 1
ATOM 4097 C CA . MET C 1 75 ? 17.843 86.218 157.560 1.00 42.67 75 MET C CA 1
ATOM 4098 C C . MET C 1 75 ? 18.110 85.933 159.033 1.00 42.69 75 MET C C 1
ATOM 4099 O O . MET C 1 75 ? 17.285 86.251 159.882 1.00 42.47 75 MET C O 1
ATOM 4104 N N . HIS C 1 76 ? 19.249 85.329 159.346 1.00 42.89 76 HIS C N 1
ATOM 4105 C CA . HIS C 1 76 ? 19.548 85.027 160.738 1.00 43.46 76 HIS C CA 1
ATOM 4106 C C . HIS C 1 76 ? 20.182 86.215 161.448 1.00 43.39 76 HIS C C 1
ATOM 4107 O O . HIS C 1 76 ? 20.817 87.060 160.822 1.00 43.20 76 HIS C O 1
ATOM 4114 N N . THR C 1 77 ? 20.004 86.265 162.763 1.00 43.46 77 THR C N 1
ATOM 4115 C CA . THR C 1 77 ? 20.532 87.355 163.578 1.00 43.50 77 THR C CA 1
ATOM 4116 C C . THR C 1 77 ? 22.001 87.710 163.329 1.00 43.25 77 THR C C 1
ATOM 4117 O O . THR C 1 77 ? 22.409 88.846 163.568 1.00 43.01 77 THR C O 1
ATOM 4121 N N . ASP C 1 78 ? 22.795 86.758 162.840 1.00 43.21 78 ASP C N 1
ATOM 4122 C CA . ASP C 1 78 ? 24.205 87.043 162.577 1.00 42.90 78 ASP C CA 1
ATOM 4123 C C . ASP C 1 78 ? 24.450 87.627 161.185 1.00 42.69 78 ASP C C 1
ATOM 4124 O O . ASP C 1 78 ? 25.596 87.842 160.789 1.00 42.79 78 ASP C O 1
ATOM 4129 N N . GLY C 1 79 ? 23.377 87.890 160.445 1.00 42.25 79 GLY C N 1
ATOM 4130 C CA . GLY C 1 79 ? 23.531 88.441 159.110 1.00 41.56 79 GLY C CA 1
ATOM 4131 C C . GLY C 1 79 ? 23.589 87.374 158.030 1.00 41.04 79 GLY C C 1
ATOM 4132 O O . GLY C 1 79 ? 23.463 87.672 156.841 1.00 41.07 79 GLY C O 1
ATOM 4133 N N . ASN C 1 80 ? 23.796 86.127 158.442 1.00 40.47 80 ASN C N 1
ATOM 4134 C CA . ASN C 1 80 ? 23.852 85.007 157.505 1.00 39.69 80 ASN C CA 1
ATOM 4135 C C . ASN C 1 80 ? 22.438 84.518 157.194 1.00 38.98 80 ASN C C 1
ATOM 4136 O O . ASN C 1 80 ? 21.457 85.213 157.467 1.00 38.58 80 ASN C O 1
ATOM 4141 N N . ILE C 1 81 ? 22.338 83.316 156.634 1.00 38.21 81 ILE C N 1
ATOM 4142 C CA . ILE C 1 81 ? 21.044 82.747 156.278 1.00 37.75 81 ILE C CA 1
ATOM 4143 C C . ILE C 1 81 ? 20.677 81.544 157.143 1.00 37.43 81 ILE C C 1
ATOM 4144 O O . ILE C 1 81 ? 21.544 80.822 157.632 1.00 36.97 81 ILE C O 1
ATOM 4149 N N . LYS C 1 82 ? 19.377 81.347 157.322 1.00 37.02 82 LYS C N 1
ATOM 4150 C CA . LYS C 1 82 ? 18.855 80.249 158.115 1.00 36.70 82 LYS C CA 1
ATOM 4151 C C . LYS C 1 82 ? 17.687 79.613 157.375 1.00 36.27 82 LYS C C 1
ATOM 4152 O O . LYS C 1 82 ? 16.832 80.313 156.837 1.00 36.32 82 LYS C O 1
ATOM 4158 N N . ILE C 1 83 ? 17.665 78.287 157.336 1.00 35.87 83 ILE C N 1
ATOM 4159 C CA . ILE C 1 83 ? 16.597 77.538 156.676 1.00 35.74 83 ILE C CA 1
ATOM 4160 C C . ILE C 1 83 ? 16.074 76.595 157.748 1.00 36.15 83 ILE C C 1
ATOM 4161 O O . ILE C 1 83 ? 16.659 75.536 157.987 1.00 36.01 83 ILE C O 1
ATOM 4166 N N . ALA C 1 84 ? 14.977 76.970 158.397 1.00 36.50 84 ALA C N 1
ATOM 4167 C CA . ALA C 1 84 ? 14.462 76.145 159.477 1.00 36.75 84 ALA C CA 1
ATOM 4168 C C . ALA C 1 84 ? 12.974 75.797 159.475 1.00 37.14 84 ALA C C 1
ATOM 4169 O O . ALA C 1 84 ? 12.135 76.548 158.972 1.00 37.03 84 ALA C O 1
ATOM 4171 N N . ASP C 1 85 ? 12.661 74.641 160.052 1.00 37.35 85 ASP C N 1
ATOM 4172 C CA . ASP C 1 85 ? 11.285 74.194 160.165 1.00 37.66 85 ASP C CA 1
ATOM 4173 C C . ASP C 1 85 ? 11.004 74.046 161.650 1.00 38.01 85 ASP C C 1
ATOM 4174 O O . ASP C 1 85 ? 11.691 74.648 162.481 1.00 38.15 85 ASP C O 1
ATOM 4179 N N . THR C 1 86 ? 10.004 73.243 161.987 1.00 38.28 86 THR C N 1
ATOM 4180 C CA . THR C 1 86 ? 9.645 73.031 163.383 1.00 38.49 86 THR C CA 1
ATOM 4181 C C . THR C 1 86 ? 10.695 72.250 164.185 1.00 38.37 86 THR C C 1
ATOM 4182 O O . THR C 1 86 ? 10.827 72.449 165.399 1.00 38.13 86 THR C O 1
ATOM 4186 N N . ARG C 1 87 ? 11.446 71.378 163.510 1.00 37.92 87 ARG C N 1
ATOM 4187 C CA . ARG C 1 87 ? 12.445 70.549 164.180 1.00 37.58 87 ARG C CA 1
ATOM 4188 C C . ARG C 1 87 ? 13.922 70.882 163.980 1.00 36.59 87 ARG C C 1
ATOM 4189 O O . ARG C 1 87 ? 14.716 70.740 164.911 1.00 36.29 87 ARG C O 1
ATOM 4197 N N . SER C 1 88 ? 14.301 71.322 162.786 1.00 35.42 88 SER C N 1
ATOM 4198 C CA . SER C 1 88 ? 15.709 71.610 162.534 1.00 34.37 88 SER C CA 1
ATOM 4199 C C . SER C 1 88 ? 16.023 72.952 161.896 1.00 33.84 88 SER C C 1
ATOM 4200 O O . SER C 1 88 ? 15.146 73.638 161.368 1.00 33.73 88 SER C O 1
ATOM 4203 N N . THR C 1 89 ? 17.305 73.298 161.931 1.00 33.12 89 THR C N 1
ATOM 4204 C CA . THR C 1 89 ? 17.785 74.546 161.368 1.00 32.70 89 THR C CA 1
ATOM 4205 C C . THR C 1 89 ? 19.114 74.371 160.619 1.00 32.38 89 THR C C 1
ATOM 4206 O O . THR C 1 89 ? 20.089 73.832 161.160 1.00 32.15 89 THR C O 1
ATOM 4210 N N . VAL C 1 90 ? 19.126 74.820 159.369 1.00 31.62 90 VAL C N 1
ATOM 4211 C CA . VAL C 1 90 ? 20.306 74.777 158.518 1.00 31.31 90 VAL C CA 1
ATOM 4212 C C . VAL C 1 90 ? 20.791 76.221 158.382 1.00 31.04 90 VAL C C 1
ATOM 4213 O O . VAL C 1 90 ? 20.000 77.124 158.097 1.00 31.00 90 VAL C O 1
ATOM 4217 N N . TYR C 1 91 ? 22.076 76.450 158.615 1.00 30.73 91 TYR C N 1
ATOM 4218 C CA . TYR C 1 91 ? 22.621 77.795 158.485 1.00 30.42 91 TYR C CA 1
ATOM 4219 C C . TYR C 1 91 ? 23.439 77.861 157.206 1.00 30.19 91 TYR C C 1
ATOM 4220 O O . TYR C 1 91 ? 24.061 76.881 156.805 1.00 30.13 91 TYR C O 1
ATOM 4229 N N . TRP C 1 92 ? 23.437 79.016 156.560 1.00 29.92 92 TRP C N 1
ATOM 4230 C CA . TRP C 1 92 ? 24.187 79.167 155.329 1.00 29.82 92 TRP C CA 1
ATOM 4231 C C . TRP C 1 92 ? 24.782 80.571 155.264 1.00 30.20 92 TRP C C 1
ATOM 4232 O O . TRP C 1 92 ? 24.163 81.548 155.678 1.00 30.04 92 TRP C O 1
ATOM 4243 N N . PRO C 1 93 ? 26.009 80.688 154.754 1.00 30.61 93 PRO C N 1
ATOM 4244 C CA . PRO C 1 93 ? 26.613 82.018 154.683 1.00 31.07 93 PRO C CA 1
ATOM 4245 C C . PRO C 1 93 ? 26.043 82.967 153.640 1.00 31.42 93 PRO C C 1
ATOM 4246 O O . PRO C 1 93 ? 25.803 82.584 152.492 1.00 31.28 93 PRO C O 1
ATOM 4250 N N . ALA C 1 94 ? 25.821 84.208 154.065 1.00 32.03 94 ALA C N 1
ATOM 4251 C CA . ALA C 1 94 ? 25.344 85.269 153.184 1.00 32.85 94 ALA C CA 1
ATOM 4252 C C . ALA C 1 94 ? 26.644 85.923 152.736 1.00 33.57 94 ALA C C 1
ATOM 4253 O O . ALA C 1 94 ? 27.419 86.387 153.567 1.00 33.54 94 ALA C O 1
ATOM 4255 N N . ALA C 1 95 ? 26.892 85.953 151.434 1.00 34.27 95 ALA C N 1
ATOM 4256 C CA . ALA C 1 95 ? 28.129 86.528 150.930 1.00 35.37 95 ALA C CA 1
ATOM 4257 C C . ALA C 1 95 ? 28.157 88.047 150.897 1.00 36.11 95 ALA C C 1
ATOM 4258 O O . ALA C 1 95 ? 27.115 88.710 150.923 1.00 35.98 95 ALA C O 1
ATOM 4260 N N . ASP C 1 96 ? 29.371 88.590 150.860 1.00 37.29 96 ASP C N 1
ATOM 4261 C CA . ASP C 1 96 ? 29.564 90.030 150.762 1.00 38.27 96 ASP C CA 1
ATOM 4262 C C . ASP C 1 96 ? 29.335 90.298 149.286 1.00 38.29 96 ASP C C 1
ATOM 4263 O O . ASP C 1 96 ? 29.913 89.632 148.425 1.00 38.33 96 ASP C O 1
ATOM 4268 N N . LYS C 1 97 ? 28.480 91.266 149.000 1.00 38.34 97 LYS C N 1
ATOM 4269 C CA . LYS C 1 97 ? 28.138 91.611 147.633 1.00 38.59 97 LYS C CA 1
ATOM 4270 C C . LYS C 1 97 ? 29.342 91.755 146.696 1.00 38.61 97 LYS C C 1
ATOM 4271 O O . LYS C 1 97 ? 29.250 91.433 145.511 1.00 38.54 97 LYS C O 1
ATOM 4277 N N . SER C 1 98 ? 30.474 92.214 147.229 1.00 38.61 98 SER C N 1
ATOM 4278 C CA . SER C 1 98 ? 31.680 92.405 146.422 1.00 38.43 98 SER C CA 1
ATOM 4279 C C . SER C 1 98 ? 32.445 91.125 146.071 1.00 38.11 98 SER C C 1
ATOM 4280 O O . SER C 1 98 ? 33.412 91.169 145.309 1.00 38.08 98 SER C O 1
ATOM 4283 N N . THR C 1 99 ? 32.028 89.987 146.616 1.00 37.75 99 THR C N 1
ATOM 4284 C CA . THR C 1 99 ? 32.709 88.733 146.304 1.00 37.27 99 THR C CA 1
ATOM 4285 C C . THR C 1 99 ? 32.073 88.011 145.111 1.00 36.88 99 THR C C 1
ATOM 4286 O O . THR C 1 99 ? 32.498 86.914 144.739 1.00 36.55 99 THR C O 1
ATOM 4290 N N . ILE C 1 100 ? 31.060 88.632 144.512 1.00 36.53 100 ILE C N 1
ATOM 4291 C CA . ILE C 1 100 ? 30.370 88.045 143.365 1.00 36.37 100 ILE C CA 1
ATOM 4292 C C . ILE C 1 100 ? 30.109 89.079 142.277 1.00 36.35 100 ILE C C 1
ATOM 4293 O O . ILE C 1 100 ? 30.220 90.281 142.508 1.00 36.55 100 ILE C O 1
ATOM 4298 N N . VAL C 1 101 ? 29.754 88.604 141.089 1.00 36.20 101 VAL C N 1
ATOM 4299 C CA . VAL C 1 101 ? 29.447 89.491 139.976 1.00 36.07 101 VAL C CA 1
ATOM 4300 C C . VAL C 1 101 ? 27.952 89.376 139.667 1.00 36.03 101 VAL C C 1
ATOM 4301 O O . VAL C 1 101 ? 27.409 88.268 139.588 1.00 35.54 101 VAL C O 1
ATOM 4305 N N . PHE C 1 102 ? 27.294 90.519 139.497 1.00 35.89 102 PHE C N 1
ATOM 4306 C CA . PHE C 1 102 ? 25.860 90.542 139.226 1.00 36.28 102 PHE C CA 1
ATOM 4307 C C . PHE C 1 102 ? 25.449 91.774 138.420 1.00 36.88 102 PHE C C 1
ATOM 4308 O O . PHE C 1 102 ? 26.083 92.824 138.506 1.00 36.84 102 PHE C O 1
ATOM 4316 N N . PRO C 1 103 ? 24.363 91.660 137.637 1.00 37.52 103 PRO C N 1
ATOM 4317 C CA . PRO C 1 103 ? 23.865 92.762 136.813 1.00 38.00 103 PRO C CA 1
ATOM 4318 C C . PRO C 1 103 ? 23.247 93.835 137.692 1.00 38.39 103 PRO C C 1
ATOM 4319 O O . PRO C 1 103 ? 22.445 93.522 138.571 1.00 38.54 103 PRO C O 1
ATOM 4323 N N . ASN C 1 104 ? 23.608 95.097 137.472 1.00 38.95 104 ASN C N 1
ATOM 4324 C CA . ASN C 1 104 ? 23.020 96.164 138.271 1.00 39.38 104 ASN C CA 1
ATOM 4325 C C . ASN C 1 104 ? 21.760 96.673 137.590 1.00 38.81 104 ASN C C 1
ATOM 4326 O O . ASN C 1 104 ? 21.055 97.534 138.112 1.00 38.98 104 ASN C O 1
ATOM 4331 N N . LYS C 1 105 ? 21.469 96.113 136.423 1.00 38.00 105 LYS C N 1
ATOM 4332 C CA . LYS C 1 105 ? 20.282 96.504 135.676 1.00 37.31 105 LYS C CA 1
ATOM 4333 C C . LYS C 1 105 ? 19.949 95.401 134.685 1.00 36.25 105 LYS C C 1
ATOM 4334 O O . LYS C 1 105 ? 20.840 94.732 134.169 1.00 36.03 105 LYS C O 1
ATOM 4340 N N . PRO C 1 106 ? 18.658 95.171 134.429 1.00 35.20 106 PRO C N 1
ATOM 4341 C CA . PRO C 1 106 ? 18.329 94.118 133.468 1.00 34.44 106 PRO C CA 1
ATOM 4342 C C . PRO C 1 106 ? 18.740 94.535 132.059 1.00 33.97 106 PRO C C 1
ATOM 4343 O O . PRO C 1 106 ? 18.814 95.725 131.758 1.00 33.28 106 PRO C O 1
ATOM 4347 N N . ILE C 1 107 ? 19.016 93.550 131.209 1.00 33.53 107 ILE C N 1
ATOM 4348 C CA . ILE C 1 107 ? 19.399 93.806 129.823 1.00 33.33 107 ILE C CA 1
ATOM 4349 C C . ILE C 1 107 ? 18.136 93.845 128.963 1.00 33.17 107 ILE C C 1
ATOM 4350 O O . ILE C 1 107 ? 17.276 92.964 129.061 1.00 33.41 107 ILE C O 1
ATOM 4355 N N . GLN C 1 108 ? 18.022 94.860 128.119 1.00 32.87 108 GLN C N 1
ATOM 4356 C CA . GLN C 1 108 ? 16.849 94.977 127.264 1.00 32.70 108 GLN C CA 1
ATOM 4357 C C . GLN C 1 108 ? 17.208 94.652 125.823 1.00 32.09 108 GLN C C 1
ATOM 4358 O O . GLN C 1 108 ? 18.374 94.732 125.434 1.00 32.42 108 GLN C O 1
ATOM 4364 N N . PHE C 1 109 ? 16.205 94.283 125.036 1.00 31.01 109 PHE C N 1
ATOM 4365 C CA . PHE C 1 109 ? 16.411 93.938 123.634 1.00 30.15 109 PHE C CA 1
ATOM 4366 C C . PHE C 1 109 ? 15.348 94.708 122.841 1.00 29.38 109 PHE C C 1
ATOM 4367 O O . PHE C 1 109 ? 14.386 94.123 122.354 1.00 29.33 109 PHE C O 1
ATOM 4375 N N . PRO C 1 110 ? 15.522 96.035 122.694 1.00 29.07 110 PRO C N 1
ATOM 4376 C CA . PRO C 1 110 ? 14.609 96.945 121.981 1.00 28.68 110 PRO C CA 1
ATOM 4377 C C . PRO C 1 110 ? 14.315 96.590 120.534 1.00 27.91 110 PRO C C 1
ATOM 4378 O O . PRO C 1 110 ? 13.192 96.750 120.065 1.00 27.85 110 PRO C O 1
ATOM 4382 N N . VAL C 1 111 ? 15.332 96.126 119.823 1.00 27.47 111 VAL C N 1
ATOM 4383 C CA . VAL C 1 111 ? 15.167 95.795 118.419 1.00 26.79 111 VAL C CA 1
ATOM 4384 C C . VAL C 1 111 ? 15.777 94.462 118.021 1.00 26.67 111 VAL C C 1
ATOM 4385 O O . VAL C 1 111 ? 16.613 93.906 118.732 1.00 26.67 111 VAL C O 1
ATOM 4389 N N . ALA C 1 112 ? 15.341 93.963 116.869 1.00 26.37 112 ALA C N 1
ATOM 4390 C CA . ALA C 1 112 ? 15.813 92.699 116.325 1.00 26.23 112 ALA C CA 1
ATOM 4391 C C . ALA C 1 112 ? 16.007 92.837 114.817 1.00 25.84 112 ALA C C 1
ATOM 4392 O O . ALA C 1 112 ? 15.466 93.753 114.195 1.00 25.49 112 ALA C O 1
ATOM 4394 N N . SER C 1 113 ? 16.792 91.933 114.237 1.00 25.57 113 SER C N 1
ATOM 4395 C CA . SER C 1 113 ? 17.044 91.941 112.797 1.00 25.55 113 SER C CA 1
ATOM 4396 C C . SER C 1 113 ? 16.233 90.814 112.157 1.00 25.47 113 SER C C 1
ATOM 4397 O O . SER C 1 113 ? 15.610 90.990 111.108 1.00 25.98 113 SER C O 1
ATOM 4400 N N . VAL C 1 114 ? 16.242 89.652 112.799 1.00 25.07 114 VAL C N 1
ATOM 4401 C CA . VAL C 1 114 ? 15.501 88.496 112.303 1.00 24.81 114 VAL C CA 1
ATOM 4402 C C . VAL C 1 114 ? 14.870 87.778 113.494 1.00 24.53 114 VAL C C 1
ATOM 4403 O O . VAL C 1 114 ? 15.466 87.709 114.572 1.00 24.24 114 VAL C O 1
ATOM 4407 N N . ILE C 1 115 ? 13.674 87.233 113.301 1.00 23.96 115 ILE C N 1
ATOM 4408 C CA . ILE C 1 115 ? 13.018 86.494 114.375 1.00 23.88 115 ILE C CA 1
ATOM 4409 C C . ILE C 1 115 ? 12.669 85.092 113.886 1.00 23.60 115 ILE C C 1
ATOM 4410 O O . ILE C 1 115 ? 12.226 84.913 112.755 1.00 23.43 115 ILE C O 1
ATOM 4415 N N . THR C 1 116 ? 12.897 84.100 114.738 1.00 23.52 116 THR C N 1
ATOM 4416 C CA . THR C 1 116 ? 12.583 82.715 114.409 1.00 23.28 116 THR C CA 1
ATOM 4417 C C . THR C 1 116 ? 12.192 82.010 115.708 1.00 23.24 116 THR C C 1
ATOM 4418 O O . THR C 1 116 ? 11.830 82.671 116.688 1.00 22.42 116 THR C O 1
ATOM 4422 N N . GLU C 1 117 ? 12.246 80.681 115.725 1.00 23.32 117 GLU C N 1
ATOM 4423 C CA . GLU C 1 117 ? 11.896 79.937 116.937 1.00 23.74 117 GLU C CA 1
ATOM 4424 C C . GLU C 1 117 ? 12.450 78.524 116.915 1.00 23.52 117 GLU C C 1
ATOM 4425 O O . GLU C 1 117 ? 12.685 77.958 115.854 1.00 23.51 117 GLU C O 1
ATOM 4431 N N . ILE C 1 118 ? 12.673 77.968 118.100 1.00 23.62 118 ILE C N 1
ATOM 4432 C CA . ILE C 1 118 ? 13.164 76.604 118.225 1.00 23.82 118 ILE C CA 1
ATOM 4433 C C . ILE C 1 118 ? 12.276 75.886 119.239 1.00 24.00 118 ILE C C 1
ATOM 4434 O O . ILE C 1 118 ? 12.067 76.379 120.352 1.00 24.03 118 ILE C O 1
ATOM 4439 N N . LYS C 1 119 ? 11.724 74.745 118.831 1.00 24.45 119 LYS C N 1
ATOM 4440 C CA . LYS C 1 119 ? 10.846 73.941 119.690 1.00 25.24 119 LYS C CA 1
ATOM 4441 C C . LYS C 1 119 ? 11.657 73.154 120.727 1.00 25.10 119 LYS C C 1
ATOM 4442 O O . LYS C 1 119 ? 12.795 72.760 120.463 1.00 24.96 119 LYS C O 1
ATOM 4448 N N . ALA C 1 120 ? 11.054 72.921 121.894 1.00 24.96 120 ALA C N 1
ATOM 4449 C CA . ALA C 1 120 ? 11.694 72.197 122.997 1.00 25.13 120 ALA C CA 1
ATOM 4450 C C . ALA C 1 120 ? 12.476 70.938 122.584 1.00 25.43 120 ALA C C 1
ATOM 4451 O O . ALA C 1 120 ? 13.626 70.731 123.008 1.00 24.86 120 ALA C O 1
ATOM 4453 N N . GLU C 1 121 ? 11.859 70.100 121.761 1.00 25.49 121 GLU C N 1
ATOM 4454 C CA . GLU C 1 121 ? 12.511 68.870 121.327 1.00 26.62 121 GLU C CA 1
ATOM 4455 C C . GLU C 1 121 ? 13.705 69.110 120.402 1.00 26.12 121 GLU C C 1
ATOM 4456 O O . GLU C 1 121 ? 14.645 68.305 120.379 1.00 25.77 121 GLU C O 1
ATOM 4462 N N . ASP C 1 122 ? 13.666 70.202 119.635 1.00 25.91 122 ASP C N 1
ATOM 4463 C CA . ASP C 1 122 ? 14.761 70.525 118.712 1.00 25.83 122 ASP C CA 1
ATOM 4464 C C . ASP C 1 122 ? 15.936 71.121 119.475 1.00 25.10 122 ASP C C 1
ATOM 4465 O O . ASP C 1 122 ? 17.092 70.919 119.108 1.00 24.70 122 ASP C O 1
ATOM 4470 N N . LEU C 1 123 ? 15.628 71.860 120.536 1.00 24.42 123 LEU C N 1
ATOM 4471 C CA . LEU C 1 123 ? 16.652 72.453 121.388 1.00 23.97 123 LEU C CA 1
ATOM 4472 C C . LEU C 1 123 ? 17.363 71.301 122.087 1.00 24.14 123 LEU C C 1
ATOM 4473 O O . LEU C 1 123 ? 18.588 71.286 122.216 1.00 24.19 123 LEU C O 1
ATOM 4478 N N . GLN C 1 124 ? 16.567 70.337 122.536 1.00 24.22 124 GLN C N 1
ATOM 4479 C CA . GLN C 1 124 ? 17.063 69.157 123.230 1.00 24.64 124 GLN C CA 1
ATOM 4480 C C . GLN C 1 124 ? 18.027 68.370 122.340 1.00 24.51 124 GLN C C 1
ATOM 4481 O O . GLN C 1 124 ? 19.100 67.960 122.796 1.00 24.42 124 GLN C O 1
ATOM 4487 N N . GLN C 1 125 ? 17.644 68.160 121.078 1.00 24.20 125 GLN C N 1
ATOM 4488 C CA . GLN C 1 125 ? 18.504 67.437 120.140 1.00 24.17 125 GLN C CA 1
ATOM 4489 C C . GLN C 1 125 ? 19.809 68.203 119.922 1.00 24.38 125 GLN C C 1
ATOM 4490 O O . GLN C 1 125 ? 20.897 67.630 120.020 1.00 24.54 125 GLN C O 1
ATOM 4496 N N . LEU C 1 126 ? 19.696 69.496 119.628 1.00 24.41 126 LEU C N 1
ATOM 4497 C CA . LEU C 1 126 ? 20.863 70.339 119.399 1.00 24.52 126 LEU C CA 1
ATOM 4498 C C . LEU C 1 126 ? 21.864 70.224 120.552 1.00 25.11 126 LEU C C 1
ATOM 4499 O O . LEU C 1 126 ? 23.060 70.036 120.330 1.00 24.94 126 LEU C O 1
ATOM 4504 N N . LEU C 1 127 ? 21.372 70.330 121.781 1.00 25.77 127 LEU C N 1
ATOM 4505 C CA . LEU C 1 127 ? 22.230 70.235 122.955 1.00 26.72 127 LEU C CA 1
ATOM 4506 C C . LEU C 1 127 ? 22.882 68.861 123.112 1.00 27.49 127 LEU C C 1
ATOM 4507 O O . LEU C 1 127 ? 24.068 68.764 123.433 1.00 27.73 127 LEU C O 1
ATOM 4512 N N . ARG C 1 128 ? 22.112 67.799 122.893 1.00 27.98 128 ARG C N 1
ATOM 4513 C CA . ARG C 1 128 ? 22.639 66.446 123.024 1.00 28.61 128 ARG C CA 1
ATOM 4514 C C . ARG C 1 128 ? 23.578 66.028 121.899 1.00 28.67 128 ARG C C 1
ATOM 4515 O O . ARG C 1 128 ? 24.591 65.379 122.142 1.00 28.92 128 ARG C O 1
ATOM 4523 N N . VAL C 1 129 ? 23.258 66.407 120.671 1.00 28.87 129 VAL C N 1
ATOM 4524 C CA . VAL C 1 129 ? 24.103 66.055 119.538 1.00 29.35 129 VAL C CA 1
ATOM 4525 C C . VAL C 1 129 ? 25.446 66.787 119.582 1.00 30.07 129 VAL C C 1
ATOM 4526 O O . VAL C 1 129 ? 26.496 66.209 119.261 1.00 29.80 129 VAL C O 1
ATOM 4530 N N . SER C 1 130 ? 25.409 68.059 119.974 1.00 30.32 130 SER C N 1
ATOM 4531 C CA . SER C 1 130 ? 26.626 68.861 120.059 1.00 31.02 130 SER C CA 1
ATOM 4532 C C . SER C 1 130 ? 27.606 68.262 121.062 1.00 31.29 130 SER C C 1
ATOM 4533 O O . SER C 1 130 ? 28.815 68.318 120.873 1.00 30.95 130 SER C O 1
ATOM 4536 N N . ARG C 1 131 ? 27.069 67.670 122.120 1.00 32.06 131 ARG C N 1
ATOM 4537 C CA . ARG C 1 131 ? 27.881 67.060 123.167 1.00 32.59 131 ARG C CA 1
ATOM 4538 C C . ARG C 1 131 ? 28.621 65.836 122.626 1.00 32.63 131 ARG C C 1
ATOM 4539 O O . ARG C 1 131 ? 29.786 65.609 122.950 1.00 32.78 131 ARG C O 1
ATOM 4547 N N . GLY C 1 132 ? 27.937 65.057 121.793 1.00 32.47 132 GLY C N 1
ATOM 4548 C CA . GLY C 1 132 ? 28.538 63.863 121.228 1.00 32.05 132 GLY C CA 1
ATOM 4549 C C . GLY C 1 132 ? 29.341 64.107 119.965 1.00 31.87 132 GLY C C 1
ATOM 4550 O O . GLY C 1 132 ? 30.145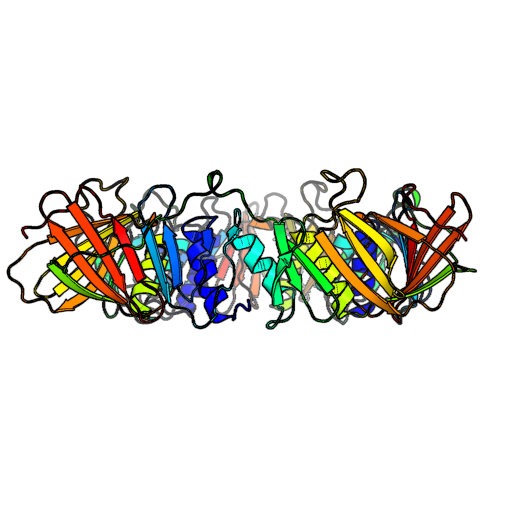 63.267 119.569 1.00 31.84 132 GLY C O 1
ATOM 4551 N N . LEU C 1 133 ? 29.128 65.247 119.319 1.00 31.64 133 LEU C N 1
ATOM 4552 C CA . LEU C 1 133 ? 29.863 65.562 118.098 1.00 31.59 133 LEU C CA 1
ATOM 4553 C C . LEU C 1 133 ? 30.946 66.595 118.375 1.00 31.58 133 LEU C C 1
ATOM 4554 O O . LEU C 1 133 ? 31.561 67.123 117.449 1.00 31.57 133 LEU C O 1
ATOM 4559 N N . GLN C 1 134 ? 31.169 66.883 119.651 1.00 31.66 134 GLN C N 1
ATOM 4560 C CA . GLN C 1 134 ? 32.175 67.857 120.048 1.00 31.97 134 GLN C CA 1
ATOM 4561 C C . GLN C 1 134 ? 31.952 69.186 119.341 1.00 31.17 134 GLN C C 1
ATOM 4562 O O . GLN C 1 134 ? 32.896 69.830 118.882 1.00 30.96 134 GLN C O 1
ATOM 4568 N N . ILE C 1 135 ? 30.687 69.577 119.235 1.00 30.55 135 ILE C N 1
ATOM 4569 C CA . ILE C 1 135 ? 30.318 70.839 118.604 1.00 29.64 135 ILE C CA 1
ATOM 4570 C C . ILE C 1 135 ? 30.507 71.931 119.653 1.00 29.27 135 ILE C C 1
ATOM 4571 O O . ILE C 1 135 ? 29.923 71.866 120.728 1.00 29.20 135 ILE C O 1
ATOM 4576 N N . ASP C 1 136 ? 31.342 72.921 119.351 1.00 28.69 136 ASP C N 1
ATOM 4577 C CA . ASP C 1 136 ? 31.583 74.005 120.292 1.00 28.06 136 ASP C CA 1
ATOM 4578 C C . ASP C 1 136 ? 31.098 75.338 119.748 1.00 27.45 136 ASP C C 1
ATOM 4579 O O . ASP C 1 136 ? 31.150 76.354 120.437 1.00 27.57 136 ASP C O 1
ATOM 4584 N N . THR C 1 137 ? 30.595 75.323 118.519 1.00 26.86 137 THR C N 1
ATOM 4585 C CA . THR C 1 137 ? 30.139 76.546 117.867 1.00 26.64 137 THR C CA 1
ATOM 4586 C C . THR C 1 137 ? 28.961 76.284 116.940 1.00 26.20 137 THR C C 1
ATOM 4587 O O . THR C 1 137 ? 28.969 75.303 116.202 1.00 25.84 137 THR C O 1
ATOM 4591 N N . ILE C 1 138 ? 27.954 77.152 116.982 1.00 25.67 138 ILE C N 1
ATOM 4592 C CA . ILE C 1 138 ? 26.826 77.030 116.0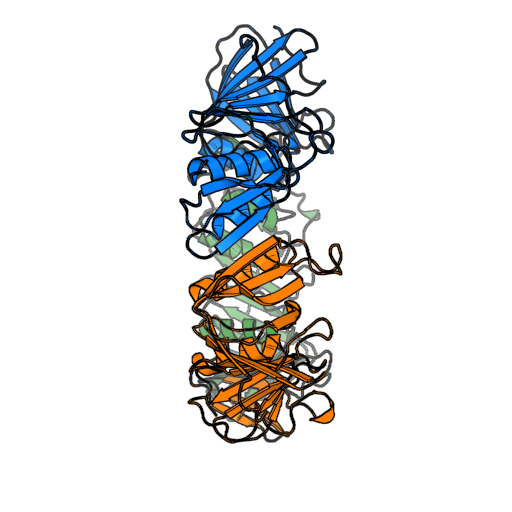68 1.00 25.84 138 ILE C CA 1
ATOM 4593 C C . ILE C 1 138 ? 26.716 78.329 115.278 1.00 25.79 138 ILE C C 1
ATOM 4594 O O . ILE C 1 138 ? 27.248 79.363 115.679 1.00 25.87 138 ILE C O 1
ATOM 4599 N N . ALA C 1 139 ? 26.040 78.257 114.143 1.00 25.95 139 ALA C N 1
ATOM 4600 C CA . ALA C 1 139 ? 25.823 79.420 113.302 1.00 26.25 139 ALA C CA 1
ATOM 4601 C C . ALA C 1 139 ? 24.375 79.375 112.843 1.00 26.52 139 ALA C C 1
ATOM 4602 O O . ALA C 1 139 ? 23.890 78.339 112.384 1.00 26.25 139 ALA C O 1
ATOM 4604 N N . ILE C 1 140 ? 23.680 80.494 112.999 1.00 26.78 140 ILE C N 1
ATOM 4605 C CA . ILE C 1 140 ? 22.291 80.584 112.588 1.00 27.45 140 ILE C CA 1
ATOM 4606 C C . ILE C 1 140 ? 22.333 81.399 111.315 1.00 27.73 140 ILE C C 1
ATOM 4607 O O . ILE C 1 140 ? 22.681 82.581 111.325 1.00 27.60 140 ILE C O 1
ATOM 4612 N N . THR C 1 141 ? 21.989 80.760 110.209 1.00 28.50 141 THR C N 1
ATOM 4613 C CA . THR C 1 141 ? 22.059 81.432 108.925 1.00 29.16 141 THR C CA 1
ATOM 4614 C C . THR C 1 141 ? 20.870 81.118 108.036 1.00 29.93 141 THR C C 1
ATOM 4615 O O . THR C 1 141 ? 20.102 80.203 108.318 1.00 29.75 141 THR C O 1
ATOM 4619 N N . ASN C 1 142 ? 20.719 81.889 106.962 1.00 30.89 142 ASN C N 1
ATOM 4620 C CA . ASN C 1 142 ? 19.629 81.667 106.024 1.00 32.21 142 ASN C CA 1
ATOM 4621 C C . ASN C 1 142 ? 20.149 80.798 104.885 1.00 32.91 142 ASN C C 1
ATOM 4622 O O . ASN C 1 142 ? 21.286 80.962 104.430 1.00 32.92 142 ASN C O 1
ATOM 4627 N N . LYS C 1 143 ? 19.315 79.869 104.433 1.00 33.81 143 LYS C N 1
ATOM 4628 C CA . LYS C 1 143 ? 19.699 78.971 103.351 1.00 34.58 143 LYS C CA 1
ATOM 4629 C C . LYS C 1 143 ? 18.474 78.412 102.644 1.00 34.82 143 LYS C C 1
ATOM 4630 O O . LYS C 1 143 ? 17.602 77.807 103.272 1.00 34.98 143 LYS C O 1
ATOM 4636 N N . ASP C 1 144 ? 18.419 78.614 101.333 1.00 35.08 144 ASP C N 1
ATOM 4637 C CA . ASP C 1 144 ? 17.308 78.140 100.517 1.00 35.07 144 ASP C CA 1
ATOM 4638 C C . ASP C 1 144 ? 15.955 78.435 101.157 1.00 34.44 144 ASP C C 1
ATOM 4639 O O . ASP C 1 144 ? 15.158 77.527 101.402 1.00 34.17 144 ASP C O 1
ATOM 4644 N N . GLY C 1 145 ? 15.718 79.714 101.430 1.00 33.79 145 GLY C N 1
ATOM 4645 C CA . GLY C 1 145 ? 14.467 80.150 102.020 1.00 32.85 145 GLY C CA 1
ATOM 4646 C C . GLY C 1 145 ? 14.177 79.685 103.436 1.00 32.35 145 GLY C C 1
ATOM 4647 O O . GLY C 1 145 ? 13.022 79.706 103.868 1.00 32.37 145 GLY C O 1
ATOM 4648 N N . LYS C 1 146 ? 15.208 79.285 104.171 1.00 31.72 146 LYS C N 1
ATOM 4649 C CA . LYS C 1 146 ? 15.005 78.817 105.537 1.00 31.20 146 LYS C CA 1
ATOM 4650 C C . LYS C 1 146 ? 16.075 79.259 106.520 1.00 30.65 146 LYS C C 1
ATOM 4651 O O . LYS C 1 146 ? 17.200 79.585 106.133 1.00 30.44 146 LYS C O 1
ATOM 4657 N N . ILE C 1 147 ? 15.699 79.281 107.796 1.00 29.77 147 ILE C N 1
ATOM 4658 C CA . ILE C 1 147 ? 16.608 79.638 108.872 1.00 29.20 147 ILE C CA 1
ATOM 4659 C C . ILE C 1 147 ? 17.083 78.298 109.426 1.00 28.68 147 ILE C C 1
ATOM 4660 O O . ILE C 1 147 ? 16.271 77.474 109.849 1.00 28.27 147 ILE C O 1
ATOM 4665 N N . VAL C 1 148 ? 18.388 78.073 109.416 1.00 27.84 148 VAL C N 1
ATOM 4666 C CA . VAL C 1 148 ? 18.918 76.823 109.927 1.00 27.41 148 VAL C CA 1
ATOM 4667 C C . VAL C 1 148 ? 20.087 77.057 110.864 1.00 27.10 148 VAL C C 1
ATOM 4668 O O . VAL C 1 148 ? 20.764 78.090 110.796 1.00 26.96 148 VAL C O 1
ATOM 4672 N N . ILE C 1 149 ? 20.303 76.096 111.753 1.00 26.32 149 ILE C N 1
ATOM 4673 C CA . ILE C 1 149 ? 21.413 76.161 112.678 1.00 25.95 149 ILE C CA 1
ATOM 4674 C C . ILE C 1 149 ? 22.399 75.087 112.237 1.00 26.20 149 ILE C C 1
ATOM 4675 O O . ILE C 1 149 ? 22.013 73.944 111.991 1.00 26.07 149 ILE C O 1
ATOM 4680 N N . ASN C 1 150 ? 23.662 75.477 112.098 1.00 26.32 150 ASN C N 1
ATOM 4681 C CA . ASN C 1 150 ? 24.730 74.555 111.729 1.00 26.33 150 ASN C CA 1
ATOM 4682 C C . ASN C 1 150 ? 25.690 74.465 112.912 1.00 26.15 150 ASN C C 1
ATOM 4683 O O . ASN C 1 150 ? 26.073 75.486 113.480 1.00 25.99 150 ASN C O 1
ATOM 4688 N N . GLY C 1 151 ? 26.058 73.246 113.293 1.00 26.35 151 GLY C N 1
ATOM 4689 C CA . GLY C 1 151 ? 26.982 73.057 114.395 1.00 26.87 151 GLY C CA 1
ATOM 4690 C C . GLY C 1 151 ? 28.355 72.689 113.859 1.00 27.69 151 GLY C C 1
ATOM 4691 O O . GLY C 1 151 ? 28.456 71.987 112.849 1.00 27.47 151 GLY C O 1
ATOM 4692 N N . TYR C 1 152 ? 29.409 73.176 114.516 1.00 28.09 152 TYR C N 1
ATOM 4693 C CA . TYR C 1 152 ? 30.785 72.892 114.105 1.00 28.92 152 TYR C CA 1
ATOM 4694 C C . TYR C 1 152 ? 31.702 72.680 115.299 1.00 29.94 152 TYR C C 1
ATOM 4695 O O . TYR C 1 152 ? 31.338 72.943 116.445 1.00 29.62 152 TYR C O 1
ATOM 4704 N N . ASN C 1 153 ? 32.910 72.214 115.001 1.00 31.40 153 ASN C N 1
ATOM 4705 C CA . ASN C 1 153 ? 33.939 72.035 116.014 1.00 33.07 153 ASN C CA 1
ATOM 4706 C C . ASN C 1 153 ? 35.032 72.991 115.536 1.00 33.99 153 ASN C C 1
ATOM 4707 O O . ASN C 1 153 ? 35.846 72.641 114.684 1.00 33.77 153 ASN C O 1
ATOM 4712 N N . LYS C 1 154 ? 35.026 74.208 116.063 1.00 35.26 154 LYS C N 1
ATOM 4713 C CA . LYS C 1 154 ? 35.993 75.216 115.655 1.00 36.92 154 LYS C CA 1
ATOM 4714 C C . LYS C 1 154 ? 37.435 74.781 115.899 1.00 37.90 154 LYS C C 1
ATOM 4715 O O . LYS C 1 154 ? 38.347 75.234 115.212 1.00 38.15 154 LYS C O 1
ATOM 4721 N N . VAL C 1 155 ? 37.635 73.884 116.860 1.00 39.23 155 VAL C N 1
ATOM 4722 C CA . VAL C 1 155 ? 38.974 73.407 117.185 1.00 40.63 155 VAL C CA 1
ATOM 4723 C C . VAL C 1 155 ? 39.657 72.734 115.999 1.00 41.57 155 VAL C C 1
ATOM 4724 O O . VAL C 1 155 ? 40.866 72.868 115.827 1.00 41.88 155 VAL C O 1
ATOM 4728 N N . GLU C 1 156 ? 38.901 72.007 115.183 1.00 42.51 156 GLU C N 1
ATOM 4729 C CA . GLU C 1 156 ? 39.499 71.368 114.019 1.00 43.47 156 GLU C CA 1
ATOM 4730 C C . GLU C 1 156 ? 38.875 71.871 112.727 1.00 43.47 156 GLU C C 1
ATOM 4731 O O . GLU C 1 156 ? 39.133 71.327 111.651 1.00 43.50 156 GLU C O 1
ATOM 4737 N N . ASP C 1 157 ? 38.065 72.921 112.840 1.00 43.41 157 ASP C N 1
ATOM 4738 C CA . ASP C 1 157 ? 37.400 73.522 111.686 1.00 43.43 157 ASP C CA 1
ATOM 4739 C C . ASP C 1 157 ? 37.373 75.044 111.881 1.00 43.31 157 ASP C C 1
ATOM 4740 O O . ASP C 1 157 ? 36.320 75.638 112.115 1.00 43.68 157 ASP C O 1
ATOM 4745 N N . SER C 1 158 ? 38.549 75.660 111.777 1.00 43.13 158 SER C N 1
ATOM 4746 C CA . SER C 1 158 ? 38.737 77.105 111.961 1.00 42.41 158 SER C CA 1
ATOM 4747 C C . SER C 1 158 ? 37.784 78.011 111.185 1.00 41.57 158 SER C C 1
ATOM 4748 O O . SER C 1 158 ? 37.269 78.991 111.727 1.00 41.39 158 SER C O 1
ATOM 4751 N N . GLY C 1 159 ? 37.567 77.694 109.914 1.00 40.66 159 GLY C N 1
ATOM 4752 C CA . GLY C 1 159 ? 36.692 78.512 109.095 1.00 39.63 159 GLY C CA 1
ATOM 4753 C C . GLY C 1 159 ? 35.212 78.221 109.227 1.00 38.84 159 GLY C C 1
ATOM 4754 O O . GLY C 1 159 ? 34.394 78.912 108.618 1.00 38.95 159 GLY C O 1
ATOM 4755 N N . LEU C 1 160 ? 34.855 77.215 110.019 1.00 38.02 160 LEU C N 1
ATOM 4756 C CA . LEU C 1 160 ? 33.450 76.854 110.192 1.00 37.23 160 LEU C CA 1
ATOM 4757 C C . LEU C 1 160 ? 32.867 76.581 108.814 1.00 36.89 160 LEU C C 1
ATOM 4758 O O . LEU C 1 160 ? 31.881 77.197 108.399 1.00 36.88 160 LEU C O 1
ATOM 4763 N N . THR C 1 161 ? 33.487 75.642 108.108 1.00 36.33 161 THR C N 1
ATOM 4764 C CA . THR C 1 161 ? 33.064 75.295 106.761 1.00 35.76 161 THR C CA 1
ATOM 4765 C C . THR C 1 161 ? 32.562 73.865 106.641 1.00 35.21 161 THR C C 1
ATOM 4766 O O . THR C 1 161 ? 31.970 73.494 105.632 1.00 35.62 161 THR C O 1
ATOM 4770 N N . ARG C 1 162 ? 32.802 73.063 107.671 1.00 34.63 162 ARG C N 1
ATOM 4771 C CA . ARG C 1 162 ? 32.372 71.671 107.661 1.00 33.69 162 ARG C CA 1
ATOM 4772 C C . ARG C 1 162 ? 31.386 71.360 108.790 1.00 32.51 162 ARG C C 1
ATOM 4773 O O . ARG C 1 162 ? 31.769 70.878 109.859 1.00 31.64 162 ARG C O 1
ATOM 4781 N N . PRO C 1 163 ? 30.097 71.640 108.561 1.00 31.47 163 PRO C N 1
ATOM 4782 C CA . PRO C 1 163 ? 29.092 71.369 109.587 1.00 30.82 163 PRO C CA 1
ATOM 4783 C C . PRO C 1 163 ? 28.908 69.880 109.877 1.00 30.07 163 PRO C C 1
ATOM 4784 O O . PRO C 1 163 ? 28.852 69.051 108.959 1.00 29.82 163 PRO C O 1
ATOM 4788 N N . LYS C 1 164 ? 28.821 69.554 111.163 1.00 29.04 164 LYS C N 1
ATOM 4789 C CA . LYS C 1 164 ? 28.646 68.181 111.608 1.00 28.59 164 LYS C CA 1
ATOM 4790 C C . LYS C 1 164 ? 27.180 67.910 111.937 1.00 28.11 164 LYS C C 1
ATOM 4791 O O . LYS C 1 164 ? 26.763 66.756 112.077 1.00 27.80 164 LYS C O 1
ATOM 4797 N N . TYR C 1 165 ? 26.412 68.986 112.065 1.00 27.67 165 TYR C N 1
ATOM 4798 C CA . TYR C 1 165 ? 24.994 68.905 112.395 1.00 27.36 165 TYR C CA 1
ATOM 4799 C C . TYR C 1 165 ? 24.264 70.107 111.818 1.00 27.41 165 TYR C C 1
ATOM 4800 O O . TYR C 1 165 ? 24.789 71.223 111.812 1.00 27.19 165 TYR C O 1
ATOM 4809 N N . SER C 1 166 ? 23.049 69.880 111.337 1.00 27.41 166 SER C N 1
ATOM 4810 C CA . SER C 1 166 ? 22.261 70.957 110.765 1.00 27.94 166 SER C CA 1
ATOM 4811 C C . SER C 1 166 ? 20.795 70.838 111.181 1.00 27.88 166 SER C C 1
ATOM 4812 O O . SER C 1 166 ? 20.185 69.775 111.028 1.00 28.10 166 SER C O 1
ATOM 4815 N N . LEU C 1 167 ? 20.237 71.921 111.715 1.00 27.48 167 LEU C N 1
ATOM 4816 C CA . LEU C 1 167 ? 18.839 71.937 112.166 1.00 27.61 167 LEU C CA 1
ATOM 4817 C C . LEU C 1 167 ? 18.018 73.022 111.474 1.00 27.40 167 LEU C C 1
ATOM 4818 O O . LEU C 1 167 ? 18.400 74.186 111.474 1.00 27.30 167 LEU C O 1
ATOM 4823 N N . THR C 1 168 ? 16.887 72.633 110.895 1.00 27.44 168 THR C N 1
ATOM 4824 C CA . THR C 1 168 ? 16.013 73.579 110.205 1.00 27.82 168 THR C CA 1
ATOM 4825 C C . THR C 1 168 ? 15.009 74.160 111.194 1.00 28.22 168 THR C C 1
ATOM 4826 O O . THR C 1 168 ? 14.324 73.421 111.896 1.00 27.84 168 THR C O 1
ATOM 4830 N N . LEU C 1 169 ? 14.933 75.487 111.254 1.00 28.75 169 LEU C N 1
ATOM 4831 C CA . LEU C 1 169 ? 14.028 76.160 112.183 1.00 29.78 169 LEU C CA 1
ATOM 4832 C C . LEU C 1 169 ? 12.702 76.589 111.571 1.00 30.61 169 LEU C C 1
ATOM 4833 O O . LEU C 1 169 ? 11.665 76.002 111.873 1.00 31.30 169 LEU C O 1
ATOM 4838 N N . THR C 1 170 ? 12.726 77.605 110.715 1.00 31.18 170 THR C N 1
ATOM 4839 C CA . THR C 1 170 ? 11.506 78.106 110.078 1.00 31.94 170 THR C CA 1
ATOM 4840 C C . THR C 1 170 ? 11.757 78.618 108.656 1.00 33.08 170 THR C C 1
ATOM 4841 O O . THR C 1 170 ? 12.906 78.808 108.253 1.00 32.79 170 THR C O 1
ATOM 4845 N N . ASP C 1 171 ? 10.680 78.841 107.901 1.00 34.57 171 ASP C N 1
ATOM 4846 C CA . ASP C 1 171 ? 10.807 79.368 106.546 1.00 36.24 171 ASP C CA 1
ATOM 4847 C C . ASP C 1 171 ? 11.201 80.821 106.717 1.00 37.06 171 ASP C C 1
ATOM 4848 O O . ASP C 1 171 ? 10.604 81.527 107.528 1.00 37.23 171 ASP C O 1
ATOM 4853 N N . TYR C 1 172 ? 12.200 81.270 105.961 1.00 37.98 172 TYR C N 1
ATOM 4854 C CA . TYR C 1 172 ? 12.657 82.654 106.053 1.00 38.78 172 TYR C CA 1
ATOM 4855 C C . TYR C 1 172 ? 12.040 83.489 104.948 1.00 39.70 172 TYR C C 1
ATOM 4856 O O . TYR C 1 172 ? 12.277 83.243 103.764 1.00 39.77 172 TYR C O 1
ATOM 4865 N N . ASP C 1 173 ? 11.244 84.475 105.346 1.00 40.77 173 ASP C N 1
ATOM 4866 C CA . ASP C 1 173 ? 10.591 85.357 104.393 1.00 41.62 173 ASP C CA 1
ATOM 4867 C C . ASP C 1 173 ? 11.297 86.711 104.445 1.00 41.63 173 ASP C C 1
ATOM 4868 O O . ASP C 1 173 ? 10.704 87.723 104.831 1.00 42.12 173 ASP C O 1
ATOM 4873 N N . GLY C 1 174 ? 12.569 86.722 104.063 1.00 41.02 174 GLY C N 1
ATOM 4874 C CA . GLY C 1 174 ? 13.322 87.960 104.088 1.00 40.29 174 GLY C CA 1
ATOM 4875 C C . GLY C 1 174 ? 14.283 88.113 102.928 1.00 39.69 174 GLY C C 1
ATOM 4876 O O . GLY C 1 174 ? 14.518 87.175 102.167 1.00 39.87 174 GLY C O 1
ATOM 4877 N N . SER C 1 175 ? 14.866 89.301 102.819 1.00 39.19 175 SER C N 1
ATOM 4878 C CA . SER C 1 175 ? 15.796 89.626 101.749 1.00 38.54 175 SER C CA 1
ATOM 4879 C C . SER C 1 175 ? 17.235 89.786 102.220 1.00 37.84 175 SER C C 1
ATOM 4880 O O . SER C 1 175 ? 18.120 90.066 101.416 1.00 38.10 175 SER C O 1
ATOM 4883 N N . ASN C 1 176 ? 17.471 89.625 103.519 1.00 36.66 176 ASN C N 1
ATOM 4884 C CA . ASN C 1 176 ? 18.819 89.775 104.061 1.00 35.36 176 ASN C CA 1
ATOM 4885 C C . ASN C 1 176 ? 19.569 88.441 104.114 1.00 34.53 176 ASN C C 1
ATOM 4886 O O . ASN C 1 176 ? 18.971 87.381 103.928 1.00 34.63 176 ASN C O 1
ATOM 4891 N N . ASN C 1 177 ? 20.877 88.504 104.348 1.00 33.34 177 ASN C N 1
ATOM 4892 C CA . ASN C 1 177 ? 21.722 87.313 104.444 1.00 32.31 177 ASN C CA 1
ATOM 4893 C C . ASN C 1 177 ? 22.536 87.432 105.715 1.00 31.68 177 ASN C C 1
ATOM 4894 O O . ASN C 1 177 ? 23.069 88.496 106.024 1.00 31.80 177 ASN C O 1
ATOM 4899 N N . PHE C 1 178 ? 22.649 86.333 106.447 1.00 30.76 178 PHE C N 1
ATOM 4900 C CA . PHE C 1 178 ? 23.362 86.369 107.708 1.00 29.97 178 PHE C CA 1
ATOM 4901 C C . PHE C 1 178 ? 23.926 85.027 108.140 1.00 29.24 178 PHE C C 1
ATOM 4902 O O . PHE C 1 178 ? 23.538 83.976 107.634 1.00 28.91 178 PHE C O 1
ATOM 4910 N N . ASN C 1 179 ? 24.843 85.090 109.093 1.00 28.39 179 ASN C N 1
ATOM 4911 C CA . ASN C 1 179 ? 25.479 83.915 109.653 1.00 28.32 179 ASN C CA 1
ATOM 4912 C C . ASN C 1 179 ? 25.927 84.339 111.044 1.00 28.18 179 ASN C C 1
ATOM 4913 O O . ASN C 1 179 ? 27.076 84.729 111.248 1.00 28.10 179 ASN C O 1
ATOM 4918 N N . PHE C 1 180 ? 25.005 84.300 111.997 1.00 27.69 180 PHE C N 1
ATOM 4919 C CA . PHE C 1 180 ? 25.341 84.676 113.355 1.00 27.38 180 PHE C CA 1
ATOM 4920 C C . PHE C 1 180 ? 26.010 83.486 114.036 1.00 27.25 180 PHE C C 1
ATOM 4921 O O . PHE C 1 180 ? 25.515 82.361 113.976 1.00 27.36 180 PHE C O 1
ATOM 4929 N N . VAL C 1 181 ? 27.147 83.740 114.669 1.00 26.79 181 VAL C N 1
ATOM 4930 C CA . VAL C 1 181 ? 27.896 82.696 115.343 1.00 26.39 181 VAL C CA 1
ATOM 4931 C C . VAL C 1 181 ? 27.750 82.799 116.854 1.00 26.45 181 VAL C C 1
ATOM 4932 O O . VAL C 1 181 ? 27.878 83.878 117.430 1.00 26.24 181 VAL C O 1
ATOM 4936 N N . ILE C 1 182 ? 27.462 81.668 117.487 1.00 26.19 182 ILE C N 1
ATOM 4937 C CA . ILE C 1 182 ? 27.308 81.623 118.930 1.00 26.49 182 ILE C CA 1
ATOM 4938 C C . ILE C 1 182 ? 28.207 80.548 119.503 1.00 27.15 182 ILE C C 1
ATOM 4939 O O . ILE C 1 182 ? 28.232 79.415 119.013 1.00 26.65 182 ILE C O 1
ATOM 4944 N N . ASN C 1 183 ? 28.969 80.913 120.523 1.00 27.61 183 ASN C N 1
ATOM 4945 C CA . ASN C 1 183 ? 29.844 79.956 121.169 1.00 28.76 183 ASN C CA 1
ATOM 4946 C C . ASN C 1 183 ? 28.896 79.044 121.940 1.00 29.23 183 ASN C C 1
ATOM 4947 O O . ASN C 1 183 ? 28.201 79.499 122.847 1.00 28.84 183 ASN C O 1
ATOM 4952 N N . MET C 1 184 ? 28.862 77.768 121.572 1.00 30.13 184 MET C N 1
ATOM 4953 C CA . MET C 1 184 ? 27.977 76.807 122.222 1.00 31.39 184 MET C CA 1
ATOM 4954 C C . MET C 1 184 ? 28.089 76.770 123.731 1.00 32.03 184 MET C C 1
ATOM 4955 O O . MET C 1 184 ? 27.174 76.316 124.416 1.00 32.06 184 MET C O 1
ATOM 4960 N N . ALA C 1 185 ? 29.211 77.240 124.253 1.00 32.81 185 ALA C N 1
ATOM 4961 C CA . ALA C 1 185 ? 29.404 77.229 125.691 1.00 33.50 185 ALA C CA 1
ATOM 4962 C C . ALA C 1 185 ? 28.512 78.279 126.357 1.00 33.00 185 ALA C C 1
ATOM 4963 O O . ALA C 1 185 ? 28.286 78.233 127.559 1.00 33.09 185 ALA C O 1
ATOM 4965 N N . ASN C 1 186 ? 28.005 79.225 125.576 1.00 32.49 186 ASN C N 1
ATOM 4966 C CA . ASN C 1 186 ? 27.147 80.266 126.131 1.00 31.84 186 ASN C CA 1
ATOM 4967 C C . ASN C 1 186 ? 25.659 79.938 125.990 1.00 31.49 186 ASN C C 1
ATOM 4968 O O . ASN C 1 186 ? 24.803 80.750 126.346 1.00 31.62 186 ASN C O 1
ATOM 4973 N N . MET C 1 187 ? 25.362 78.750 125.472 1.00 31.14 187 MET C N 1
ATOM 4974 C CA . MET C 1 187 ? 23.984 78.312 125.285 1.00 31.17 187 MET C CA 1
ATOM 4975 C C . MET C 1 187 ? 23.444 77.554 126.496 1.00 31.03 187 MET C C 1
ATOM 4976 O O . MET C 1 187 ? 22.847 76.481 126.357 1.00 30.52 187 MET C O 1
ATOM 4981 N N . LYS C 1 188 ? 23.651 78.122 127.680 1.00 30.81 188 LYS C N 1
ATOM 4982 C CA . LYS C 1 188 ? 23.198 77.499 128.917 1.00 30.68 188 LYS C CA 1
ATOM 4983 C C . LYS C 1 188 ? 21.720 77.805 129.160 1.00 30.61 188 LYS C C 1
ATOM 4984 O O . LYS C 1 188 ? 21.369 78.459 130.143 1.00 30.64 188 LYS C O 1
ATOM 4990 N N . ILE C 1 189 ? 20.852 77.346 128.265 1.00 30.08 189 ILE C N 1
ATOM 4991 C CA . ILE C 1 189 ? 19.433 77.620 128.433 1.00 29.88 189 ILE C CA 1
ATOM 4992 C C . ILE C 1 189 ? 18.650 76.372 128.805 1.00 29.36 189 ILE C C 1
ATOM 4993 O O . ILE C 1 189 ? 18.853 75.303 128.235 1.00 29.38 189 ILE C O 1
ATOM 4998 N N . GLN C 1 190 ? 17.752 76.515 129.772 1.00 28.96 190 GLN C N 1
ATOM 4999 C CA . GLN C 1 190 ? 16.962 75.381 130.220 1.00 28.26 190 GLN C CA 1
ATOM 5000 C C . GLN C 1 190 ? 16.046 74.894 129.114 1.00 27.73 190 GLN C C 1
ATOM 5001 O O . GLN C 1 190 ? 15.790 75.606 128.147 1.00 27.51 190 GLN C O 1
ATOM 5007 N N . PRO C 1 191 ? 15.549 73.656 129.230 1.00 27.50 191 PRO C N 1
ATOM 5008 C CA . PRO C 1 191 ? 14.662 73.147 128.180 1.00 27.10 191 PRO C CA 1
ATOM 5009 C C . PRO C 1 191 ? 13.343 73.897 128.072 1.00 26.44 191 PRO C C 1
ATOM 5010 O O . PRO C 1 191 ? 12.799 74.370 129.066 1.00 26.40 191 PRO C O 1
ATOM 5014 N N . GLY C 1 192 ? 12.842 74.013 126.849 1.00 25.83 192 GLY C N 1
ATOM 5015 C CA . GLY C 1 192 ? 11.591 74.706 126.620 1.00 25.00 192 GLY C CA 1
ATOM 5016 C C . GLY C 1 192 ? 11.471 75.242 125.207 1.00 24.72 192 GLY C C 1
ATOM 5017 O O . GLY C 1 192 ? 12.400 75.124 124.408 1.00 24.60 192 GLY C O 1
ATOM 5018 N N . ASN C 1 193 ? 10.315 75.819 124.893 1.00 24.33 193 ASN C N 1
ATOM 5019 C CA . ASN C 1 193 ? 10.076 76.394 123.577 1.00 24.09 193 ASN C CA 1
ATOM 5020 C C . ASN C 1 193 ? 10.534 77.842 123.630 1.00 24.13 193 ASN C C 1
ATOM 5021 O O . ASN C 1 193 ? 10.142 78.586 124.532 1.00 24.32 193 ASN C O 1
ATOM 5026 N N . TYR C 1 194 ? 11.364 78.244 122.672 1.00 24.02 194 TYR C N 1
ATOM 5027 C CA . TYR C 1 194 ? 11.867 79.614 122.663 1.00 23.89 194 TYR C CA 1
ATOM 5028 C C . TYR C 1 194 ? 11.653 80.388 121.390 1.00 24.29 194 TYR C C 1
ATOM 5029 O O . TYR C 1 194 ? 11.741 79.849 120.288 1.00 24.35 194 TYR C O 1
ATOM 5038 N N . LYS C 1 195 ? 11.376 81.672 121.571 1.00 24.98 195 LYS C N 1
ATOM 5039 C CA . LYS C 1 195 ? 11.229 82.600 120.472 1.00 25.56 195 LYS C CA 1
ATOM 5040 C C . LYS C 1 195 ? 12.686 83.051 120.375 1.00 25.52 195 LYS C C 1
ATOM 5041 O O . LYS C 1 195 ? 13.327 83.304 121.395 1.00 25.00 195 LYS C O 1
ATOM 5047 N N . VAL C 1 196 ? 13.218 83.128 119.167 1.00 25.58 196 VAL C N 1
ATOM 5048 C CA . VAL C 1 196 ? 14.608 83.520 118.995 1.00 25.72 196 VAL C CA 1
ATOM 5049 C C . VAL C 1 196 ? 14.719 84.821 118.212 1.00 26.20 196 VAL C C 1
ATOM 5050 O O . VAL C 1 196 ? 14.241 84.911 117.085 1.00 26.25 196 VAL C O 1
ATOM 5054 N N . MET C 1 197 ? 15.329 85.835 118.816 1.00 26.92 197 MET C N 1
ATOM 5055 C CA . MET C 1 197 ? 15.516 87.113 118.130 1.00 27.70 197 MET C CA 1
ATOM 5056 C C . MET C 1 197 ? 17.001 87.381 117.952 1.00 27.36 197 MET C C 1
ATOM 5057 O O . MET C 1 197 ? 17.772 87.358 118.915 1.00 27.22 197 MET C O 1
ATOM 5062 N N . LEU C 1 198 ? 17.394 87.621 116.710 1.00 27.10 198 LEU C N 1
ATOM 5063 C CA . LEU C 1 198 ? 18.786 87.882 116.388 1.00 27.38 198 LEU C CA 1
ATOM 5064 C C . LEU C 1 198 ? 18.933 89.320 115.932 1.00 27.32 198 LEU C C 1
ATOM 5065 O O . LEU C 1 198 ? 18.151 89.804 115.115 1.00 27.19 198 LEU C O 1
ATOM 5070 N N . TRP C 1 199 ? 19.938 89.999 116.466 1.00 27.65 199 TRP C N 1
ATOM 5071 C CA . TRP C 1 199 ? 20.179 91.390 116.122 1.00 28.08 199 TRP C CA 1
ATOM 5072 C C . TRP C 1 199 ? 21.612 91.604 115.659 1.00 28.27 199 TRP C C 1
ATOM 5073 O O . TRP C 1 199 ? 22.556 91.096 116.262 1.00 27.76 199 TRP C O 1
ATOM 5084 N N . GLY C 1 200 ? 21.759 92.360 114.580 1.00 28.55 200 GLY C N 1
ATOM 5085 C CA . GLY C 1 200 ? 23.074 92.657 114.055 1.00 29.43 200 GLY C CA 1
ATOM 5086 C C . GLY C 1 200 ? 23.117 94.081 113.539 1.00 30.16 200 GLY C C 1
ATOM 5087 O O . GLY C 1 200 ? 22.216 94.497 112.809 1.00 29.93 200 GLY C O 1
ATOM 5088 N N . ALA C 1 201 ? 24.150 94.827 113.934 1.00 30.88 201 ALA C N 1
ATOM 5089 C CA . ALA C 1 201 ? 24.344 96.217 113.503 1.00 32.11 201 ALA C CA 1
ATOM 5090 C C . ALA C 1 201 ? 25.840 96.502 113.526 1.00 32.83 201 ALA C C 1
ATOM 5091 O O . ALA C 1 201 ? 26.407 96.787 114.581 1.00 33.27 201 ALA C O 1
ATOM 5093 N N . GLY C 1 202 ? 26.484 96.422 112.367 1.00 33.65 202 GLY C N 1
ATOM 5094 C CA . GLY C 1 202 ? 27.914 96.650 112.323 1.00 34.42 202 GLY C CA 1
ATOM 5095 C C . GLY C 1 202 ? 28.638 95.557 113.090 1.00 35.16 202 GLY C C 1
ATOM 5096 O O . GLY C 1 202 ? 28.367 94.366 112.886 1.00 35.34 202 GLY C O 1
ATOM 5097 N N . ASP C 1 203 ? 29.546 95.951 113.980 1.00 35.74 203 ASP C N 1
ATOM 5098 C CA . ASP C 1 203 ? 30.311 94.986 114.773 1.00 36.32 203 ASP C CA 1
ATOM 5099 C C . ASP C 1 203 ? 29.472 94.391 115.893 1.00 35.92 203 ASP C C 1
ATOM 5100 O O . ASP C 1 203 ? 29.876 93.405 116.503 1.00 36.13 203 ASP C O 1
ATOM 5105 N N . LYS C 1 204 ? 28.319 94.993 116.179 1.00 35.24 204 LYS C N 1
ATOM 5106 C CA . LYS C 1 204 ? 27.478 94.517 117.273 1.00 34.40 204 LYS C CA 1
ATOM 5107 C C . LYS C 1 204 ? 26.464 93.432 116.908 1.00 33.46 204 LYS C C 1
ATOM 5108 O O . LYS C 1 204 ? 25.600 93.624 116.048 1.00 33.17 204 LYS C O 1
ATOM 5114 N N . VAL C 1 205 ? 26.575 92.291 117.582 1.00 32.08 205 VAL C N 1
ATOM 5115 C CA . VAL C 1 205 ? 25.667 91.177 117.359 1.00 30.89 205 VAL C CA 1
ATOM 5116 C C . VAL C 1 205 ? 25.269 90.543 118.686 1.00 30.25 205 VAL C C 1
ATOM 5117 O O . VAL C 1 205 ? 26.109 90.327 119.564 1.00 29.77 205 VAL C O 1
ATOM 5121 N N . ALA C 1 206 ? 23.978 90.251 118.821 1.00 29.42 206 ALA C N 1
ATOM 5122 C CA . ALA C 1 206 ? 23.450 89.630 120.029 1.00 28.83 206 ALA C CA 1
ATOM 5123 C C . ALA C 1 206 ? 22.152 88.887 119.716 1.00 28.32 206 ALA C C 1
ATOM 5124 O O . ALA C 1 206 ? 21.457 89.205 118.745 1.00 28.51 206 ALA C O 1
ATOM 5126 N N . ALA C 1 207 ? 21.833 87.898 120.540 1.00 27.48 207 ALA C N 1
ATOM 5127 C CA . ALA C 1 207 ? 20.626 87.112 120.344 1.00 27.15 207 ALA C CA 1
ATOM 5128 C C . ALA C 1 207 ? 19.810 87.011 121.619 1.00 26.81 207 ALA C C 1
ATOM 5129 O O . ALA C 1 207 ? 20.356 87.011 122.721 1.00 26.84 207 ALA C O 1
ATOM 5131 N N . LYS C 1 208 ? 18.494 86.930 121.460 1.00 26.99 208 LYS C N 1
ATOM 5132 C CA . LYS C 1 208 ? 17.591 86.798 122.596 1.00 27.05 208 LYS C CA 1
ATOM 5133 C C . LYS C 1 208 ? 16.781 85.517 122.458 1.00 26.86 208 LYS C C 1
ATOM 5134 O O . LYS C 1 208 ? 16.174 85.275 121.419 1.00 26.93 208 LYS C O 1
ATOM 5140 N N . PHE C 1 209 ? 16.799 84.689 123.498 1.00 26.61 209 PHE C N 1
ATOM 5141 C CA . PHE C 1 209 ? 16.031 83.449 123.508 1.00 26.51 209 PHE C CA 1
ATOM 5142 C C . PHE C 1 209 ? 14.968 83.625 124.591 1.00 26.55 209 PHE C C 1
ATOM 5143 O O . PHE C 1 209 ? 15.295 83.807 125.760 1.00 25.98 209 PHE C O 1
ATOM 5151 N N . GLU C 1 210 ? 13.698 83.575 124.208 1.00 26.76 210 GLU C N 1
ATOM 5152 C CA . GLU C 1 210 ? 12.636 83.774 125.178 1.00 27.67 210 GLU C CA 1
ATOM 5153 C C . GLU C 1 210 ? 11.576 82.687 125.253 1.00 27.51 210 GLU C C 1
ATOM 5154 O O . GLU C 1 210 ? 10.966 82.329 124.248 1.00 27.45 210 GLU C O 1
ATOM 5160 N N . SER C 1 211 ? 11.368 82.165 126.457 1.00 27.62 211 SER C N 1
ATOM 5161 C CA . SER C 1 211 ? 10.351 81.141 126.701 1.00 28.27 211 SER C CA 1
ATOM 5162 C C . SER C 1 211 ? 9.340 81.768 127.657 1.00 28.68 211 SER C C 1
ATOM 5163 O O . SER C 1 211 ? 9.505 82.912 128.068 1.00 28.64 211 SER C O 1
ATOM 5166 N N . SER C 1 212 ? 8.301 81.025 128.021 1.00 29.64 212 SER C N 1
ATOM 5167 C CA . SER C 1 212 ? 7.305 81.562 128.937 1.00 30.68 212 SER C CA 1
ATOM 5168 C C . SER C 1 212 ? 7.852 81.633 130.363 1.00 31.37 212 SER C C 1
ATOM 5169 O O . SER C 1 212 ? 7.353 82.403 131.185 1.00 31.84 212 SER C O 1
ATOM 5172 N N . GLN C 1 213 ? 8.892 80.852 130.647 1.00 31.92 213 GLN C N 1
ATOM 5173 C CA . GLN C 1 213 ? 9.485 80.815 131.987 1.00 32.65 213 GLN C CA 1
ATOM 5174 C C . GLN C 1 213 ? 10.703 81.714 132.223 1.00 32.16 213 GLN C C 1
ATOM 5175 O O . GLN C 1 213 ? 10.898 82.233 133.322 1.00 32.05 213 GLN C O 1
ATOM 5181 N N . VAL C 1 214 ? 11.526 81.882 131.199 1.00 31.81 214 VAL C N 1
ATOM 5182 C CA . VAL C 1 214 ? 12.731 82.698 131.314 1.00 31.49 214 VAL C CA 1
ATOM 5183 C C . VAL C 1 214 ? 13.147 83.232 129.959 1.00 31.01 214 VAL C C 1
ATOM 5184 O O . VAL C 1 214 ? 12.696 82.743 128.925 1.00 31.03 214 VAL C O 1
ATOM 5188 N N . SER C 1 215 ? 14.007 84.242 129.968 1.00 30.49 215 SER C N 1
ATOM 5189 C CA . SER C 1 215 ? 14.509 84.799 128.725 1.00 30.07 215 SER C CA 1
ATOM 5190 C C . SER C 1 215 ? 15.988 85.116 128.871 1.00 29.33 215 SER C C 1
ATOM 5191 O O . SER C 1 215 ? 16.444 85.555 129.931 1.00 29.31 215 SER C O 1
ATOM 5194 N N . TYR C 1 216 ? 16.736 84.865 127.804 1.00 28.31 216 TYR C N 1
ATOM 5195 C CA . TYR C 1 216 ? 18.165 85.097 127.804 1.00 27.58 216 TYR C CA 1
ATOM 5196 C C . TYR C 1 216 ? 18.621 86.083 126.737 1.00 27.24 216 TYR C C 1
ATOM 5197 O O . TYR C 1 216 ? 17.951 86.284 125.732 1.00 27.33 216 TYR C O 1
ATOM 5206 N N . VAL C 1 217 ? 19.778 86.687 126.984 1.00 26.81 217 VAL C N 1
ATOM 5207 C CA . VAL C 1 217 ? 20.417 87.604 126.054 1.00 26.93 217 VAL C CA 1
ATOM 5208 C C . VAL C 1 217 ? 21.836 87.048 125.908 1.00 27.06 217 VAL C C 1
ATOM 5209 O O . VAL C 1 217 ? 22.598 86.998 126.875 1.00 26.87 217 VAL C O 1
ATOM 5213 N N . ILE C 1 218 ? 22.176 86.619 124.700 1.00 27.07 218 ILE C N 1
ATOM 5214 C CA . ILE C 1 218 ? 23.480 86.024 124.449 1.00 27.56 218 ILE C CA 1
ATOM 5215 C C . ILE C 1 218 ? 24.335 86.814 123.460 1.00 27.75 218 ILE C C 1
ATOM 5216 O O . ILE C 1 218 ? 23.882 87.179 122.377 1.00 27.30 218 ILE C O 1
ATOM 5221 N N . ALA C 1 219 ? 25.570 87.091 123.868 1.00 28.21 219 ALA C N 1
ATOM 5222 C CA . ALA C 1 219 ? 26.522 87.825 123.046 1.00 28.74 219 ALA C CA 1
ATOM 5223 C C . ALA C 1 219 ? 27.029 86.876 121.972 1.00 28.79 219 ALA C C 1
ATOM 5224 O O . ALA C 1 219 ? 27.407 85.752 122.276 1.00 29.29 219 ALA C O 1
ATOM 5226 N N . MET C 1 220 ? 27.026 87.316 120.720 1.00 29.47 220 MET C N 1
ATOM 5227 C CA . MET C 1 220 ? 27.483 86.466 119.628 1.00 29.72 220 MET C CA 1
ATOM 5228 C C . MET C 1 220 ? 28.933 86.787 119.260 1.00 30.06 220 MET C C 1
ATOM 5229 O O . MET C 1 220 ? 29.439 87.862 119.587 1.00 29.88 220 MET C O 1
ATOM 5234 N N . GLU C 1 221 ? 29.589 85.846 118.587 1.00 30.38 221 GLU C N 1
ATOM 5235 C CA . GLU C 1 221 ? 31.000 85.968 118.205 1.00 31.09 221 GLU C CA 1
ATOM 5236 C C . GLU C 1 221 ? 31.370 86.892 117.036 1.00 31.19 221 GLU C C 1
ATOM 5237 O O . GLU C 1 221 ? 30.565 87.152 116.134 1.00 30.93 221 GLU C O 1
ATOM 5243 N N . ALA C 1 222 ? 32.614 87.373 117.065 1.00 31.44 222 ALA C N 1
ATOM 5244 C CA . ALA C 1 222 ? 33.138 88.274 116.037 1.00 31.89 222 ALA C CA 1
ATOM 5245 C C . ALA C 1 222 ? 33.065 87.649 114.648 1.00 32.01 222 ALA C C 1
ATOM 5246 O O . ALA C 1 222 ? 32.941 88.350 113.648 1.00 32.06 222 ALA C O 1
ATOM 5248 N N . ASP C 1 223 ? 33.143 86.324 114.596 1.00 32.31 223 ASP C N 1
ATOM 5249 C CA . ASP C 1 223 ? 33.080 85.591 113.335 1.00 32.48 223 ASP C CA 1
ATOM 5250 C C . ASP C 1 223 ? 31.793 85.901 112.571 1.00 31.69 223 ASP C C 1
ATOM 5251 O O . ASP C 1 223 ? 31.729 85.739 111.353 1.00 31.42 223 ASP C O 1
ATOM 5256 N N . SER C 1 224 ? 30.766 86.338 113.290 1.00 30.97 224 SER C N 1
ATOM 5257 C CA . SER C 1 224 ? 29.469 86.635 112.673 1.00 30.33 224 SER C CA 1
ATOM 5258 C C . SER C 1 224 ? 29.534 87.609 111.501 1.00 30.05 224 SER C C 1
ATOM 5259 O O . SER C 1 224 ? 30.412 88.467 111.446 1.00 30.01 224 SER C O 1
ATOM 5262 N N . THR C 1 225 ? 28.607 87.450 110.559 1.00 29.70 225 THR C N 1
ATOM 5263 C CA . THR C 1 225 ? 28.506 88.322 109.393 1.00 29.61 225 THR C CA 1
ATOM 5264 C C . THR C 1 225 ? 27.026 88.479 109.054 1.00 29.50 225 THR C C 1
ATOM 5265 O O . THR C 1 225 ? 26.223 87.586 109.339 1.00 29.40 225 THR C O 1
ATOM 5269 N N . HIS C 1 226 ? 26.670 89.608 108.451 1.00 29.10 226 HIS C N 1
ATOM 5270 C CA . HIS C 1 226 ? 25.283 89.875 108.076 1.00 29.23 226 HIS C CA 1
ATOM 5271 C C . HIS C 1 226 ? 25.241 91.130 107.219 1.00 29.47 226 HIS C C 1
ATOM 5272 O O . HIS C 1 226 ? 26.196 91.892 107.192 1.00 29.51 226 HIS C O 1
ATOM 5279 N N . ASP C 1 227 ? 24.131 91.355 106.530 1.00 30.03 227 ASP C N 1
ATOM 5280 C CA . ASP C 1 227 ? 24.016 92.552 105.709 1.00 30.62 227 ASP C CA 1
ATOM 5281 C C . ASP C 1 227 ? 22.871 93.461 106.158 1.00 30.85 227 ASP C C 1
ATOM 5282 O O . ASP C 1 227 ? 22.209 94.095 105.327 1.00 30.78 227 ASP C O 1
ATOM 5287 N N . PHE C 1 228 ? 22.639 93.529 107.470 1.00 30.87 228 PHE C N 1
ATOM 5288 C CA . PHE C 1 228 ? 21.577 94.384 108.004 1.00 31.30 228 PHE C CA 1
ATOM 5289 C C . PHE C 1 228 ? 22.067 95.821 108.170 1.00 32.03 228 PHE C C 1
ATOM 5290 O O . PHE C 1 228 ? 21.248 96.752 107.976 1.00 32.43 228 PHE C O 1
#

Nearest PDB structures (foldseek):
  1b8h-assembly1_B  TM=9.985E-01  e=5.989E-42  Escherichia phage RB69
  3u5z-assembly2_Q  TM=9.776E-01  e=4.918E-33  Tequatrovirus T4
  3aiz-assembly1_C  TM=6.579E-01  e=5.001E-08  Sulfurisphaera tokodaii str. 7
  7o1f-assembly2_F  TM=6.363E-01  e=1.278E-06  Thermochaetoides thermophila DSM 1495
  8dt6-assembly1_B  TM=5.680E-01  e=2.778E-05  Elizabethkingia anophelis NUHP1

Solvent-accessible surface area: 32474 Å² total; per-residue (Å²): 11,92,13,41,138,108,2,30,55,11,1,100,22,0,12,64,12,10,75,2,2,28,7,52,109,21,114,62,4,33,2,95,10,110,108,22,36,3,7,0,38,6,120,15,89,20,90,3,75,22,68,9,3,0,144,56,0,63,38,1,5,50,2,17,77,44,14,41,119,94,11,71,6,47,90,61,136,97,33,44,0,67,0,37,26,113,103,8,23,0,45,16,79,30,22,96,117,102,74,18,67,61,16,115,133,59,58,157,37,51,134,28,32,15,106,5,94,4,114,36,137,21,1,80,24,0,35,106,0,2,176,33,4,110,9,44,10,0,0,0,18,38,118,129,42,82,2,8,4,20,0,14,12,72,132,112,4,87,55,23,97,142,49,45,0,24,0,41,30,38,99,32,141,44,108,49,75,8,46,0,3,0,47,26,61,7,13,82,7,31,115,19,98,5,96,2,23,0,50,4,47,59,138,128,22,14,0,38,3,54,24,127,105,3,11,0,21,0,43,16,57,110,66,15,85,38,82,84,10,100,17,39,128,106,3,30,53,12,3,100,23,0,15,63,12,9,75,2,2,30,5,52,117,31,105,64,4,31,2,75,10,105,111,40,33,1,5,0,32,5,123,15,90,24,112,8,77,25,67,7,4,0,138,55,0,67,41,2,5,59,5,15,82,46,13,50,91,103,10,72,3,38,80,47,138,97,39,44,2,70,0,35,24,115,98,6,23,0,43,22,80,32,24,96,114,100,79,20,68,48,10,126,159,53,47,160,33,52,139,33,35,18,104,8,77,3,78,36,114,14,1,83,21,0,46,88,0,6,181,36,6,122,10,48,5,0,0,2,20,37,114,128,42,81,5,8,4,17,0,15,12,67,138,113,8,81,63,22,85,138,50,36,0,27,2,43,29,40,110,35,153,39,108,47,86,6,47,0,0,0,53,22,66,9,8,78,8,29,118,20,85,3,95,2,18,0,50,4,47,62,155,150,19,15,0,31,4,58,23,116,105,2,10,0,21,0,45,19,59,110,68,15,85,38,77,82,16,103,26,47,188,110,3,42,49,12,2,125,20,0,9,64,14,8,76,2,2,37,9,47,120,29,113,68,5,42,2,87,12,106,114,20,32,2,3,0,38,6,121,14,90,24,107,3,68,28,70,14,5,0,142,58,1,72,30,5,9,64,3,15,91,45,33,48,134,100,8,75,10,33,80,43,138,98,39,49,2,60,3,20,36,109,115,7,25,2,57,21,79,28,25,91,111,97,74,20,71,56,20,144,145,44,54,121,28,118,87,39,33,11,98,8,78,3,77,32,102,4,1,78,18,0,39,113,0,4,174,46,5,123,12,45,7,0,0,1,21,34,124,124,47,80,3,9,4,19,0,14,5,78,130,119,6,90,62,22,95,142,46,52,0,24,0,50,18,37,96,36,142,43,112,48,86,7,41,0,0,0,54,25,63,11,10,80,7,30,111,18,98,5,95,1,22,1,68,5,44,62,148,142,21,18,0,39,4,66,21,109,103,5,13,0,20,0,41,17,56,107,66,16,84,40,76,92

Foldseek 3Di:
DAAAVLNLVVLLLQCLQWQKAKDDFAQKGKWAHPVRFKIKIFGHPDTDDDIFIGRGSNVVSVVCVVADNGFDWDQDPVRWIWTHGDPDIDTGGTDDVVNTDGDPDDDDDDDFPDKWKDFQVRVVVCLVVCVVVVFFKWKFWDDPQWTKIFTDNCVVCVPPPDGPDMDTTGGHPDDKTWIWMAGVSRCSDDGGIWMKGWDDDPQFTWIWTDDPGMIMIGGTDSPIDIDD/DAAAPLNLVVLLLQCLQFQKAKDDFAQKGKFAHPVRFKIKMFGHPDTDHHIFIGNGSNVVSVVCVVADNGWDWDQDPVRWIWTHGPPDIDTGGGDDVVNGDGDPDDDDDDAFPDKFKDFLVRVVCVLVVCVVVVFFKWWWWDDDQFTKIFTDNCVVPVLPDDGPDMGTTGGHDDPKTKIWMAGSSRPSDDGGIWIKGWHDDVQFTWIWTDDNGMIMIGGTDSSIDIDD/DDDDPLNLVVLLLQCLQFQKAKDAFDQKGKWAHPVRFKIKIFGHPDTDHHIFIDNGSNVVSVVVVPDDPQWDWDQDPVRWIWTDGPPDIDTGGGDDPVSGDGDPDHDDDPDFDDKFKDFLVRVVCVVVVCVVVVFFKWKFWDDPQFTKIFTDNCVVVVLSPDGPDMGTTGGHPDDKTWIWMAGNSRVSDDGGIWIKGWHDDVQFTWMKTDHNGMIMIGGTDSSIDIDD

InterPro domains:
  IPR004190 DNA polymerase processivity factor [PF02916] (1-108)
  IPR015200 Sliding clamp, C-terminal [PF09116] (116-222)
  IPR046389 Sliding clamp [MF_04161] (1-223)
  IPR046938 DNA clamp superfamily [SSF55979] (1-110)
  IPR046938 DNA clamp superfamily [SSF55979] (111-228)

Sequence (684 aa):
MKLSKDTIAILKNFASINSGILLSQGKFIMTRAVNGTTYAEANISDEIDFDVALYDLNSFLSILSLVSDDAEISMHTDGNIKIADTRSTVYWPAADKSTIVFPNKPIQFPVASVITEIKAEDLQQLLRVSRGLQIDTIAITNKDGKIVINGYNKVEDSGLTRPKYSLTLTDYDGSNNFNFVINMANMKIQPGNYKVMLWGAGDKVAAKFESSQVSYVIAMEADSTHDFMKLSKDTIAILKNFASINSGILLSQGKFIMTRAVNGTTYAEANISDEIDFDVALYDLNSFLSILSLVSDDAEISMHTDGNIKIADTRSTVYWPAADKSTIVFPNKPIQFPVASVITEIKAEDLQQLLRVSRGLQIDTIAITNKDGKIVINGYNKVEDSGLTRPKYSLTLTDYDGSNNFNFVINMANMKIQPGNYKVMLWGAGDKVAAKFESSQVSYVIAMEADSTHDFMKLSKDTIAILKNFASINSGILLSQGKFIMTRAVNGTTYAEANISDEIDFDVALYDLNSFLSILSLVSDDAEISMHTDGNIKIADTRSTVYWPAADKSTIVFPNKPIQFPVASVITEIKAEDLQQLLRVSRGLQIDTIAITNKDGKIVINGYNKVEDSGLTRPKYSLTLTDYDGSNNFNFVINMANMKIQPGNYKVMLWGAGDKVAAKFESSQVSYVIAMEADSTHDF

Organism: Escherichia phage RB69 (NCBI:txid12353)

Radius of gyration: 33.01 Å; Cα contacts (8 Å, |Δi|>4): 1518; chains: 3; bounding box: 42×89×88 Å

B-factor: mean 32.37, std 7.6, range [17.08, 70.13]

Secondary structure (DSSP, 8-state):
----HHHHHHHHHHHTT-S-EEE-SEEEEEEE-TTSSEEEEEEEEEEE-S-EEES-HHHHHHHHTTS-TT-EEEE-TTSSEEEE-SSEEEEEPPBPGGGS---SS---PPPPSEEEEE-HHHHHHHHHHHHHTT--EEEEEEETTEEEEEEE-TTT-TT--S-SEEEEEEE---S--EEEEEEGGG--PPSS-EEEEEEEETTEEEEEEE-SS-EEEEE--TT-EE--/----HHHHHHHHHHHHH-S-EEE-SEEEEEEE-TTSSEEEEEEEEEEE-S-EEES-HHHHHHHHTTS-TT-EEEE-TTSSEEEE-SSEEEEEPPPPGGGS---SS---PPPPSEEEEE-HHHHHHHHHHHHHHT--EEEEEEETTEEEEEEE-TTT-TT--S-SEEEEEEE---S--EEEEEEGGG--PPSS-EEEEEEEETTEEEEEEE-SS-EEEEEPPTT-EE--/----HHHHHHHHHHHHH-S-EEE-SEEEEEEE-TTSSEEEEEEEEEEE-S-EEES-HHHHHHHHTTS-TT-EEEE-TTSSEEEE-SSEEEEEPPBPGGGS---SS-------SEEEEE-HHHHHHHHHHHHHTT--EEEEEEETTEEEEEEE-TTT-TT--S-SEEEEEEE---S--EEEEEEGGG----SS-EEEEEEEETTEEEEEEE-SS-EEEEEPPTT-EE--

CATH classification: 3.70.10.10